Protein AF-A0A819XSI0-F1 (afdb_monomer)

InterPro domains:
  IPR001611 Leucine-rich repeat [PF13516] (9-23)
  IPR001611 Leucine-rich repeat [PF13516] (29-52)
  IPR001611 Leucine-rich repeat [PF13516] (58-78)
  IPR003780 COX15/CtaA family [PF02628] (182-508)
  IPR023754 Heme A synthase, type 2 [MF_01665] (176-518)
  IPR023754 Heme A synthase, type 2 [PTHR23289] (163-518)
  IPR032675 Leucine-rich repeat domain superfamily [G3DSA:3.80.10.10] (1-142)

Mean predicted aligned error: 15.97 Å

Solvent-accessible surface area (backbone atoms only — not comparable to full-atom values): 28592 Å² total; per-residue (Å²): 130,79,89,73,48,41,66,49,82,52,49,67,61,66,44,24,38,68,40,30,43,53,49,18,59,54,41,45,74,46,80,48,40,29,34,40,34,42,27,40,13,63,27,25,38,69,11,34,44,34,39,25,60,18,31,71,65,18,86,46,49,42,36,40,36,39,28,51,24,50,25,29,46,74,14,51,60,52,46,33,84,38,42,49,38,73,41,62,52,70,15,72,55,48,71,73,55,54,53,54,35,55,54,37,20,54,52,45,43,50,54,71,74,52,88,70,88,86,81,88,88,80,85,88,77,94,73,90,86,81,87,77,91,76,85,82,81,84,87,76,90,76,94,72,89,83,88,86,88,86,84,87,90,86,80,89,76,91,71,84,82,72,85,79,74,71,94,55,89,70,68,50,72,67,55,40,38,51,53,11,52,50,29,39,50,45,20,49,42,47,49,51,37,52,44,41,46,45,45,20,58,69,66,69,11,62,70,56,69,84,77,82,53,94,66,72,69,74,59,78,73,85,50,73,65,51,44,50,54,53,48,63,55,46,60,74,29,51,40,26,71,76,76,41,77,83,61,48,74,71,58,49,50,54,30,35,52,44,33,49,50,34,54,50,46,49,54,50,40,50,49,68,42,48,54,57,47,53,52,36,53,76,70,63,69,55,54,79,69,50,50,53,48,52,51,54,50,51,51,50,53,54,46,47,56,54,42,52,55,58,26,41,55,28,25,56,41,87,91,43,32,58,96,81,36,53,41,54,44,31,68,46,47,21,52,47,53,44,52,49,52,50,50,29,50,54,30,40,58,54,11,43,72,44,62,53,74,79,76,90,68,89,77,57,60,45,54,55,65,58,52,50,47,40,54,51,50,51,52,47,51,50,52,34,51,36,38,45,30,34,20,63,42,60,54,15,52,65,73,51,52,48,78,96,33,43,68,98,27,87,70,52,86,63,39,68,70,44,82,64,65,73,47,10,69,72,72,33,38,64,25,24,35,51,52,31,51,54,40,48,51,51,43,38,51,50,48,44,49,51,46,58,64,44,67,83,49,80,58,57,72,67,33,45,49,23,41,53,51,30,43,53,40,39,54,51,41,50,53,34,49,54,47,19,25,59,64,63,50,43,62,72,44,41,38,46,34,59,48,40,51,54,53,36,48,48,26,46,51,52,24,40,55,49,50,69,74,42,54,65,96

Foldseek 3Di:
DPLAAQEDEPEPVLCELVNLLVVLVVQLPRQRYAYYEHEQNQYALNSLLSNLVSLQRRPRHAEYEHHQYQHAQNSLVSNLARHLYYHHHNHNHDPVSVVSSVVSSVVNVVCVVDPDDDDDDDDDDDDDDDDDDDDDDDPDDDDDDDDDDDDDDDDDDDDDDPPDDDPPCPDDLVLLLVLLVLLVVLLVLLLVLLLLVLLLLLLVLLQLDPDDDPPPLLDDDDDPVSLVVSVVVSCVFVCCVPPNVPPDSVNSVVSPVSNSVSLVSLVVSLCSLPVVVVVCVVVVSDDPVVVVLSVVLNVLSVVLNVLSSVQNVLQGDCVSDDVSHNFGALVSQLVNSLSSLVSSLSSNLVSCVSPPDAPPDQPFAAAPVLLVLLVVLLVLLSVLLSLVSLLSRQVLLQQQLDPPPRVVHNQDPCCQVDPPRCCSCRPVSSVSVNVSLVSLVVSLCSLLVSLVVCVVGDADPQLNVLSVQLNVLSVVLNVLSSVCSNVRNDSVSSSVSSSSSSVNSSSSSSNSSNNVPHHHD

Nearest PDB structures (foldseek):
  8j07-assembly1_w  TM=8.555E-01  e=8.467E-03  Homo sapiens
  5irl-assembly1_A  TM=8.897E-01  e=1.688E-02  Oryctolagus cuniculus
  5irm-assembly1_A  TM=8.922E-01  e=2.067E-02  Oryctolagus cuniculus
  5irm-assembly1_C  TM=8.912E-01  e=3.230E-02  Oryctolagus cuniculus
  5irn-assembly1_A  TM=8.712E-01  e=2.637E-02  Oryctolagus cuniculus

Radius of gyration: 32.7 Å; Cα contacts (8 Å, |Δi|>4): 647; chains: 1; bounding box: 82×60×96 Å

pLDDT: mean 81.6, std 20.91, range [23.83, 98.81]

Organism: NCBI:txid433720

Secondary structure (DSSP, 8-state):
--TT--EEE-TTS--HHHHHHHHHHHHHH-SS--EEE-TTS--BHHHHHHHHHHHTT--S--EEE-TT-B-HHHHHHHHTTT-SEEE-TTS---HHHHHHHHHHHHHHHHHHH--S--------------PPPPPP------------------------------SS----HHHHHHHHHHHHHHHHHHHHHHHHHHHHHHTT-TTS-----TTGGGS---SHHHHHHHHHHHTTSHHHHHH-TT--HHHHHHHHHHHHHHHHHHHHHHHHHHHHHHHHHHTT---HHHHHHHHHHHHHHHHHHHHHHHHHHTTSSTTT-BTTB----HHHHHHHHHHHHHHHHHHHHHHHHHH-PPPS-----B-HHHHHHHHHHHHHHHHHHHHHHHHHHTTGGGT---SSSBTTBSS-GGGG-SSSGGGGGTT-HHHHHHHHHHHHHHHHHHHHHHHHHGGGS---HHHHHHHHHHHHHHHHHHHHHHHHHHTT--HHHHHHHHHHHHHHHHHHHHHHHHHHTSPB-

Sequence (521 aa):
MHNTLITCNLSENNIGDEGARTLSVALQSNKTLTTLDLCWNEIRVDGAQYLSNALKINNTLNTLDLCWNKILTEGAYYLTYVITTIDVRWNGVSEELLHSLGLALRENRKTKENTETIPSGCLYPHSKFEYVQFVECNHRQSFGLFKNVQLAFKRSSATATIPIKPLSPTLSAGAKQRIGLWLAWSAGMTAGAVVLGGVTRLTQSGLSMTNWHWLNDMNPPRSAEAWQEEFERYKRFPEYEQMNREMTLDEFKRIYYMEFAHRMWGRATGLIFAFPACMFWYRGFFDKGMKIRVIVFGSLIAAQGALGWYMVKSGLHKDTLIDGRASVSPYRLAAHLGTAFVLYSGLLWNSFKYLSKPDIYSSTRVPRGWAMGVHGLLSLIFVTVVAGAFVAGLDAGLVYPTFPKMGDHWIPPEYSALSPWYRNMFENPVAVQFNHRVLGLTTTASVLAFSLASLSVKFGRRAATARNLLAAMVIFQASLGIGTLLYHVPVPMAAAHQSGSLVLLSFALWLGYNLKRVPKI

Structure (mmCIF, N/CA/C/O backbone):
data_AF-A0A819XSI0-F1
#
_entry.id   AF-A0A819XSI0-F1
#
loop_
_atom_site.group_PDB
_atom_site.id
_atom_site.type_symbol
_atom_site.label_atom_id
_atom_site.label_alt_id
_atom_site.label_comp_id
_atom_site.label_asym_id
_atom_site.label_entity_id
_atom_site.label_seq_id
_atom_site.pdbx_PDB_ins_code
_atom_site.Cartn_x
_atom_site.Cartn_y
_atom_site.Cartn_z
_atom_site.occupancy
_atom_site.B_iso_or_equiv
_atom_site.auth_seq_id
_atom_site.auth_comp_id
_atom_site.auth_asym_id
_atom_site.auth_atom_id
_atom_site.pdbx_PDB_model_num
ATOM 1 N N . MET A 1 1 ? -25.930 5.129 52.693 1.00 43.03 1 MET A N 1
ATOM 2 C CA . MET A 1 1 ? -26.205 3.733 52.290 1.00 43.03 1 MET A CA 1
ATOM 3 C C . MET A 1 1 ? -27.231 3.186 53.269 1.00 43.03 1 MET A C 1
ATOM 5 O O . MET A 1 1 ? -27.099 3.468 54.452 1.00 43.03 1 MET A O 1
ATOM 9 N N . HIS A 1 2 ? -28.284 2.521 52.791 1.00 37.53 2 HIS A N 1
ATOM 10 C CA . HIS A 1 2 ? -29.323 1.946 53.650 1.00 37.53 2 HIS A CA 1
ATOM 11 C C . HIS A 1 2 ? -28.765 0.705 54.365 1.00 37.53 2 HIS A C 1
ATOM 13 O O . HIS A 1 2 ? -28.534 -0.314 53.722 1.00 37.53 2 HIS A O 1
ATOM 19 N N . ASN A 1 3 ? -28.551 0.788 55.681 1.00 48.75 3 ASN A N 1
ATOM 20 C CA . ASN A 1 3 ? -28.017 -0.295 56.524 1.00 48.75 3 ASN A CA 1
ATOM 21 C C . ASN A 1 3 ? -29.063 -1.381 56.866 1.00 48.75 3 ASN A C 1
ATOM 23 O O . ASN A 1 3 ? -29.004 -1.985 57.931 1.00 48.75 3 ASN A O 1
ATOM 27 N N . THR A 1 4 ? -30.050 -1.607 55.999 1.00 60.94 4 THR A N 1
ATOM 28 C CA . THR A 1 4 ? -31.168 -2.535 56.257 1.00 60.94 4 THR A CA 1
ATOM 29 C C . THR A 1 4 ? -31.495 -3.453 55.080 1.00 60.94 4 THR A C 1
ATOM 31 O O . THR A 1 4 ? -32.342 -4.331 55.214 1.00 60.94 4 THR A O 1
ATOM 34 N N . LEU A 1 5 ? -30.848 -3.284 53.922 1.00 69.31 5 LEU A N 1
ATOM 35 C CA . LEU A 1 5 ? -31.105 -4.124 52.749 1.00 69.31 5 LEU A CA 1
ATOM 36 C C . LEU A 1 5 ? -30.448 -5.498 52.922 1.00 69.31 5 LEU A C 1
ATOM 38 O O . LEU A 1 5 ? -29.220 -5.592 52.970 1.00 69.31 5 LEU A O 1
ATOM 42 N N . ILE A 1 6 ? -31.289 -6.535 53.001 1.00 81.12 6 ILE A N 1
ATOM 43 C CA . ILE A 1 6 ? -30.909 -7.952 53.142 1.00 81.12 6 ILE A CA 1
ATOM 44 C C . ILE A 1 6 ? -30.885 -8.659 51.779 1.00 81.12 6 ILE A C 1
ATOM 46 O O . ILE A 1 6 ? -29.992 -9.470 51.528 1.00 81.12 6 ILE A O 1
ATOM 50 N N . THR A 1 7 ? -31.809 -8.301 50.884 1.00 76.62 7 THR A N 1
ATOM 51 C CA . THR A 1 7 ? -31.933 -8.848 49.525 1.00 76.62 7 THR A CA 1
ATOM 52 C C . THR A 1 7 ? -32.002 -7.708 48.516 1.00 76.62 7 THR A C 1
ATOM 54 O O . THR A 1 7 ? -32.691 -6.716 48.752 1.00 76.62 7 THR A O 1
ATOM 57 N N . CYS A 1 8 ? -31.294 -7.835 47.396 1.00 81.31 8 CYS A N 1
ATOM 58 C CA . CYS A 1 8 ? -31.274 -6.848 46.320 1.00 81.31 8 CYS A CA 1
ATOM 59 C C . CYS A 1 8 ? -31.419 -7.562 44.975 1.00 81.31 8 CYS A C 1
ATOM 61 O O . CYS A 1 8 ? -30.610 -8.433 44.661 1.00 81.31 8 CYS A O 1
ATOM 63 N N . ASN A 1 9 ? -32.433 -7.188 44.193 1.00 80.75 9 ASN A N 1
ATOM 64 C CA . ASN A 1 9 ? -32.609 -7.673 42.830 1.00 80.75 9 ASN A CA 1
ATOM 65 C C . ASN A 1 9 ? -32.216 -6.573 41.840 1.00 80.75 9 ASN A C 1
ATOM 67 O O . ASN A 1 9 ? -32.778 -5.478 41.867 1.00 80.75 9 ASN A O 1
ATOM 71 N N . LEU A 1 10 ? -31.229 -6.874 41.000 1.00 82.00 10 LEU A N 1
ATOM 72 C CA . LEU A 1 10 ? -30.737 -6.022 39.927 1.00 82.00 10 LEU A CA 1
ATOM 73 C C . LEU A 1 10 ? -30.719 -6.771 38.584 1.00 82.00 10 LEU A C 1
ATOM 75 O O . LEU A 1 10 ? -29.948 -6.406 37.692 1.00 82.00 10 LEU A O 1
ATOM 79 N N . SER A 1 11 ? -31.537 -7.809 38.414 1.00 76.19 11 SER A N 1
ATOM 80 C CA . SER A 1 11 ? -31.643 -8.555 37.161 1.00 76.19 11 SER A CA 1
ATOM 81 C C . SER A 1 11 ? -32.054 -7.643 35.995 1.00 76.19 11 SER A C 1
ATOM 83 O O . SER A 1 11 ? -32.698 -6.616 36.194 1.00 76.19 11 SER A O 1
ATOM 85 N N . GLU A 1 12 ? -31.656 -7.979 34.767 1.00 76.00 12 GLU A N 1
ATOM 86 C CA . GLU A 1 12 ? -32.090 -7.296 33.527 1.00 76.00 12 GLU A CA 1
ATOM 87 C C . GLU A 1 12 ? -31.707 -5.804 33.392 1.00 76.00 12 GLU A C 1
ATOM 89 O O . GLU A 1 12 ? -32.327 -5.047 32.645 1.00 76.00 12 GLU A O 1
ATOM 94 N N . ASN A 1 13 ? -30.659 -5.346 34.078 1.00 74.06 13 ASN A N 1
ATOM 95 C CA . ASN A 1 13 ? -30.280 -3.927 34.124 1.00 74.06 13 ASN A CA 1
ATOM 96 C C . ASN A 1 13 ? -29.121 -3.538 33.189 1.00 74.06 13 ASN A C 1
ATOM 98 O O . ASN A 1 13 ? -28.633 -2.407 33.248 1.00 74.06 13 ASN A O 1
ATOM 102 N N . ASN A 1 14 ? -28.669 -4.442 32.312 1.00 78.88 14 ASN A N 1
ATOM 103 C CA . ASN A 1 14 ? -27.541 -4.215 31.395 1.00 78.88 14 ASN A CA 1
ATOM 104 C C . ASN A 1 14 ? -26.288 -3.653 32.107 1.00 78.88 14 ASN A C 1
ATOM 106 O O . ASN A 1 14 ? -25.624 -2.732 31.624 1.00 78.88 14 ASN A O 1
ATOM 110 N N . ILE A 1 15 ? -25.999 -4.185 33.297 1.00 80.44 15 ILE A N 1
ATOM 111 C CA . ILE A 1 15 ? -24.927 -3.719 34.186 1.00 80.44 15 ILE A CA 1
ATOM 112 C C . ILE A 1 15 ? -23.546 -3.831 33.515 1.00 80.44 15 ILE A C 1
ATOM 114 O O . ILE A 1 15 ? -22.727 -2.913 33.623 1.00 80.44 15 ILE A O 1
ATOM 118 N N . GLY A 1 16 ? -23.281 -4.933 32.806 1.00 80.44 16 GLY A N 1
ATOM 119 C CA . GLY A 1 16 ? -21.997 -5.223 32.163 1.00 80.44 16 GLY A CA 1
ATOM 120 C C . GLY A 1 16 ? -20.808 -5.287 33.137 1.00 80.44 16 GLY A C 1
ATOM 121 O O . GLY A 1 16 ? -20.949 -5.181 34.355 1.00 80.44 16 GLY A O 1
ATOM 122 N N . ASP A 1 17 ? -19.593 -5.436 32.603 1.00 81.81 17 ASP A N 1
ATOM 123 C CA . ASP A 1 17 ? -18.383 -5.600 33.430 1.00 81.81 17 ASP A CA 1
ATOM 124 C C . ASP A 1 17 ? -18.053 -4.358 34.280 1.00 81.81 17 ASP A C 1
ATOM 126 O O . ASP A 1 17 ? -17.619 -4.474 35.427 1.00 81.81 17 ASP A O 1
ATOM 130 N N . GLU A 1 18 ? -18.303 -3.153 33.758 1.00 80.12 18 GLU A N 1
ATOM 131 C CA . GLU A 1 18 ? -18.066 -1.897 34.488 1.00 80.12 18 GLU A CA 1
ATOM 132 C C . GLU A 1 18 ? -19.083 -1.665 35.612 1.00 80.12 18 GLU A C 1
ATOM 134 O O . GLU A 1 18 ? -18.735 -1.159 36.687 1.00 80.12 18 GLU A O 1
ATOM 139 N N . GLY A 1 19 ? -20.341 -2.056 35.400 1.00 78.25 19 GLY A N 1
ATOM 140 C CA . GLY A 1 19 ? -21.345 -2.030 36.453 1.00 78.25 19 GLY A CA 1
ATOM 141 C C . GLY A 1 19 ? -21.027 -3.054 37.545 1.00 78.25 19 GLY A C 1
ATOM 142 O O . GLY A 1 19 ? -21.069 -2.708 38.725 1.00 78.25 19 GLY A O 1
ATOM 143 N N . ALA A 1 20 ? -20.581 -4.259 37.173 1.00 84.69 20 ALA A N 1
ATOM 144 C CA . ALA A 1 20 ? -20.111 -5.276 38.117 1.00 84.69 20 ALA A CA 1
ATOM 145 C C . ALA A 1 20 ? -18.889 -4.791 38.919 1.00 84.69 20 ALA A C 1
ATOM 147 O O . ALA A 1 20 ? -18.821 -5.005 40.129 1.00 84.69 20 ALA A O 1
ATOM 148 N N . ARG A 1 21 ? -17.965 -4.050 38.289 1.00 84.19 21 ARG A N 1
ATOM 149 C CA . ARG A 1 21 ? -16.846 -3.376 38.975 1.00 84.19 21 ARG A CA 1
ATOM 150 C C . ARG A 1 21 ? -17.322 -2.344 39.994 1.00 84.19 21 ARG A C 1
ATOM 152 O O . ARG A 1 21 ? -16.720 -2.186 41.049 1.00 84.19 21 ARG A O 1
ATOM 159 N N . THR A 1 22 ? -18.382 -1.612 39.679 1.00 83.69 22 THR A N 1
ATOM 160 C CA . THR A 1 22 ? -18.934 -0.601 40.591 1.00 83.69 22 THR A CA 1
ATOM 161 C C . THR A 1 22 ? -19.640 -1.267 41.772 1.00 83.69 22 THR A C 1
ATOM 163 O O . THR A 1 22 ? -19.417 -0.890 42.923 1.00 83.69 22 THR A O 1
ATOM 166 N N . LEU A 1 23 ? -20.426 -2.312 41.503 1.00 85.00 23 LEU A N 1
ATOM 167 C CA . LEU A 1 23 ? -21.073 -3.129 42.528 1.00 85.00 23 LEU A CA 1
ATOM 168 C C . LEU A 1 23 ? -20.062 -3.815 43.444 1.00 85.00 23 LEU A C 1
ATOM 170 O O . LEU A 1 23 ? -20.278 -3.861 44.650 1.00 85.00 23 LEU A O 1
ATOM 174 N N . SER A 1 24 ? -18.937 -4.291 42.913 1.00 85.88 24 SER A N 1
ATOM 175 C CA . SER A 1 24 ? -17.912 -4.967 43.711 1.00 85.88 24 SER A CA 1
ATOM 176 C C . SER A 1 24 ? -17.289 -4.044 44.767 1.00 85.88 24 SER A C 1
ATOM 178 O O . SER A 1 24 ? -16.987 -4.488 45.875 1.00 85.88 24 SER A O 1
ATOM 180 N N . VAL A 1 25 ? -17.151 -2.745 44.483 1.00 81.56 25 VAL A N 1
ATOM 181 C CA . VAL A 1 25 ? -16.699 -1.751 45.472 1.00 81.56 25 VAL A CA 1
ATOM 182 C C . VAL A 1 25 ? -17.740 -1.568 46.577 1.00 81.56 25 VAL A C 1
ATOM 184 O O . VAL A 1 25 ? -17.382 -1.523 47.752 1.00 81.56 25 VAL A O 1
ATOM 187 N N . ALA A 1 26 ? -19.025 -1.504 46.219 1.00 82.88 26 ALA A N 1
ATOM 188 C CA . ALA A 1 26 ? -20.109 -1.389 47.194 1.00 82.88 26 ALA A CA 1
ATOM 189 C C . ALA A 1 26 ? -20.256 -2.657 48.051 1.00 82.88 26 ALA A C 1
ATOM 191 O O . ALA A 1 26 ? -20.507 -2.566 49.250 1.00 82.88 26 ALA A O 1
ATOM 192 N N . LEU A 1 27 ? -20.056 -3.838 47.460 1.00 84.81 27 LEU A N 1
ATOM 193 C CA . LEU A 1 27 ? -20.115 -5.117 48.163 1.00 84.81 27 LEU A CA 1
ATOM 194 C C . LEU A 1 27 ? -19.020 -5.236 49.227 1.00 84.81 27 LEU A C 1
ATOM 196 O O . LEU A 1 27 ? -19.306 -5.704 50.319 1.00 84.81 27 LEU A O 1
ATOM 200 N N . GLN A 1 28 ? -17.797 -4.763 48.982 1.00 85.62 28 GLN A N 1
ATOM 201 C CA . GLN A 1 28 ? -16.702 -4.875 49.963 1.00 85.62 28 GLN A CA 1
ATOM 202 C C . GLN A 1 28 ? -17.009 -4.207 51.314 1.00 85.62 28 GLN A C 1
ATOM 204 O O . GLN A 1 28 ? -16.610 -4.713 52.364 1.00 85.62 28 GLN A O 1
ATOM 209 N N . SER A 1 29 ? -17.721 -3.077 51.300 1.00 81.88 29 SER A N 1
ATOM 210 C CA . SER A 1 29 ? -18.100 -2.340 52.511 1.00 81.88 29 SER A CA 1
ATOM 211 C C . SER A 1 29 ? -19.494 -2.689 53.030 1.00 81.88 29 SER A C 1
ATOM 213 O O . SER A 1 29 ? -19.816 -2.343 54.167 1.00 81.88 29 SER A O 1
ATOM 215 N N . ASN A 1 30 ? -20.315 -3.389 52.243 1.00 81.56 30 ASN A N 1
ATOM 216 C CA . ASN A 1 30 ? -21.648 -3.799 52.660 1.00 81.56 30 ASN A CA 1
ATOM 217 C C . ASN A 1 30 ? -21.578 -4.886 53.749 1.00 81.56 30 ASN A C 1
ATOM 219 O O . ASN A 1 30 ? -20.814 -5.842 53.635 1.00 81.56 30 ASN A O 1
ATOM 223 N N . LYS A 1 31 ? -22.373 -4.722 54.814 1.00 83.00 31 LYS A N 1
ATOM 224 C CA . LYS A 1 31 ? -22.430 -5.642 55.964 1.00 83.00 31 LYS A CA 1
ATOM 225 C C . LYS A 1 31 ? -23.821 -6.235 56.215 1.00 83.00 31 LYS A C 1
ATOM 227 O O . LYS A 1 31 ? -24.025 -6.862 57.246 1.00 83.00 31 LYS A O 1
ATOM 232 N N . THR A 1 32 ? -24.785 -6.007 55.326 1.00 83.38 32 THR A N 1
ATOM 233 C CA . THR A 1 32 ? -26.198 -6.355 55.572 1.00 83.38 32 THR A CA 1
ATOM 234 C C . THR A 1 32 ? -26.802 -7.216 54.474 1.00 83.38 32 THR A C 1
ATOM 236 O O . THR A 1 32 ? -27.711 -7.995 54.739 1.00 83.38 32 THR A O 1
ATOM 239 N N . LEU A 1 33 ? -26.303 -7.088 53.246 1.00 85.06 33 LEU A N 1
ATOM 240 C CA . LEU A 1 33 ? -26.805 -7.800 52.088 1.00 85.06 33 LEU A CA 1
ATOM 241 C C . LEU A 1 33 ? -26.351 -9.257 52.148 1.00 85.06 33 LEU A C 1
ATOM 243 O O . LEU A 1 33 ? -25.156 -9.544 52.243 1.00 85.06 33 LEU A O 1
ATOM 247 N N . THR A 1 34 ? -27.326 -10.155 52.067 1.00 84.19 34 THR A N 1
ATOM 248 C CA . THR A 1 34 ? -27.147 -11.610 52.092 1.00 84.19 34 THR A CA 1
ATOM 249 C C . THR A 1 34 ? -27.482 -12.256 50.751 1.00 84.19 34 THR A C 1
ATOM 251 O O . THR A 1 34 ? -26.880 -13.273 50.411 1.00 84.19 34 THR A O 1
ATOM 254 N N . THR A 1 35 ? -28.381 -11.647 49.969 1.00 81.81 35 THR A N 1
ATOM 255 C CA . THR A 1 35 ? -28.817 -12.151 48.659 1.00 81.81 35 THR A CA 1
ATOM 256 C C . THR A 1 35 ? -28.740 -11.057 47.599 1.00 81.81 35 THR A C 1
ATOM 258 O O . THR A 1 35 ? -29.271 -9.960 47.792 1.00 81.81 35 THR A O 1
ATOM 261 N N . LEU A 1 36 ? -28.096 -11.357 46.473 1.00 87.62 36 LEU A N 1
ATOM 262 C CA . LEU A 1 36 ? -27.972 -10.458 45.329 1.00 87.62 36 LEU A CA 1
ATOM 263 C C . LEU A 1 36 ? -28.324 -11.194 44.033 1.00 87.62 36 LEU A C 1
ATOM 265 O O . LEU A 1 36 ? -27.709 -12.210 43.721 1.00 87.62 36 LEU A O 1
ATOM 269 N N . ASP A 1 37 ? -29.266 -10.649 43.272 1.00 85.31 37 ASP A N 1
ATOM 270 C CA . ASP A 1 37 ? -29.636 -11.148 41.945 1.00 85.31 37 ASP A CA 1
ATOM 271 C C . ASP A 1 37 ? -29.084 -10.221 40.851 1.00 85.31 37 ASP A C 1
ATOM 273 O O . ASP A 1 37 ? -29.374 -9.022 40.820 1.00 85.31 37 ASP A O 1
ATOM 277 N N . LEU A 1 38 ? -28.237 -10.783 39.987 1.00 87.81 38 LEU 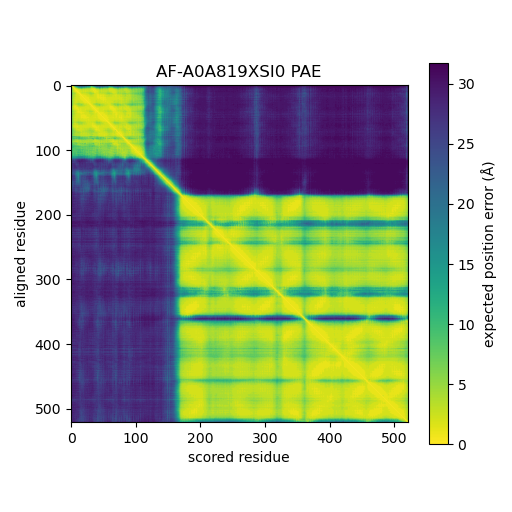A N 1
ATOM 278 C CA . LEU A 1 38 ? -27.625 -10.152 38.817 1.00 87.81 38 LEU A CA 1
ATOM 279 C C . LEU A 1 38 ? -27.937 -10.926 37.531 1.00 87.81 38 LEU A C 1
ATOM 281 O O . LEU A 1 38 ? -27.192 -10.808 36.548 1.00 87.81 38 LEU A O 1
ATOM 285 N N . CYS A 1 39 ? -29.025 -11.690 37.487 1.00 84.12 39 CYS A N 1
ATOM 286 C CA . CYS A 1 39 ? -29.388 -12.446 36.299 1.00 84.12 39 CYS A CA 1
ATOM 287 C C . CYS A 1 39 ? -29.600 -11.524 35.081 1.00 84.12 39 CYS A C 1
ATOM 289 O O . CYS A 1 39 ? -30.083 -10.398 35.195 1.00 84.12 39 CYS A O 1
ATOM 291 N N . TRP A 1 40 ? -29.179 -11.975 33.901 1.00 80.19 40 TRP A N 1
ATOM 292 C CA . TRP A 1 40 ? -29.358 -11.285 32.619 1.00 80.19 40 TRP A CA 1
ATOM 293 C C . TRP A 1 40 ? -28.818 -9.841 32.557 1.00 80.19 40 TRP A C 1
ATOM 295 O O . TRP A 1 40 ? -29.504 -8.890 32.192 1.00 80.19 40 TRP A O 1
ATOM 305 N N . ASN A 1 41 ? -27.536 -9.663 32.885 1.00 84.19 41 ASN A N 1
ATOM 306 C CA . ASN A 1 41 ? -26.898 -8.345 32.987 1.00 84.19 41 ASN A CA 1
ATOM 307 C C . ASN A 1 41 ? -25.698 -8.123 32.058 1.00 84.19 41 ASN A C 1
ATOM 309 O O . ASN A 1 41 ? -24.964 -7.148 32.213 1.00 84.19 41 ASN A O 1
ATOM 313 N N . GLU A 1 42 ? -25.486 -9.013 31.090 1.00 86.19 42 GLU A N 1
ATOM 314 C CA . GLU A 1 42 ? -24.329 -9.004 30.183 1.00 86.19 42 GLU A CA 1
ATOM 315 C C . GLU A 1 42 ? -22.952 -9.018 30.879 1.00 86.19 42 GLU A C 1
ATOM 317 O O . GLU A 1 42 ? -21.952 -8.598 30.288 1.00 86.19 42 GLU A O 1
ATOM 322 N N . ILE A 1 43 ? -22.875 -9.523 32.111 1.00 85.94 43 ILE A N 1
ATOM 323 C CA . ILE A 1 43 ? -21.626 -9.665 32.865 1.00 85.94 43 ILE A CA 1
ATOM 324 C C . ILE A 1 43 ? -20.766 -10.738 32.193 1.00 85.94 43 ILE A C 1
ATOM 326 O O . ILE A 1 43 ? -21.249 -11.826 31.877 1.00 85.94 43 ILE A O 1
ATOM 330 N N . ARG A 1 44 ? -19.494 -10.438 31.941 1.00 90.31 44 ARG A N 1
ATOM 331 C CA . ARG A 1 44 ? -18.530 -11.340 31.298 1.00 90.31 44 ARG A CA 1
ATOM 332 C C . ARG A 1 44 ? -17.476 -11.799 32.304 1.00 90.31 44 ARG A C 1
ATOM 334 O O . ARG A 1 44 ? -17.624 -11.618 33.511 1.00 90.31 44 ARG A O 1
ATOM 341 N N . VAL A 1 45 ? -16.410 -12.419 31.797 1.00 82.75 45 VAL A N 1
ATOM 342 C CA . VAL A 1 45 ? -15.276 -12.925 32.589 1.00 82.75 45 VAL A CA 1
ATOM 343 C C . VAL A 1 45 ? -14.712 -11.844 33.526 1.00 82.75 45 VAL A C 1
ATOM 345 O O . VAL A 1 45 ? -14.543 -12.097 34.718 1.00 82.75 45 VAL A O 1
ATOM 348 N N . ASP A 1 46 ? -14.485 -10.628 33.014 1.00 83.25 46 ASP A N 1
ATOM 349 C CA . ASP A 1 46 ? -13.916 -9.517 33.792 1.00 83.25 46 ASP A CA 1
ATOM 350 C C . ASP A 1 46 ? -14.852 -9.095 34.940 1.00 83.25 46 ASP A C 1
ATOM 352 O O . ASP A 1 46 ? -14.420 -8.933 36.085 1.00 83.25 46 ASP A O 1
ATOM 356 N N . GLY A 1 47 ? -16.155 -8.981 34.666 1.00 85.44 47 GLY A N 1
ATOM 357 C CA . GLY A 1 47 ? -17.172 -8.688 35.672 1.00 85.44 47 GLY A CA 1
ATOM 358 C C . GLY A 1 47 ? -17.267 -9.756 36.764 1.00 85.44 47 GLY A C 1
ATOM 359 O O . GLY A 1 47 ? -17.306 -9.420 37.950 1.00 85.44 47 GLY A O 1
ATOM 360 N N . ALA A 1 48 ? -17.219 -11.038 36.392 1.00 86.06 48 ALA A N 1
ATOM 361 C CA . ALA A 1 48 ? -17.184 -12.153 37.341 1.00 86.06 48 ALA A CA 1
ATOM 362 C C . ALA A 1 48 ? -15.933 -12.111 38.238 1.00 86.06 48 ALA A C 1
ATOM 364 O O . ALA A 1 48 ? -16.023 -12.342 39.447 1.00 86.06 48 ALA A O 1
ATOM 365 N N . GLN A 1 49 ? -14.776 -11.738 37.681 1.00 87.00 49 GLN A N 1
ATOM 366 C CA . GLN A 1 49 ? -13.541 -11.564 38.446 1.00 87.00 49 GLN A CA 1
ATOM 367 C C . GLN A 1 49 ? -13.658 -10.421 39.469 1.00 87.00 49 GLN A C 1
ATOM 369 O O . GLN A 1 49 ? -13.203 -10.561 40.610 1.00 87.00 49 GLN A O 1
ATOM 374 N N . TYR A 1 50 ? -14.285 -9.298 39.100 1.00 87.06 50 TYR A N 1
ATOM 375 C CA . TYR A 1 50 ? -14.526 -8.193 40.033 1.00 87.06 50 TYR A CA 1
ATOM 376 C C . TYR A 1 50 ? -15.417 -8.609 41.202 1.00 87.06 50 TYR A C 1
ATOM 378 O O . TYR A 1 50 ? -15.081 -8.310 42.349 1.00 87.06 50 TYR A O 1
ATOM 386 N N . LEU A 1 51 ? -16.518 -9.311 40.924 1.00 88.81 51 LEU A N 1
ATOM 387 C CA . LEU A 1 51 ? -17.425 -9.817 41.956 1.00 88.81 51 LEU A CA 1
ATOM 388 C C . LEU A 1 51 ? -16.708 -10.806 42.879 1.00 88.81 51 LEU A C 1
ATOM 390 O O . LEU A 1 51 ? -16.742 -10.628 44.093 1.00 88.81 51 LEU A O 1
ATOM 394 N N . SER A 1 52 ? -15.969 -11.768 42.322 1.00 86.62 52 SER A N 1
ATOM 395 C CA . SER A 1 52 ? -15.176 -12.730 43.100 1.00 86.62 52 SER A CA 1
ATOM 396 C C . SER A 1 52 ? -14.233 -12.051 44.097 1.00 86.62 52 SER A C 1
ATOM 398 O O . SER A 1 52 ? -14.201 -12.404 45.275 1.00 86.62 52 SER A O 1
ATOM 400 N N . ASN A 1 53 ? -13.496 -11.027 43.662 1.00 83.56 53 ASN A N 1
ATOM 401 C CA . ASN A 1 53 ? -12.568 -10.321 44.545 1.00 83.56 53 ASN A CA 1
ATOM 402 C C . ASN A 1 53 ? -13.273 -9.553 45.668 1.00 83.56 53 ASN A C 1
ATOM 404 O O . ASN A 1 53 ? -12.737 -9.481 46.771 1.00 83.56 53 ASN A O 1
ATOM 408 N N . ALA A 1 54 ? -14.467 -9.013 45.417 1.00 86.62 54 ALA A N 1
ATOM 409 C CA . ALA A 1 54 ? -15.265 -8.404 46.474 1.00 86.62 54 ALA A CA 1
ATOM 410 C C . ALA A 1 54 ? -15.779 -9.438 47.480 1.00 86.62 54 ALA A C 1
ATOM 412 O O . ALA A 1 54 ? -15.760 -9.169 48.678 1.00 86.62 54 ALA A O 1
ATOM 413 N N . LEU A 1 55 ? -16.180 -10.622 47.015 1.00 86.62 55 LEU A N 1
ATOM 414 C CA . LEU A 1 55 ? -16.696 -11.702 47.863 1.00 86.62 55 LEU A CA 1
ATOM 415 C C . LEU A 1 55 ? -15.626 -12.356 48.743 1.00 86.62 55 LEU A C 1
ATOM 417 O O . LEU A 1 55 ? -15.945 -12.858 49.808 1.00 86.62 55 LEU A O 1
ATOM 421 N N . LYS A 1 56 ? -14.342 -12.263 48.381 1.00 82.50 56 LYS A N 1
ATOM 422 C CA . LYS A 1 56 ? -13.241 -12.646 49.290 1.00 82.50 56 LYS A CA 1
ATOM 423 C C . LYS A 1 56 ? -13.156 -11.770 50.545 1.00 82.50 56 LYS A C 1
ATOM 425 O O . LYS A 1 56 ? -12.532 -12.167 51.521 1.00 82.50 56 LYS A O 1
ATOM 430 N N . ILE A 1 57 ? -13.711 -10.558 50.488 1.00 82.38 57 ILE A N 1
ATOM 431 C CA . ILE A 1 57 ? -13.703 -9.574 51.581 1.00 82.38 57 ILE A CA 1
ATOM 432 C C . ILE A 1 57 ? -15.091 -9.490 52.236 1.00 82.38 57 ILE A C 1
ATOM 434 O O . ILE A 1 57 ? -15.211 -9.260 53.442 1.00 82.38 57 ILE A O 1
ATOM 438 N N . ASN A 1 58 ? -16.152 -9.634 51.440 1.00 83.69 58 ASN A N 1
ATOM 439 C CA . ASN A 1 58 ? -17.526 -9.608 51.910 1.00 83.69 58 ASN A CA 1
ATOM 440 C C . ASN A 1 58 ? -17.930 -10.980 52.468 1.00 83.69 58 ASN A C 1
ATOM 442 O O . ASN A 1 58 ? -18.143 -11.928 51.723 1.00 83.69 58 ASN A O 1
ATOM 446 N N . ASN A 1 59 ? -18.117 -11.043 53.786 1.00 81.75 59 ASN A N 1
ATOM 447 C CA . ASN A 1 59 ? -18.516 -12.271 54.476 1.00 81.75 59 ASN A CA 1
ATOM 448 C C . ASN A 1 59 ? -20.034 -12.381 54.709 1.00 81.75 59 ASN A C 1
ATOM 450 O O . ASN A 1 59 ? -20.480 -13.341 55.335 1.00 81.75 59 ASN A O 1
ATOM 454 N N . THR A 1 60 ? -20.826 -11.402 54.258 1.00 85.62 60 THR A N 1
ATOM 455 C CA . THR A 1 60 ? -22.269 -11.326 54.545 1.00 85.62 60 THR A CA 1
ATOM 456 C C . THR A 1 60 ? -23.127 -11.847 53.401 1.00 85.62 60 THR A C 1
ATOM 458 O O . THR A 1 60 ? -24.201 -12.388 53.656 1.00 85.62 60 THR A O 1
ATOM 461 N N . LEU A 1 61 ? -22.660 -11.727 52.154 1.00 85.38 61 LEU A N 1
ATOM 462 C CA . LEU A 1 61 ? -23.354 -12.241 50.983 1.00 85.38 61 LEU A CA 1
ATOM 463 C C . LEU A 1 61 ? -23.220 -13.766 50.928 1.00 85.38 61 LEU A C 1
ATOM 465 O O . LEU A 1 61 ? -22.120 -14.315 50.879 1.00 85.38 61 LEU A O 1
ATOM 469 N N . ASN A 1 62 ? -24.361 -14.446 50.925 1.00 81.56 62 ASN A N 1
ATOM 470 C CA . ASN A 1 62 ? -24.455 -15.903 50.937 1.00 81.56 62 ASN A CA 1
ATOM 471 C C . ASN A 1 62 ? -25.048 -16.462 49.641 1.00 81.56 62 ASN A C 1
ATOM 473 O O . ASN A 1 62 ? -24.749 -17.605 49.290 1.00 81.56 62 ASN A O 1
ATOM 477 N N . THR A 1 63 ? -25.844 -15.660 48.930 1.00 80.38 63 THR A N 1
ATOM 478 C CA . THR A 1 63 ? -26.514 -16.055 47.689 1.00 80.38 63 THR A CA 1
ATOM 479 C C . THR A 1 63 ? -26.252 -15.029 46.592 1.00 80.38 63 THR A C 1
ATOM 481 O O . THR A 1 63 ? -26.531 -13.841 46.770 1.00 80.38 63 THR A O 1
ATOM 484 N N . LEU A 1 64 ? -25.734 -15.495 45.455 1.00 87.31 64 LEU A N 1
ATOM 485 C CA . LEU A 1 64 ? -25.507 -14.686 44.259 1.00 87.31 64 LEU A CA 1
ATOM 486 C C . LEU A 1 64 ? -26.105 -15.366 43.022 1.00 87.31 64 LEU A C 1
ATOM 488 O O . LEU A 1 64 ? -25.655 -16.442 42.635 1.00 87.31 64 LEU A O 1
ATOM 492 N N . ASP A 1 65 ? -27.077 -14.728 42.379 1.00 84.31 65 ASP A N 1
ATOM 493 C CA . ASP A 1 65 ? -27.605 -15.187 41.091 1.00 84.31 65 ASP A CA 1
ATOM 494 C C . ASP A 1 65 ? -26.899 -14.460 39.938 1.00 84.31 65 ASP A C 1
ATOM 496 O O . ASP A 1 65 ? -26.877 -13.231 39.873 1.00 84.31 65 ASP A O 1
ATOM 500 N N . LEU A 1 66 ? -26.275 -15.222 39.045 1.00 85.81 66 LEU A N 1
ATOM 501 C CA . LEU A 1 66 ? -25.608 -14.753 37.834 1.00 85.81 66 LEU A CA 1
ATOM 502 C C . LEU A 1 66 ? -26.174 -15.428 36.582 1.00 85.81 66 LEU A C 1
ATOM 504 O O . LEU A 1 66 ? -25.499 -15.409 35.546 1.00 85.81 66 LEU A O 1
ATOM 508 N N . CYS A 1 67 ? -27.379 -16.001 36.620 1.00 81.12 67 CYS A N 1
ATOM 509 C CA . CYS A 1 67 ? -27.956 -16.671 35.461 1.00 81.12 67 CYS A CA 1
ATOM 510 C C . CYS A 1 67 ? -28.002 -15.773 34.214 1.00 81.12 67 CYS A C 1
ATOM 512 O O . CYS A 1 67 ? -28.004 -14.546 34.297 1.00 81.12 67 CYS A O 1
ATOM 514 N N . TRP A 1 68 ? -27.985 -16.374 33.022 1.00 74.69 68 TRP A N 1
ATOM 515 C CA . TRP A 1 68 ? -28.143 -15.641 31.753 1.00 74.69 68 TRP A CA 1
ATOM 516 C C . TRP A 1 68 ? -27.134 -14.502 31.522 1.00 74.69 68 TRP A C 1
ATOM 518 O O . TRP A 1 68 ? -27.434 -13.483 30.896 1.00 74.69 68 TRP A O 1
ATOM 528 N N . ASN A 1 69 ? -25.904 -14.671 31.996 1.00 83.19 69 ASN A N 1
ATOM 529 C CA . ASN A 1 69 ? -24.797 -13.764 31.712 1.00 83.19 69 ASN A CA 1
ATOM 530 C C . ASN A 1 69 ? -23.844 -14.381 30.665 1.00 83.19 69 ASN A C 1
ATOM 532 O O . ASN A 1 69 ? -24.182 -15.325 29.952 1.00 83.19 69 ASN A O 1
ATOM 536 N N . LYS A 1 70 ? -22.661 -13.795 30.479 1.00 86.31 70 LYS A N 1
ATOM 537 C CA . LYS A 1 70 ? -21.646 -14.229 29.503 1.00 86.31 70 LYS A CA 1
ATOM 538 C C . LYS A 1 70 ? -20.313 -14.510 30.206 1.00 86.31 70 LYS A C 1
ATOM 540 O O . LYS A 1 70 ? -19.256 -14.192 29.657 1.00 86.31 70 LYS A O 1
ATOM 545 N N . ILE A 1 71 ? -20.347 -15.050 31.431 1.00 82.31 71 ILE A N 1
ATOM 546 C CA . ILE A 1 71 ? -19.137 -15.219 32.257 1.00 82.31 71 ILE A CA 1
ATOM 547 C C . ILE A 1 71 ? -18.211 -16.324 31.734 1.00 82.31 71 ILE A C 1
ATOM 549 O O . ILE A 1 71 ? -17.012 -16.239 31.977 1.00 82.31 71 ILE A O 1
ATOM 553 N N . LEU A 1 72 ? -18.734 -17.308 30.985 1.00 79.06 72 LEU A N 1
ATOM 554 C CA . LEU A 1 72 ? -18.001 -18.470 30.461 1.00 79.06 72 LEU A CA 1
ATOM 555 C C . LEU A 1 72 ? -17.352 -19.332 31.565 1.00 79.06 72 LEU A C 1
ATOM 557 O O . LEU A 1 72 ? -17.328 -18.977 32.743 1.00 79.06 72 LEU A O 1
ATOM 561 N N . THR A 1 73 ? -16.787 -20.480 31.182 1.00 72.19 73 THR A N 1
ATOM 562 C CA . THR A 1 73 ? -16.029 -21.361 32.092 1.00 72.19 73 THR A CA 1
ATOM 563 C C . THR A 1 73 ? -14.920 -20.609 32.845 1.00 72.19 73 THR A C 1
ATOM 565 O O . THR A 1 73 ? -14.737 -20.800 34.043 1.00 72.19 73 THR A O 1
ATOM 568 N N . GLU A 1 74 ? -14.210 -19.700 32.173 1.00 74.69 74 GLU A N 1
ATOM 569 C CA . GLU A 1 74 ? -13.128 -18.912 32.781 1.00 74.69 74 GLU A CA 1
ATOM 570 C C . GLU A 1 74 ? -13.629 -17.998 33.913 1.00 74.69 74 GLU A C 1
ATOM 572 O O . GLU A 1 74 ? -13.025 -17.953 34.983 1.00 74.69 74 GLU A O 1
ATOM 577 N N . GLY A 1 75 ? -14.760 -17.311 33.717 1.00 74.62 75 GLY A N 1
ATOM 578 C CA . GLY A 1 75 ? -15.341 -16.430 34.729 1.00 74.62 75 GLY A CA 1
ATOM 579 C C . GLY A 1 75 ? -15.919 -17.191 35.920 1.00 74.62 75 GLY A C 1
ATOM 580 O O . GLY A 1 75 ? -15.733 -16.776 37.064 1.00 74.62 75 GLY A O 1
ATOM 581 N N . ALA A 1 76 ? -16.571 -18.331 35.667 1.00 75.81 76 ALA A N 1
ATOM 582 C CA . ALA A 1 76 ? -17.113 -19.193 36.718 1.00 75.81 76 ALA A CA 1
ATOM 583 C C . ALA A 1 76 ? -16.014 -19.749 37.638 1.00 75.81 76 ALA A C 1
ATOM 585 O O . ALA A 1 76 ? -16.218 -19.835 38.848 1.00 75.81 76 ALA A O 1
ATOM 586 N N . TYR A 1 77 ? -14.819 -20.022 37.100 1.00 76.62 77 TYR A N 1
ATOM 587 C CA . TYR A 1 77 ? -13.682 -20.493 37.892 1.00 76.62 77 TYR A CA 1
ATOM 588 C C . TYR A 1 77 ? -13.324 -19.531 39.036 1.00 76.62 77 TYR A C 1
ATOM 590 O O . TYR A 1 77 ? -13.035 -19.973 40.150 1.00 76.62 77 TYR A O 1
ATOM 598 N N . TYR A 1 78 ? -13.414 -18.214 38.811 1.00 78.44 78 TYR A N 1
ATOM 599 C CA . TYR A 1 78 ? -13.150 -17.215 39.852 1.00 78.44 78 TYR A CA 1
ATOM 600 C C . TYR A 1 78 ? -14.143 -17.273 41.017 1.00 78.44 78 TYR A C 1
ATOM 602 O O . TYR A 1 78 ? -13.809 -16.847 42.122 1.00 78.44 78 TYR A O 1
ATOM 610 N N . LEU A 1 79 ? -15.354 -17.777 40.790 1.00 78.81 79 LEU A N 1
ATOM 611 C CA . LEU A 1 79 ? -16.450 -17.758 41.758 1.00 78.81 79 LEU A CA 1
ATOM 612 C C . LEU A 1 79 ? -16.533 -19.041 42.605 1.00 78.81 79 LEU A C 1
ATOM 614 O O . LEU A 1 79 ? -17.262 -19.081 43.592 1.00 78.81 79 LEU A O 1
ATOM 618 N N . THR A 1 80 ? -15.741 -20.059 42.267 1.00 69.88 80 THR A N 1
ATOM 619 C CA . THR A 1 80 ? -15.773 -21.409 42.854 1.00 69.88 80 THR A CA 1
ATOM 620 C C . THR A 1 80 ? -15.615 -21.445 44.386 1.00 69.88 80 THR A C 1
ATOM 622 O O . THR A 1 80 ? -16.222 -22.283 45.043 1.00 69.88 80 THR A O 1
ATOM 625 N N . TYR A 1 81 ? -14.850 -20.522 44.982 1.00 68.00 81 TYR A N 1
ATOM 626 C CA . TYR A 1 81 ? -14.456 -20.582 46.406 1.00 68.00 81 TYR A CA 1
ATOM 627 C C . TYR A 1 81 ? -14.805 -19.330 47.221 1.00 68.00 81 TYR A C 1
ATOM 629 O O . TYR A 1 81 ? -14.160 -19.049 48.228 1.00 68.00 81 TYR A O 1
ATOM 637 N N . VAL A 1 82 ? -15.761 -18.519 46.763 1.00 76.00 82 VAL A N 1
ATOM 638 C CA . VAL A 1 82 ? -16.027 -17.204 47.385 1.00 76.00 82 VAL A CA 1
ATOM 639 C C . VAL A 1 82 ? -17.414 -17.068 48.004 1.00 76.00 82 VAL A C 1
ATOM 641 O O . VAL A 1 82 ? -17.662 -16.095 48.706 1.00 76.00 82 VAL A O 1
ATOM 644 N N . ILE A 1 83 ? -18.329 -18.008 47.758 1.00 71.06 83 ILE A N 1
ATOM 645 C CA . ILE A 1 83 ? -19.703 -17.936 48.266 1.00 71.06 83 ILE A CA 1
ATOM 646 C C . ILE A 1 83 ? -20.280 -19.331 48.537 1.00 71.06 83 ILE A C 1
ATOM 648 O O . ILE A 1 83 ? -19.711 -20.342 48.126 1.00 71.06 83 ILE A O 1
ATOM 652 N N . THR A 1 84 ? -21.391 -19.384 49.273 1.00 69.25 84 THR A N 1
ATOM 653 C CA . THR A 1 84 ? -22.089 -20.616 49.677 1.00 69.25 84 THR A CA 1
ATOM 654 C C . THR A 1 84 ? -23.164 -21.072 48.697 1.00 69.25 84 THR A C 1
ATOM 656 O O . THR A 1 84 ? -23.396 -22.273 48.567 1.00 69.25 84 THR A O 1
ATOM 659 N N . THR A 1 85 ? -23.813 -20.134 48.009 1.00 71.38 85 THR A N 1
ATOM 660 C CA . THR A 1 85 ? -24.844 -20.419 47.009 1.00 71.38 85 THR A CA 1
ATOM 661 C C . THR A 1 85 ? -24.635 -19.501 45.815 1.00 71.38 85 THR A C 1
ATOM 663 O O . THR A 1 85 ? -24.592 -18.278 45.967 1.00 71.38 85 THR A O 1
ATOM 666 N N . ILE A 1 86 ? -24.504 -20.084 44.625 1.00 80.94 86 ILE A N 1
ATOM 667 C CA . ILE A 1 86 ? -24.376 -19.331 43.380 1.00 80.94 86 ILE A CA 1
ATOM 668 C C . ILE A 1 86 ? -25.147 -20.014 42.253 1.00 80.94 86 ILE A C 1
ATOM 670 O O . ILE A 1 86 ? -25.097 -21.239 42.130 1.00 80.94 86 ILE A O 1
ATOM 674 N N . ASP A 1 87 ? -25.832 -19.226 41.428 1.00 74.88 87 ASP A N 1
ATOM 675 C CA . ASP A 1 87 ? -26.408 -19.697 40.168 1.00 74.88 87 ASP A CA 1
ATOM 676 C C . ASP A 1 87 ? -25.621 -19.115 38.992 1.00 74.88 87 ASP A C 1
ATOM 678 O O . ASP A 1 87 ? -25.533 -17.904 38.817 1.00 74.88 87 ASP A O 1
ATOM 682 N N . VAL A 1 88 ? -25.017 -19.989 38.190 1.00 76.62 88 VAL A N 1
ATOM 683 C CA . VAL A 1 88 ? -24.256 -19.629 36.984 1.00 76.62 88 VAL A CA 1
ATOM 684 C C . VAL A 1 88 ? -24.826 -20.298 35.733 1.00 76.62 88 VAL A C 1
ATOM 686 O O . VAL A 1 88 ? -24.125 -20.452 34.733 1.00 76.62 88 VAL A O 1
ATOM 689 N N . ARG A 1 89 ? -26.093 -20.72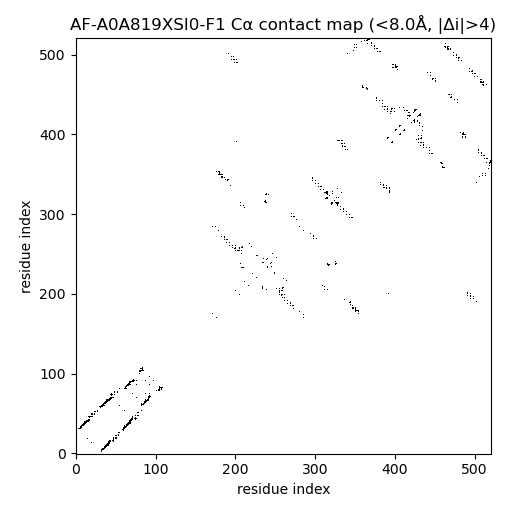2 35.741 1.00 69.56 89 ARG A N 1
ATOM 690 C CA . ARG A 1 89 ? -26.721 -21.331 34.558 1.00 69.56 89 ARG A CA 1
ATOM 691 C C . ARG A 1 89 ? -26.770 -20.352 33.391 1.00 69.56 89 ARG A C 1
ATOM 693 O O . ARG A 1 89 ? -26.746 -19.135 33.565 1.00 69.56 89 ARG A O 1
ATOM 700 N N . TRP A 1 90 ? -26.832 -20.893 32.177 1.00 73.94 90 TRP A N 1
ATOM 701 C CA . TRP A 1 90 ? -26.966 -20.098 30.948 1.00 73.94 90 TRP A CA 1
ATOM 702 C C . TRP A 1 90 ? -25.839 -19.078 30.731 1.00 73.94 90 TRP A C 1
ATOM 704 O O . TRP A 1 90 ? -26.067 -17.973 30.254 1.00 73.94 90 TRP A O 1
ATOM 714 N N . ASN A 1 91 ? -24.609 -19.467 31.075 1.00 72.31 91 ASN A N 1
ATOM 715 C CA . ASN A 1 91 ? -23.417 -18.621 30.977 1.00 72.31 91 ASN A CA 1
ATOM 716 C C . ASN A 1 91 ? -22.318 -19.153 30.038 1.00 72.31 91 ASN A C 1
ATOM 718 O O . ASN A 1 91 ? -21.245 -18.554 29.945 1.00 72.31 91 ASN A O 1
ATOM 722 N N . GLY A 1 92 ? -22.548 -20.290 29.371 1.00 72.44 92 GLY A N 1
ATOM 723 C CA . GLY A 1 92 ? -21.514 -20.981 28.588 1.00 72.44 92 GLY A CA 1
ATOM 724 C C . GLY A 1 92 ? -20.429 -21.634 29.456 1.00 72.44 92 GLY A C 1
ATOM 725 O O . GLY A 1 92 ? -19.260 -21.634 29.075 1.00 72.44 92 GLY A O 1
ATOM 726 N N . VAL A 1 93 ? -20.809 -22.130 30.638 1.00 72.00 93 VAL A N 1
ATOM 727 C CA . VAL A 1 93 ? -19.947 -22.894 31.553 1.00 72.00 93 VAL A 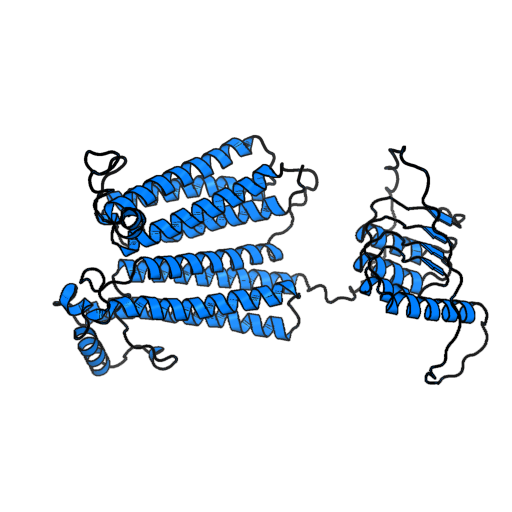CA 1
ATOM 728 C C . VAL A 1 93 ? -19.979 -24.370 31.149 1.00 72.00 93 VAL A C 1
ATOM 730 O O . VAL A 1 93 ? -21.046 -24.887 30.829 1.00 72.00 93 VAL A O 1
ATOM 733 N N . SER A 1 94 ? -18.828 -25.045 31.136 1.00 71.06 94 SER A N 1
ATOM 734 C CA . SER A 1 94 ? -18.760 -26.481 30.838 1.00 71.06 94 SER A CA 1
ATOM 735 C C . SER A 1 94 ? -19.375 -27.327 31.957 1.00 71.06 94 SER A C 1
ATOM 737 O O . SER A 1 94 ? -19.223 -27.010 33.135 1.00 71.06 94 SER A O 1
ATOM 739 N N . GLU A 1 95 ? -19.995 -28.451 31.591 1.00 65.00 95 GLU A N 1
ATOM 740 C CA . GLU A 1 95 ? -20.572 -29.423 32.538 1.00 65.00 95 GLU A CA 1
ATOM 741 C C . GLU A 1 95 ? -19.551 -29.908 33.587 1.00 65.00 95 GLU A C 1
ATOM 743 O O . GLU A 1 95 ? -19.855 -29.999 34.774 1.00 65.00 95 GLU A O 1
ATOM 748 N N . GLU A 1 96 ? -18.298 -30.129 33.175 1.00 65.50 96 GLU A N 1
ATOM 749 C CA . GLU A 1 96 ? -17.192 -30.498 34.072 1.00 65.50 96 GLU A CA 1
ATOM 750 C C . GLU A 1 96 ? -16.918 -29.429 35.149 1.00 65.50 96 GLU A C 1
ATOM 752 O O . GLU A 1 96 ? -16.647 -29.748 36.313 1.00 65.50 96 GLU A O 1
ATOM 757 N N . LEU A 1 97 ? -17.031 -28.143 34.790 1.00 67.56 97 LEU A N 1
ATOM 758 C CA . LEU A 1 97 ? -16.847 -27.055 35.748 1.00 67.56 97 LEU A CA 1
ATOM 759 C C . LEU A 1 97 ? -18.086 -26.868 36.632 1.00 67.56 97 LEU A C 1
ATOM 761 O O . LEU A 1 97 ? -17.933 -26.587 37.814 1.00 67.56 97 LEU A O 1
ATOM 765 N N . LEU A 1 98 ? -19.300 -27.078 36.114 1.00 65.69 98 LEU A N 1
ATOM 766 C CA . LEU A 1 98 ? -20.518 -27.056 36.937 1.00 65.69 98 LEU A CA 1
ATOM 767 C C . LEU A 1 98 ? -20.463 -28.115 38.046 1.00 65.69 98 LEU A C 1
ATOM 769 O O . LEU A 1 98 ? -20.822 -27.832 39.190 1.00 65.69 98 LEU A O 1
ATOM 773 N N . HIS A 1 99 ? -19.940 -29.304 37.736 1.00 62.84 99 HIS A N 1
ATOM 774 C CA . HIS A 1 99 ? -19.745 -30.367 38.719 1.00 62.84 99 HIS A CA 1
ATOM 775 C C . HIS A 1 99 ? -18.727 -29.983 39.808 1.00 62.84 99 HIS A C 1
ATOM 777 O O . HIS A 1 99 ? -19.013 -30.107 41.000 1.00 62.84 99 HIS A O 1
ATOM 783 N N . SER A 1 100 ? -17.550 -29.475 39.428 1.00 63.22 100 SER A N 1
ATOM 784 C CA . SER A 1 100 ? -16.527 -29.064 40.407 1.00 63.22 100 SER A CA 1
ATOM 785 C C . SER A 1 100 ? -16.942 -27.840 41.233 1.00 63.22 100 SER A C 1
ATOM 787 O O . SER A 1 100 ? -16.636 -27.775 42.424 1.00 63.22 100 SER A O 1
ATOM 789 N N . LEU A 1 101 ? -17.716 -26.922 40.651 1.00 67.56 101 LEU A N 1
ATOM 790 C CA . LEU A 1 101 ? -18.337 -25.806 41.362 1.00 67.56 101 LEU A CA 1
ATOM 791 C C . LEU A 1 101 ? -19.321 -26.304 42.431 1.00 67.56 101 LEU A C 1
ATOM 793 O O . LEU A 1 101 ? -19.275 -25.837 43.565 1.00 67.56 101 LEU A O 1
ATOM 797 N N . GLY A 1 102 ? -20.151 -27.304 42.115 1.00 65.00 102 GLY A N 1
ATOM 798 C CA . GLY A 1 102 ? -21.048 -27.939 43.087 1.00 65.00 102 GLY A CA 1
ATOM 799 C C . GLY A 1 102 ? -20.313 -28.532 44.296 1.00 65.00 102 GLY A C 1
ATOM 800 O O . GLY A 1 102 ? -20.747 -28.348 45.436 1.00 65.00 102 GLY A O 1
ATOM 801 N N . LEU A 1 103 ? -19.165 -29.182 44.070 1.00 64.75 103 LEU A N 1
ATOM 802 C CA . LEU A 1 103 ? -18.319 -29.715 45.146 1.00 64.75 103 LEU A CA 1
ATOM 803 C C . LEU A 1 103 ? -17.727 -28.600 46.020 1.00 64.75 103 LEU A C 1
ATOM 805 O O . LEU A 1 103 ? -17.785 -28.682 47.246 1.00 64.75 103 LEU A O 1
ATOM 809 N N . ALA A 1 104 ? -17.211 -27.537 45.403 1.00 66.38 104 ALA A N 1
ATOM 810 C CA . ALA A 1 104 ? -16.615 -26.415 46.123 1.00 66.38 104 ALA A CA 1
ATOM 811 C C . ALA A 1 104 ? -17.637 -25.642 46.974 1.00 66.38 104 ALA A C 1
ATOM 813 O O . ALA A 1 104 ? -17.350 -25.283 48.115 1.00 66.38 104 ALA A O 1
ATOM 814 N N . LEU A 1 105 ? -18.859 -25.448 46.471 1.00 66.81 105 LEU A N 1
ATOM 815 C CA . LEU A 1 105 ? -19.948 -24.826 47.234 1.00 66.81 105 LEU A CA 1
ATOM 816 C C . LEU A 1 105 ? -20.341 -25.665 48.458 1.00 66.81 105 LEU A C 1
ATOM 818 O O . LEU A 1 105 ? -20.627 -25.108 49.520 1.00 66.81 105 LEU A O 1
ATOM 822 N N . ARG A 1 106 ? -20.320 -27.001 48.337 1.00 65.94 106 ARG A N 1
ATOM 823 C CA . ARG A 1 106 ? -20.587 -27.919 49.455 1.00 65.94 106 ARG A CA 1
ATOM 824 C C . ARG A 1 106 ? -19.525 -27.796 50.550 1.00 65.94 106 ARG A C 1
ATOM 826 O O . ARG A 1 106 ? -19.881 -27.766 51.724 1.00 65.94 106 ARG A O 1
ATOM 833 N N . GLU A 1 107 ? -18.252 -27.676 50.183 1.00 65.75 107 GLU A N 1
ATOM 834 C CA . GLU A 1 107 ? -17.153 -27.439 51.133 1.00 65.75 107 GLU A CA 1
ATOM 835 C C . GLU A 1 107 ? -17.221 -26.040 51.773 1.00 65.75 107 GLU A C 1
ATOM 837 O O . GLU A 1 107 ? -17.064 -25.900 52.989 1.00 65.75 107 GLU A O 1
ATOM 842 N N . ASN A 1 108 ? -17.568 -24.999 51.007 1.00 66.81 108 ASN A N 1
ATOM 843 C CA . ASN A 1 108 ? -17.775 -23.652 51.557 1.00 66.81 108 ASN A CA 1
ATOM 844 C C . ASN A 1 108 ? -18.947 -23.607 52.556 1.00 66.81 108 ASN A C 1
ATOM 846 O O . ASN A 1 108 ? -18.914 -22.843 53.520 1.00 66.81 108 ASN A O 1
ATOM 850 N N . ARG A 1 109 ? -19.991 -24.426 52.349 1.00 66.75 109 ARG A N 1
ATOM 851 C CA . ARG A 1 109 ? -21.114 -24.547 53.293 1.00 66.75 109 ARG A CA 1
ATOM 852 C C . ARG A 1 109 ? -20.673 -25.206 54.604 1.00 66.75 109 ARG A C 1
ATOM 854 O O . ARG A 1 109 ? -20.935 -24.649 55.664 1.00 66.75 109 ARG A O 1
ATOM 861 N N . LYS A 1 110 ? -19.914 -26.308 54.531 1.00 64.94 110 LYS A N 1
ATOM 862 C CA . LYS A 1 110 ? -19.367 -27.002 55.714 1.00 64.94 110 LYS A CA 1
ATOM 863 C C . LYS A 1 110 ? -18.413 -26.130 56.535 1.00 64.94 110 LYS A C 1
ATOM 865 O O . LYS A 1 110 ? -18.464 -26.153 57.756 1.00 64.94 110 LYS A O 1
ATOM 870 N N . THR A 1 111 ? -17.546 -25.357 55.880 1.00 59.97 111 THR A N 1
ATOM 871 C CA . THR A 1 111 ? -16.570 -24.482 56.564 1.00 59.97 111 THR A CA 1
ATOM 872 C C . THR A 1 111 ? -17.215 -23.283 57.260 1.00 59.97 111 THR A C 1
ATOM 874 O O . THR A 1 111 ? -16.682 -22.815 58.262 1.00 59.97 111 THR A O 1
ATOM 877 N N . LYS A 1 112 ? -18.372 -22.798 56.784 1.00 56.22 112 LYS A N 1
ATOM 878 C CA . LYS A 1 112 ? -19.174 -21.801 57.514 1.00 56.22 112 LYS A CA 1
ATOM 879 C C . LYS A 1 112 ? -20.018 -22.407 58.643 1.00 56.22 112 LYS A C 1
ATOM 881 O O . LYS A 1 112 ? -20.327 -21.688 59.586 1.00 56.22 112 LYS A O 1
ATOM 886 N N . GLU A 1 113 ? -20.385 -23.686 58.555 1.00 53.56 113 GLU A N 1
ATOM 887 C CA . GLU A 1 113 ? -21.116 -24.406 59.613 1.00 53.56 113 GLU A CA 1
ATOM 888 C C . GLU A 1 113 ? -20.191 -24.889 60.749 1.00 53.56 113 GLU A C 1
ATOM 890 O O . GLU A 1 113 ? -20.617 -24.919 61.899 1.00 53.56 113 GLU A O 1
ATOM 895 N N . ASN A 1 114 ? -18.913 -25.170 60.458 1.00 43.81 114 ASN A N 1
ATOM 896 C CA . ASN A 1 114 ? -17.913 -25.627 61.428 1.00 43.81 114 ASN A CA 1
ATOM 897 C C . ASN A 1 114 ? -16.781 -24.602 61.621 1.00 43.81 114 ASN A C 1
ATOM 899 O O . ASN A 1 114 ? -15.669 -24.774 61.116 1.00 43.81 114 ASN A O 1
ATOM 903 N N . THR A 1 115 ? -17.021 -23.545 62.396 1.00 42.50 115 THR A N 1
ATOM 904 C CA . THR A 1 115 ? -15.931 -22.790 63.034 1.00 42.50 115 THR A CA 1
ATOM 905 C C . THR A 1 115 ? -15.456 -23.523 64.286 1.00 42.50 115 THR A C 1
ATOM 907 O O . THR A 1 115 ? -15.869 -23.165 65.379 1.00 42.50 115 THR A O 1
ATOM 910 N N . GLU A 1 116 ? -14.594 -24.529 64.120 1.00 33.62 116 GLU A N 1
ATOM 911 C CA . GLU A 1 116 ? -13.581 -24.951 65.102 1.00 33.62 116 GLU A CA 1
ATOM 912 C C . GLU A 1 116 ? -12.556 -25.888 64.417 1.00 33.62 116 GLU A C 1
ATOM 914 O O . GLU A 1 116 ? -12.914 -26.910 63.845 1.00 33.62 116 GLU A O 1
ATOM 919 N N . THR A 1 117 ? -11.289 -25.443 64.417 1.00 32.34 117 THR A N 1
ATOM 920 C CA . THR A 1 117 ? -10.019 -26.173 64.173 1.00 32.34 117 THR A CA 1
ATOM 921 C C . THR A 1 117 ? -9.871 -27.114 62.954 1.00 32.34 117 THR A C 1
ATOM 923 O O . THR A 1 117 ? -10.360 -28.235 62.904 1.00 32.34 117 THR A O 1
ATOM 926 N N . ILE A 1 118 ? -9.007 -26.714 62.009 1.00 29.45 118 ILE A N 1
ATOM 927 C CA . ILE A 1 118 ? -8.440 -27.582 60.955 1.00 29.45 118 ILE A CA 1
ATOM 928 C C . ILE A 1 118 ? -7.049 -28.067 61.400 1.00 29.45 118 ILE A C 1
ATOM 930 O O . ILE A 1 118 ? -6.257 -27.237 61.856 1.00 29.45 118 ILE A O 1
ATOM 934 N N . PRO A 1 119 ? -6.667 -29.329 61.123 1.00 32.25 119 PRO A N 1
ATOM 935 C CA . PRO A 1 119 ? -5.297 -29.597 60.711 1.00 32.25 119 PRO A CA 1
ATOM 936 C C . PRO A 1 119 ? -5.202 -30.124 59.275 1.00 32.25 119 PRO A C 1
ATOM 938 O O . PRO A 1 119 ? -5.958 -30.967 58.804 1.00 32.25 119 PRO A O 1
ATOM 941 N N . SER A 1 120 ? -4.198 -29.554 58.622 1.00 32.50 120 SER A N 1
ATOM 942 C CA . SER A 1 120 ? -3.515 -29.883 57.376 1.00 32.50 120 SER A CA 1
ATOM 943 C C . SER A 1 120 ? -3.528 -31.342 56.895 1.00 32.50 120 SER A C 1
ATOM 945 O O . SER A 1 120 ? -3.049 -32.233 57.589 1.00 32.50 120 SER A O 1
ATOM 947 N N . GLY A 1 121 ? -3.853 -31.501 55.605 1.00 29.55 121 GLY A N 1
ATOM 948 C CA . GLY A 1 121 ? -3.339 -32.562 54.731 1.00 29.55 121 GLY A CA 1
ATOM 949 C C . GLY A 1 121 ? -4.343 -33.651 54.341 1.00 29.55 121 GLY A C 1
ATOM 950 O O . GLY A 1 121 ? -4.860 -34.336 55.211 1.00 29.55 121 GLY A O 1
ATOM 951 N N . CYS A 1 122 ? -4.556 -33.811 53.025 1.00 25.73 122 CYS A N 1
ATOM 952 C CA . CYS A 1 122 ? -4.802 -35.046 52.238 1.00 25.73 122 CYS A CA 1
ATOM 953 C C . CYS A 1 122 ? -5.674 -34.695 51.011 1.00 25.73 122 CYS A C 1
ATOM 955 O O . CYS A 1 122 ? -6.736 -34.102 51.150 1.00 25.73 122 CYS A O 1
ATOM 957 N N . LEU A 1 123 ? -5.171 -34.795 49.774 1.00 26.31 123 LEU A N 1
ATOM 958 C CA . LEU A 1 123 ? -5.086 -36.010 48.941 1.00 26.31 123 LEU A CA 1
ATOM 959 C C . LEU A 1 123 ? -6.446 -36.702 48.755 1.00 26.31 123 LEU A C 1
ATOM 961 O O . LEU A 1 123 ? -6.970 -37.349 49.655 1.00 26.31 123 LEU A O 1
ATOM 965 N N . TYR A 1 124 ? -6.982 -36.538 47.543 1.00 25.55 124 TYR A N 1
ATOM 966 C CA . TYR A 1 124 ? -8.217 -37.137 47.046 1.00 25.55 124 TYR A CA 1
ATOM 967 C C . TYR A 1 124 ? -8.150 -38.670 47.014 1.00 25.55 124 TYR A C 1
ATOM 969 O O . TYR A 1 124 ? -7.166 -39.224 46.519 1.00 25.55 124 TYR A O 1
ATOM 977 N N . PRO A 1 125 ? -9.269 -39.342 47.328 1.00 25.66 125 PRO A N 1
ATOM 978 C CA . PRO A 1 125 ? -9.643 -40.562 46.638 1.00 25.66 125 PRO A CA 1
ATOM 979 C C . PRO A 1 125 ? -10.971 -40.389 45.892 1.00 25.66 125 PRO A C 1
ATOM 981 O O . PRO A 1 125 ? -11.973 -39.906 46.419 1.00 25.66 125 PRO A O 1
ATOM 984 N N . HIS A 1 126 ? -10.960 -40.831 44.638 1.00 32.94 126 HIS A N 1
ATOM 985 C CA . HIS A 1 126 ? -12.140 -41.034 43.811 1.00 32.94 126 HIS A CA 1
ATOM 986 C C . HIS A 1 126 ? -13.081 -42.061 44.450 1.00 32.94 126 HIS A C 1
ATOM 988 O O . HIS A 1 126 ? -12.698 -43.214 44.629 1.00 32.94 126 HIS A O 1
ATOM 994 N N . SER A 1 127 ? -14.339 -41.697 44.691 1.00 24.25 127 SER A N 1
ATOM 995 C CA . SER A 1 127 ? -15.458 -42.638 44.582 1.00 24.25 127 SER A CA 1
ATOM 996 C C . SER A 1 127 ? -16.787 -41.895 44.437 1.00 24.25 127 SER A C 1
ATOM 998 O O . SER A 1 127 ? -16.916 -40.739 44.830 1.00 24.25 127 SER A O 1
ATOM 1000 N N . LYS A 1 128 ? -17.716 -42.574 43.752 1.00 32.47 128 LYS A N 1
ATOM 1001 C CA . LYS A 1 128 ? -19.084 -42.180 43.376 1.00 32.47 128 LYS A CA 1
ATOM 1002 C C . LYS A 1 128 ? -19.840 -41.456 44.503 1.00 32.47 128 LYS A C 1
ATOM 1004 O O . LYS A 1 128 ? -19.575 -41.740 45.658 1.00 32.47 128 LYS A O 1
ATOM 1009 N N . PHE A 1 129 ? -20.811 -40.606 44.144 1.00 28.83 129 PHE A N 1
ATOM 1010 C CA . PHE A 1 129 ? -22.208 -40.593 44.635 1.00 28.83 129 PHE A CA 1
ATOM 1011 C C . PHE A 1 129 ? -22.876 -39.196 44.589 1.00 28.83 129 PHE A C 1
ATOM 1013 O O . PHE A 1 129 ? -22.294 -38.191 44.981 1.00 28.83 129 PHE A O 1
ATOM 1020 N N . GLU A 1 130 ? -24.136 -39.245 44.131 1.00 26.48 130 GLU A N 1
ATOM 1021 C CA . GLU A 1 130 ? -25.314 -38.383 44.357 1.00 26.48 130 GLU A CA 1
ATOM 1022 C C . GLU A 1 130 ? -25.385 -36.934 43.821 1.00 26.48 130 GLU A C 1
ATOM 1024 O O . GLU 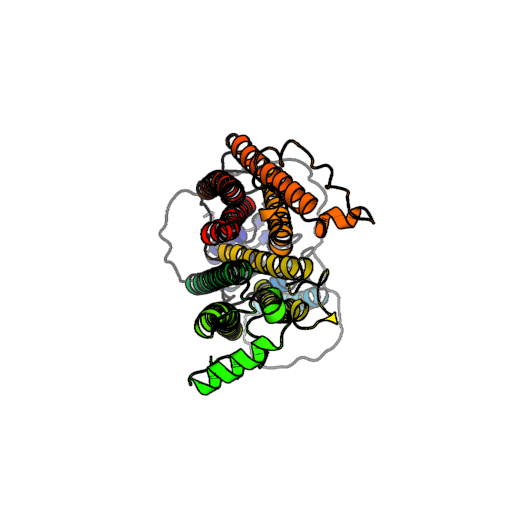A 1 130 ? -24.664 -36.024 44.223 1.00 26.48 130 GLU A O 1
ATOM 1029 N N . TYR A 1 131 ? -26.369 -36.739 42.928 1.00 25.84 131 TYR A N 1
ATOM 1030 C CA . TYR A 1 131 ? -26.833 -35.472 42.357 1.00 25.84 131 TYR A CA 1
ATOM 1031 C C . TYR A 1 131 ? -27.374 -34.530 43.448 1.00 25.84 131 TYR A C 1
ATOM 1033 O O . TYR A 1 131 ? -28.276 -34.886 44.203 1.00 25.84 131 TYR A O 1
ATOM 1041 N N . VAL A 1 132 ? -26.855 -33.301 43.495 1.00 29.19 132 VAL A N 1
ATOM 1042 C CA . VAL A 1 132 ? -27.306 -32.233 44.403 1.00 29.19 132 VAL A CA 1
ATOM 1043 C C . VAL A 1 132 ? -28.579 -31.575 43.850 1.00 29.19 132 VAL A C 1
ATOM 1045 O O . VAL A 1 132 ? -28.651 -31.278 42.662 1.00 29.19 132 VAL A O 1
ATOM 1048 N N . GLN A 1 133 ? -29.577 -31.334 44.710 1.00 27.27 133 GLN A N 1
ATOM 1049 C CA . GLN A 1 133 ? -30.809 -30.599 44.384 1.00 27.27 133 GLN A CA 1
ATOM 1050 C C . GLN A 1 133 ? -30.512 -29.179 43.871 1.00 27.27 133 GLN A C 1
ATOM 1052 O O . GLN A 1 133 ? -29.814 -28.399 44.520 1.00 27.27 133 GLN A O 1
ATOM 1057 N N . PHE A 1 134 ? -31.091 -28.846 42.716 1.00 29.59 134 PHE A N 1
ATOM 1058 C CA . PHE A 1 134 ? -30.961 -27.557 42.038 1.00 29.59 134 PHE A CA 1
ATOM 1059 C C . PHE A 1 134 ? -32.146 -26.636 42.374 1.00 29.59 134 PHE A C 1
ATOM 1061 O O . PHE A 1 134 ? -33.290 -27.082 42.392 1.00 29.59 134 PHE A O 1
ATOM 1068 N N . VAL A 1 135 ? -31.884 -25.343 42.595 1.00 32.25 135 VAL A N 1
ATOM 1069 C CA . VAL A 1 135 ? -32.924 -24.304 42.718 1.00 32.25 135 VAL A CA 1
ATOM 1070 C C . VAL A 1 135 ? -33.549 -24.080 41.334 1.00 32.25 135 VAL A C 1
ATOM 1072 O O . VAL A 1 135 ? -32.831 -23.835 40.364 1.00 32.25 135 VAL A O 1
ATOM 1075 N N . GLU A 1 136 ? -34.868 -24.183 41.187 1.00 25.98 136 GLU A N 1
ATOM 1076 C CA . GLU A 1 136 ? -35.556 -23.865 39.926 1.00 25.98 136 GLU A CA 1
ATOM 1077 C C . GLU A 1 136 ? -35.509 -22.350 39.657 1.00 25.98 136 GLU A C 1
ATOM 1079 O O . GLU A 1 136 ? -35.929 -21.549 40.489 1.00 25.98 136 GLU A O 1
ATOM 1084 N N . CYS A 1 137 ? -34.983 -21.942 38.493 1.00 29.28 137 CYS A N 1
ATOM 1085 C CA . CYS A 1 137 ? -35.054 -20.551 38.036 1.00 29.28 137 CYS A CA 1
ATOM 1086 C C . CYS A 1 137 ? -36.432 -20.340 37.400 1.00 29.28 137 CYS A C 1
ATOM 1088 O O . CYS A 1 137 ? -36.719 -20.878 36.327 1.00 29.28 137 CYS A O 1
ATOM 1090 N N . ASN A 1 138 ? -37.304 -19.599 38.080 1.00 33.44 138 ASN A N 1
ATOM 1091 C CA . ASN A 1 138 ? -38.693 -19.425 37.674 1.00 33.44 138 ASN A CA 1
ATOM 1092 C C . ASN A 1 138 ? -38.818 -18.261 36.673 1.00 33.44 138 ASN A C 1
ATOM 1094 O O . ASN A 1 138 ? -39.240 -17.163 37.020 1.00 33.44 138 ASN A O 1
ATOM 1098 N N . HIS A 1 139 ? -38.425 -18.481 35.415 1.00 36.66 139 HIS A N 1
ATOM 1099 C CA . HIS A 1 139 ? -38.600 -17.499 34.337 1.00 36.66 139 HIS A CA 1
ATOM 1100 C C . HIS A 1 139 ? -39.847 -17.822 33.499 1.00 36.66 139 HIS A C 1
ATOM 1102 O O . HIS A 1 139 ? -39.783 -18.342 32.384 1.00 36.66 139 HIS A O 1
ATOM 1108 N N . ARG A 1 140 ? -41.019 -17.473 34.033 1.00 31.86 140 ARG A N 1
ATOM 1109 C CA . ARG A 1 140 ? -42.206 -17.153 33.231 1.00 31.86 140 ARG A CA 1
ATOM 1110 C C . ARG A 1 140 ? -42.911 -15.963 33.865 1.00 31.86 140 ARG A C 1
ATOM 1112 O O . ARG A 1 140 ? -43.212 -16.005 35.046 1.00 31.86 140 ARG A O 1
ATOM 1119 N N . GLN A 1 141 ? -43.252 -14.998 33.011 1.00 32.66 141 GLN A N 1
ATOM 1120 C CA . GLN A 1 141 ? -44.038 -13.782 33.263 1.00 32.66 141 GLN A CA 1
ATOM 1121 C C . GLN A 1 141 ? -43.236 -12.529 33.636 1.00 32.66 141 GLN A C 1
ATOM 1123 O O . GLN A 1 141 ? -43.119 -12.194 34.802 1.00 32.66 141 GLN A O 1
ATOM 1128 N N . SER A 1 142 ? -42.803 -11.781 32.616 1.00 29.58 142 SER A N 1
ATOM 1129 C CA . SER A 1 142 ? -43.179 -10.362 32.466 1.00 29.58 142 SER A CA 1
ATOM 1130 C C . SER A 1 142 ? -42.522 -9.756 31.221 1.00 29.58 142 SER A C 1
ATOM 1132 O O . SER A 1 142 ? -41.536 -9.031 31.286 1.00 29.58 142 SER A O 1
ATOM 1134 N N . PHE A 1 143 ? -43.109 -10.031 30.054 1.00 31.25 143 PHE A N 1
ATOM 1135 C CA . PHE A 1 143 ? -43.074 -9.063 28.960 1.00 31.25 143 PHE A CA 1
ATOM 1136 C C . PHE A 1 143 ? -43.922 -7.857 29.403 1.00 31.25 143 PHE A C 1
ATOM 1138 O O . PHE A 1 143 ? -45.140 -7.981 29.494 1.00 31.25 143 PHE A O 1
ATOM 1145 N N . GLY A 1 144 ? -43.297 -6.705 29.663 1.00 28.70 144 GLY A N 1
ATOM 1146 C CA . GLY A 1 144 ? -43.989 -5.412 29.757 1.00 28.70 144 GLY A CA 1
ATOM 1147 C C . GLY A 1 144 ? -43.753 -4.618 31.047 1.00 28.70 144 GLY A C 1
ATOM 1148 O O . GLY A 1 144 ? -44.029 -5.108 32.133 1.00 28.70 144 GLY A O 1
ATOM 1149 N N . LEU A 1 145 ? -43.358 -3.346 30.855 1.00 27.27 145 LEU A N 1
ATOM 1150 C CA . LEU A 1 145 ? -43.082 -2.280 31.841 1.00 27.27 145 LEU A CA 1
ATOM 1151 C C . LEU A 1 145 ? -41.793 -2.532 32.663 1.00 27.27 145 LEU A C 1
ATOM 1153 O O . LEU A 1 145 ? -41.614 -3.591 33.228 1.00 27.27 145 LEU A O 1
ATOM 1157 N N . PHE A 1 146 ? -40.804 -1.638 32.764 1.00 28.77 146 PHE A N 1
ATOM 1158 C CA . PHE A 1 146 ? -40.890 -0.219 33.101 1.00 28.77 146 PHE A CA 1
ATOM 1159 C C . PHE A 1 146 ? -39.674 0.579 32.586 1.00 28.77 146 PHE A C 1
ATOM 1161 O O . PHE A 1 146 ? -38.527 0.146 32.650 1.00 28.77 146 PHE A O 1
ATOM 1168 N N . LYS A 1 147 ? -39.947 1.809 32.133 1.00 28.27 147 LYS A N 1
ATOM 1169 C CA . LYS A 1 147 ? -38.990 2.921 32.062 1.00 28.27 147 LYS A CA 1
ATOM 1170 C C . LYS A 1 147 ? -38.813 3.526 33.463 1.00 28.27 147 LYS A C 1
ATOM 1172 O O . LYS A 1 147 ? -39.794 3.642 34.189 1.00 28.27 147 LYS A O 1
ATOM 1177 N N . ASN A 1 148 ? -37.617 4.072 33.704 1.00 30.70 148 ASN A N 1
ATOM 1178 C CA . ASN A 1 148 ? -37.242 5.062 34.731 1.00 30.70 148 ASN A CA 1
ATOM 1179 C C . ASN A 1 148 ? -36.731 4.527 36.078 1.00 30.70 148 ASN A C 1
ATOM 1181 O O . ASN A 1 148 ? -37.506 4.429 37.016 1.00 30.70 148 ASN A O 1
ATOM 1185 N N . VAL A 1 149 ? -35.402 4.413 36.220 1.00 27.39 149 VAL A N 1
ATOM 1186 C CA . VAL A 1 149 ? -34.675 4.908 37.409 1.00 27.39 149 VAL A CA 1
ATOM 1187 C C . VAL A 1 149 ? -33.294 5.424 36.969 1.00 27.39 149 VAL A C 1
ATOM 1189 O O . VAL A 1 149 ? -32.279 4.742 37.048 1.00 27.39 149 VAL A O 1
ATOM 1192 N N . GLN A 1 150 ? -33.239 6.659 36.472 1.00 26.34 150 GLN A N 1
ATOM 1193 C CA . GLN A 1 150 ? -32.034 7.483 36.571 1.00 26.34 150 GLN A CA 1
ATOM 1194 C C . GLN A 1 150 ? -32.380 8.604 37.533 1.00 26.34 150 GLN A C 1
ATOM 1196 O O . GLN A 1 150 ? -33.164 9.464 37.153 1.00 26.34 150 GLN A O 1
ATOM 1201 N N . LEU A 1 151 ? -31.823 8.591 38.746 1.00 26.84 151 LEU A N 1
ATOM 1202 C CA . LEU A 1 151 ? -31.471 9.786 39.519 1.00 26.84 151 LEU A CA 1
ATOM 1203 C C . LEU A 1 151 ? -30.846 9.398 40.868 1.00 26.84 151 LEU A C 1
ATOM 1205 O O . LEU A 1 151 ? -31.247 8.434 41.505 1.00 26.84 151 LEU A O 1
ATOM 1209 N N . ALA A 1 152 ? -29.902 10.247 41.282 1.00 24.73 152 ALA A N 1
ATOM 1210 C CA . ALA A 1 152 ? -29.301 10.372 42.610 1.00 24.73 152 ALA A CA 1
ATOM 1211 C C . ALA A 1 152 ? -28.108 9.465 42.970 1.00 24.73 152 ALA A C 1
ATOM 1213 O O . ALA A 1 152 ? -28.216 8.601 43.821 1.00 24.73 152 ALA A O 1
ATOM 1214 N N . PHE A 1 153 ? -26.914 9.813 42.470 1.00 25.09 153 PHE A N 1
ATOM 1215 C CA . PHE A 1 153 ? -25.707 9.864 43.315 1.00 25.09 153 PHE A CA 1
ATOM 1216 C C . PHE A 1 153 ? -24.785 11.006 42.857 1.00 25.09 153 PHE A C 1
ATOM 1218 O O . PHE A 1 153 ? -23.859 10.839 42.068 1.00 25.09 153 PHE A O 1
ATOM 1225 N N . LYS A 1 154 ? -25.061 12.210 43.366 1.00 28.42 154 LYS A N 1
ATOM 1226 C CA . LYS A 1 154 ? -24.138 13.352 43.365 1.00 28.42 154 LYS A CA 1
ATOM 1227 C C . LYS A 1 154 ? -23.969 13.790 44.820 1.00 28.42 154 LYS A C 1
ATOM 1229 O O . LYS A 1 154 ? -24.841 14.480 45.331 1.00 28.42 154 LYS A O 1
ATOM 1234 N N . ARG A 1 155 ? -22.867 13.377 45.458 1.00 28.34 155 ARG A N 1
ATOM 1235 C CA . ARG A 1 155 ? -22.010 14.161 46.381 1.00 28.34 155 ARG A CA 1
ATOM 1236 C C . ARG A 1 155 ? -21.204 13.255 47.327 1.00 28.34 155 ARG A C 1
ATOM 1238 O O . ARG A 1 155 ? -21.770 12.514 48.111 1.00 28.34 155 ARG A O 1
ATOM 1245 N N . SER A 1 156 ? -19.885 13.451 47.240 1.00 27.58 156 SER A N 1
ATOM 1246 C CA . SER A 1 156 ? -18.860 13.418 48.295 1.00 27.58 156 SER A CA 1
ATOM 1247 C C . SER A 1 156 ? -18.715 12.173 49.185 1.00 27.58 156 SER A C 1
ATOM 1249 O O . SER A 1 156 ? -19.483 11.982 50.115 1.00 27.58 156 SER A O 1
ATOM 1251 N N . SER A 1 157 ? -17.601 11.449 49.032 1.00 25.58 157 SER A N 1
ATOM 1252 C CA . SER A 1 157 ? -16.494 11.572 49.994 1.00 25.58 157 SER A CA 1
ATOM 1253 C C . SER A 1 157 ? -15.190 11.055 49.378 1.00 25.58 157 SER A C 1
ATOM 1255 O O . SER A 1 157 ? -15.185 10.125 48.571 1.00 25.58 157 SER A O 1
ATOM 1257 N N . ALA A 1 158 ? -14.085 11.702 49.743 1.00 33.84 158 ALA A N 1
ATOM 1258 C CA . ALA A 1 158 ? -12.731 11.363 49.333 1.00 33.84 158 ALA A CA 1
ATOM 1259 C C . ALA A 1 158 ? -12.437 9.870 49.554 1.00 33.84 158 ALA A C 1
ATOM 1261 O O . ALA A 1 158 ? -12.551 9.358 50.665 1.00 33.84 158 ALA A O 1
ATOM 1262 N N . THR A 1 159 ? -12.085 9.173 48.477 1.00 28.84 159 THR A N 1
ATOM 1263 C CA . THR A 1 159 ? -11.701 7.763 48.501 1.00 28.84 159 THR A CA 1
ATOM 1264 C C . THR A 1 159 ? -10.182 7.703 48.484 1.00 28.84 159 THR A C 1
ATOM 1266 O O . THR A 1 159 ? -9.554 8.139 47.520 1.00 28.84 159 THR A O 1
ATOM 1269 N N . ALA A 1 160 ? -9.587 7.176 49.554 1.00 27.19 160 ALA A N 1
ATOM 1270 C CA . ALA A 1 160 ? -8.195 6.760 49.542 1.00 27.19 160 ALA A CA 1
ATOM 1271 C C . ALA A 1 160 ? -8.013 5.741 48.407 1.00 27.19 160 ALA A C 1
ATOM 1273 O O . ALA A 1 160 ? -8.582 4.649 48.432 1.00 27.19 160 ALA A O 1
ATOM 1274 N N . THR A 1 161 ? -7.269 6.121 47.372 1.00 23.83 161 THR A N 1
ATOM 1275 C CA . THR A 1 161 ? -6.902 5.234 46.269 1.00 23.83 161 THR A CA 1
ATOM 1276 C C . THR A 1 161 ? -5.931 4.181 46.782 1.00 23.83 161 THR A C 1
ATOM 1278 O O . THR A 1 161 ? -4.722 4.397 46.796 1.00 23.83 161 THR A O 1
ATOM 1281 N N . ILE A 1 162 ? -6.455 3.026 47.189 1.00 27.81 162 ILE A N 1
ATOM 1282 C CA . ILE A 1 162 ? -5.666 1.796 47.250 1.00 27.81 162 ILE A CA 1
ATOM 1283 C C . ILE A 1 162 ? -5.348 1.426 45.791 1.00 27.81 162 ILE A C 1
ATOM 1285 O O . ILE A 1 162 ? -6.281 1.284 44.993 1.00 27.81 162 ILE A O 1
ATOM 1289 N N . PRO A 1 163 ? -4.072 1.304 45.385 1.00 26.22 163 PRO A N 1
ATOM 1290 C CA . PRO A 1 163 ? -3.724 0.923 44.024 1.00 26.22 163 PRO A CA 1
ATOM 1291 C C . PRO A 1 163 ? -4.101 -0.546 43.795 1.00 26.22 163 PRO A C 1
ATOM 1293 O O . PRO A 1 163 ? -3.333 -1.461 44.082 1.00 26.22 163 PRO A O 1
ATOM 1296 N N . ILE A 1 164 ? -5.303 -0.781 43.268 1.00 30.20 164 ILE A N 1
ATOM 1297 C CA . ILE A 1 164 ? -5.727 -2.098 42.791 1.00 30.20 164 ILE A CA 1
ATOM 1298 C C . ILE A 1 164 ? -4.921 -2.400 41.524 1.00 30.20 164 ILE A C 1
ATOM 1300 O O . ILE A 1 164 ? -5.153 -1.823 40.461 1.00 30.20 164 ILE A O 1
ATOM 1304 N N . LYS A 1 165 ? -3.941 -3.296 41.643 1.00 26.59 165 LYS A N 1
ATOM 1305 C CA . LYS A 1 165 ? -3.178 -3.825 40.510 1.00 26.59 165 LYS A CA 1
ATOM 1306 C C . LYS A 1 165 ? -4.087 -4.799 39.737 1.00 26.59 165 LYS A C 1
ATOM 1308 O O . LYS A 1 165 ? -4.507 -5.793 40.326 1.00 26.59 165 LYS A O 1
ATOM 1313 N N . PRO A 1 166 ? -4.425 -4.546 38.458 1.00 31.25 166 PRO A N 1
ATOM 1314 C CA . PRO A 1 166 ? -5.253 -5.464 37.681 1.00 31.25 166 PRO A CA 1
ATOM 1315 C C . PRO A 1 166 ? -4.546 -6.820 37.541 1.00 31.25 166 PRO A C 1
ATOM 1317 O O . PRO A 1 166 ? -3.370 -6.877 37.180 1.00 31.25 166 PRO A O 1
ATOM 1320 N N . LEU A 1 167 ? -5.263 -7.904 37.863 1.00 36.31 167 LEU A N 1
ATOM 1321 C CA . LEU A 1 167 ? -4.778 -9.291 37.841 1.00 36.31 167 LEU A CA 1
ATOM 1322 C C . LEU A 1 167 ? -5.157 -10.017 36.534 1.00 36.31 167 LEU A C 1
ATOM 1324 O O . LEU A 1 167 ? -5.613 -11.153 36.512 1.00 36.31 167 LEU A O 1
ATOM 1328 N N . SER A 1 168 ? -4.934 -9.321 35.430 1.00 39.53 168 SER A N 1
ATOM 1329 C CA . SER A 1 168 ? -4.326 -9.830 34.199 1.00 39.53 168 SER A CA 1
ATOM 1330 C C . SER A 1 168 ? -3.261 -8.781 33.856 1.00 39.53 168 SER A C 1
ATOM 1332 O O . SER A 1 168 ? -3.443 -7.624 34.254 1.00 39.53 168 SER A O 1
ATOM 1334 N N . PRO A 1 169 ? -2.124 -9.075 33.197 1.00 44.06 169 PRO A N 1
ATOM 1335 C CA . PRO A 1 169 ? -1.198 -8.011 32.841 1.00 44.06 169 PRO A CA 1
ATOM 1336 C C . PRO A 1 169 ? -1.839 -7.188 31.717 1.00 44.06 169 PRO A C 1
ATOM 1338 O O . PRO A 1 169 ? -1.485 -7.308 30.545 1.00 44.06 169 PRO A O 1
ATOM 1341 N N . THR A 1 170 ? -2.811 -6.336 32.049 1.00 63.28 170 THR A N 1
ATOM 1342 C CA . THR A 1 170 ? -3.283 -5.285 31.170 1.00 63.28 170 THR A CA 1
ATOM 1343 C C . THR A 1 170 ? -2.055 -4.445 30.894 1.00 63.28 170 THR A C 1
ATOM 1345 O O . THR A 1 170 ? -1.545 -3.762 31.785 1.00 63.28 170 THR A O 1
ATOM 1348 N N . LEU A 1 171 ? -1.528 -4.579 29.679 1.00 72.44 171 LEU A N 1
ATOM 1349 C CA . LEU A 1 171 ? -0.295 -3.928 29.260 1.00 72.44 171 LEU A CA 1
ATOM 1350 C C . LEU A 1 171 ? -0.311 -2.473 29.702 1.00 72.44 171 LEU A C 1
ATOM 1352 O O . LEU A 1 171 ? -1.291 -1.763 29.441 1.00 72.44 171 LEU A O 1
ATOM 1356 N N . SER A 1 172 ? 0.772 -2.039 30.349 1.00 82.44 172 SER A N 1
ATOM 1357 C CA . SER A 1 172 ? 0.902 -0.649 30.769 1.00 82.44 172 SER A CA 1
ATOM 1358 C C . SER A 1 172 ? 0.677 0.279 29.574 1.00 82.44 172 SER A C 1
ATOM 1360 O O . SER A 1 172 ? 0.958 -0.080 28.424 1.00 82.44 172 SER A O 1
ATOM 1362 N N . ALA A 1 173 ? 0.175 1.489 29.826 1.00 83.12 173 ALA A N 1
ATOM 1363 C CA . ALA A 1 173 ? -0.054 2.467 28.762 1.00 83.12 173 ALA A CA 1
ATOM 1364 C C . ALA A 1 173 ? 1.211 2.683 27.906 1.00 83.12 173 ALA A C 1
ATOM 1366 O O . ALA A 1 173 ? 1.127 2.725 26.679 1.00 83.12 173 ALA A O 1
ATOM 1367 N N . GLY A 1 174 ? 2.391 2.689 28.539 1.00 86.31 174 GLY A N 1
ATOM 1368 C CA . GLY A 1 174 ? 3.678 2.758 27.845 1.00 86.31 174 GLY A CA 1
ATOM 1369 C C . GLY A 1 174 ? 3.983 1.535 26.971 1.00 86.31 174 GLY A C 1
ATOM 1370 O O . GLY A 1 174 ? 4.501 1.691 25.868 1.00 86.31 174 GLY A O 1
ATOM 1371 N N . ALA A 1 175 ? 3.637 0.316 27.401 1.00 86.88 175 ALA A N 1
ATOM 1372 C CA . ALA A 1 175 ? 3.795 -0.882 26.569 1.00 86.88 175 ALA A CA 1
ATOM 1373 C C . ALA A 1 175 ? 2.880 -0.844 25.336 1.00 86.88 175 ALA A C 1
ATOM 1375 O O . ALA A 1 175 ? 3.341 -1.100 24.224 1.00 86.88 175 ALA A O 1
ATOM 1376 N N . LYS A 1 176 ? 1.618 -0.433 25.512 1.00 89.31 176 LYS A N 1
ATOM 1377 C CA . LYS A 1 176 ? 0.670 -0.214 24.408 1.00 89.31 176 LYS A CA 1
ATOM 1378 C C . LYS A 1 176 ? 1.206 0.821 23.418 1.00 89.31 176 LYS A C 1
ATOM 1380 O O . LYS A 1 176 ? 1.241 0.552 22.221 1.00 89.31 176 LYS A O 1
ATOM 1385 N N . GLN A 1 177 ? 1.687 1.962 23.909 1.00 92.75 177 GLN A N 1
ATOM 1386 C CA . GLN A 1 177 ? 2.250 3.016 23.065 1.00 92.75 177 GLN A CA 1
ATOM 1387 C C . GLN A 1 177 ? 3.465 2.533 22.266 1.00 92.75 177 GLN A C 1
ATOM 1389 O O . GLN A 1 177 ? 3.539 2.805 21.071 1.00 92.75 177 GLN A O 1
ATOM 1394 N N . ARG A 1 178 ? 4.382 1.770 22.879 1.00 94.38 178 ARG A N 1
ATOM 1395 C CA . ARG A 1 178 ? 5.541 1.195 22.175 1.00 94.38 178 ARG A CA 1
ATOM 1396 C C . ARG A 1 178 ? 5.135 0.248 21.048 1.00 94.38 178 ARG A C 1
ATOM 1398 O O . ARG A 1 178 ? 5.698 0.350 19.965 1.00 94.38 178 ARG A O 1
ATOM 1405 N N . ILE A 1 179 ? 4.141 -0.617 21.268 1.00 94.94 179 ILE A N 1
ATOM 1406 C CA . ILE A 1 179 ? 3.604 -1.494 20.213 1.00 94.94 179 ILE A CA 1
ATOM 1407 C C . ILE A 1 179 ? 3.002 -0.658 19.081 1.00 94.94 179 ILE A C 1
ATOM 1409 O O . ILE A 1 179 ? 3.282 -0.904 17.912 1.00 94.94 179 ILE A O 1
ATOM 1413 N N . GLY A 1 180 ? 2.203 0.354 19.426 1.00 95.69 180 GLY A N 1
ATOM 1414 C CA . GLY A 1 180 ? 1.609 1.265 18.452 1.00 95.69 180 GLY A CA 1
ATOM 1415 C C . GLY A 1 180 ? 2.648 1.988 17.599 1.00 95.69 180 GLY A C 1
ATOM 1416 O O . GLY A 1 180 ? 2.529 1.995 16.377 1.00 95.69 180 GLY A O 1
ATOM 1417 N N . LEU A 1 181 ? 3.678 2.557 18.232 1.00 96.88 181 LEU A N 1
ATOM 1418 C CA . LEU A 1 181 ? 4.771 3.250 17.546 1.00 96.88 181 LEU A CA 1
ATOM 1419 C C . LEU A 1 181 ? 5.578 2.299 16.667 1.00 96.88 181 LEU A C 1
ATOM 1421 O O . LEU A 1 181 ? 5.903 2.658 15.546 1.00 96.88 181 LEU A O 1
ATOM 1425 N N . TRP A 1 182 ? 5.862 1.085 17.135 1.00 97.94 182 TRP A N 1
ATOM 1426 C CA . TRP A 1 182 ? 6.548 0.070 16.338 1.00 97.94 182 TRP A CA 1
ATOM 1427 C C . TRP A 1 182 ? 5.760 -0.315 15.078 1.00 97.94 182 TRP A C 1
ATOM 1429 O O . TRP A 1 182 ? 6.329 -0.367 13.987 1.00 97.94 182 TRP A O 1
ATOM 1439 N N . LEU A 1 183 ? 4.447 -0.529 15.198 1.00 98.12 183 LEU A N 1
ATOM 1440 C CA . LEU A 1 183 ? 3.581 -0.808 14.049 1.00 98.12 183 LEU A CA 1
ATOM 1441 C C . LEU A 1 183 ? 3.518 0.384 13.084 1.00 98.12 183 LEU A C 1
ATOM 1443 O O . LEU A 1 183 ? 3.580 0.187 11.873 1.00 98.12 183 LEU A O 1
ATOM 1447 N N . ALA A 1 184 ? 3.439 1.612 13.607 1.00 98.00 184 ALA A N 1
ATOM 1448 C CA . ALA A 1 184 ? 3.463 2.829 12.795 1.00 98.00 184 ALA A CA 1
ATOM 1449 C C . ALA A 1 184 ? 4.804 3.002 12.062 1.00 98.00 184 ALA A C 1
ATOM 1451 O O . ALA A 1 184 ? 4.814 3.291 10.870 1.00 98.00 184 ALA A O 1
ATOM 1452 N N . TRP A 1 185 ? 5.929 2.757 12.739 1.00 97.56 185 TRP A N 1
ATOM 1453 C CA . TRP A 1 185 ? 7.257 2.763 12.126 1.00 97.56 185 TRP A CA 1
ATOM 1454 C C . TRP A 1 185 ? 7.399 1.678 11.065 1.00 97.56 185 TRP A C 1
ATOM 1456 O O . TRP A 1 185 ? 7.898 1.959 9.984 1.00 97.56 185 TRP A O 1
ATOM 1466 N N . SER A 1 186 ? 6.895 0.469 11.315 1.00 98.50 186 SER A N 1
ATOM 1467 C CA . SER A 1 186 ? 6.895 -0.616 10.325 1.00 98.50 186 SER A CA 1
ATOM 1468 C C . SER A 1 186 ? 6.051 -0.260 9.092 1.00 98.50 186 SER A C 1
ATOM 1470 O O . SER A 1 186 ? 6.449 -0.545 7.961 1.00 98.50 186 SER A O 1
ATOM 1472 N N . ALA A 1 187 ? 4.911 0.416 9.284 1.00 98.50 187 ALA A N 1
ATOM 1473 C CA . ALA A 1 187 ? 4.127 0.969 8.182 1.00 98.50 187 ALA A CA 1
ATOM 1474 C C . ALA A 1 187 ? 4.918 2.051 7.424 1.00 98.50 187 ALA A C 1
ATOM 1476 O O . ALA A 1 187 ? 4.941 2.036 6.197 1.00 98.50 187 ALA A O 1
ATOM 1477 N N . GLY A 1 188 ? 5.623 2.940 8.130 1.00 98.19 188 GLY A N 1
ATOM 1478 C CA . GLY A 1 188 ? 6.516 3.940 7.535 1.00 98.19 188 GLY A CA 1
ATOM 1479 C C . GLY A 1 188 ? 7.656 3.322 6.719 1.00 98.19 188 GLY A C 1
ATOM 1480 O O . GLY A 1 188 ? 7.907 3.754 5.598 1.00 98.19 188 GLY A O 1
ATOM 1481 N N . MET A 1 189 ? 8.284 2.257 7.222 1.00 98.19 189 MET A N 1
ATOM 1482 C CA . MET A 1 189 ? 9.296 1.488 6.488 1.00 98.19 189 MET A CA 1
ATOM 1483 C C . MET A 1 189 ? 8.710 0.869 5.216 1.00 98.19 189 MET A C 1
ATOM 1485 O O . MET A 1 189 ? 9.306 0.985 4.148 1.00 98.19 189 MET A O 1
ATOM 1489 N N . THR A 1 190 ? 7.510 0.288 5.303 1.00 98.38 190 THR A N 1
ATOM 1490 C CA . THR A 1 190 ? 6.797 -0.262 4.138 1.00 98.38 190 THR A CA 1
ATOM 1491 C C . THR A 1 190 ? 6.489 0.830 3.108 1.00 98.38 190 THR A C 1
ATOM 1493 O O . THR A 1 190 ? 6.714 0.630 1.918 1.00 98.38 190 THR A O 1
ATOM 1496 N N . ALA A 1 191 ? 6.041 2.010 3.549 1.00 98.38 191 ALA A N 1
ATOM 1497 C CA . ALA A 1 191 ? 5.826 3.158 2.669 1.00 98.38 191 ALA A CA 1
ATOM 1498 C C . ALA A 1 191 ? 7.129 3.605 1.990 1.00 98.38 191 ALA A C 1
ATOM 1500 O O . ALA A 1 191 ? 7.144 3.781 0.776 1.00 98.38 191 ALA A O 1
ATOM 1501 N N . GLY A 1 192 ? 8.233 3.712 2.735 1.00 97.94 192 GLY A N 1
ATOM 1502 C CA . GLY A 1 192 ? 9.551 4.018 2.170 1.00 97.94 192 GLY A CA 1
ATOM 1503 C C . GLY A 1 192 ? 9.994 2.996 1.119 1.00 97.94 192 GLY A C 1
ATOM 1504 O O . GLY A 1 192 ? 10.495 3.385 0.067 1.00 97.94 192 GLY A O 1
ATOM 1505 N N . ALA A 1 193 ? 9.726 1.705 1.348 1.00 97.69 193 ALA A N 1
ATOM 1506 C CA . ALA A 1 193 ? 10.017 0.647 0.383 1.00 97.69 193 ALA A CA 1
ATOM 1507 C C . ALA A 1 193 ? 9.222 0.843 -0.914 1.00 97.69 193 ALA A C 1
ATOM 1509 O O . ALA A 1 193 ? 9.796 0.754 -1.995 1.00 97.69 193 ALA A O 1
ATOM 1510 N N . VAL A 1 194 ? 7.929 1.168 -0.808 1.00 97.50 194 VAL A N 1
ATOM 1511 C CA . VAL A 1 194 ? 7.076 1.481 -1.963 1.00 97.50 194 VAL A CA 1
ATOM 1512 C C . VAL A 1 194 ? 7.626 2.678 -2.735 1.00 97.50 194 VAL A C 1
ATOM 1514 O O . VAL A 1 194 ? 7.746 2.588 -3.951 1.00 97.50 194 VAL A O 1
ATOM 1517 N N . VAL A 1 195 ? 7.992 3.778 -2.067 1.00 96.31 195 VAL A N 1
ATOM 1518 C CA . VAL A 1 195 ? 8.548 4.966 -2.743 1.00 96.31 195 VAL A CA 1
ATOM 1519 C C . VAL A 1 195 ? 9.849 4.629 -3.467 1.00 96.31 195 VAL A C 1
ATOM 1521 O O . VAL A 1 195 ? 9.960 4.893 -4.663 1.00 96.31 195 VAL A O 1
ATOM 1524 N N . LEU A 1 196 ? 10.801 3.994 -2.777 1.00 96.56 196 LEU A N 1
ATOM 1525 C CA . LEU A 1 196 ? 12.075 3.586 -3.373 1.00 96.56 196 LEU A CA 1
ATOM 1526 C C . LEU A 1 196 ? 11.862 2.637 -4.555 1.00 96.56 196 LEU A C 1
ATOM 1528 O O . LEU A 1 196 ? 12.464 2.846 -5.597 1.00 96.56 196 LEU A O 1
ATOM 1532 N N . GLY A 1 197 ? 10.966 1.655 -4.427 1.00 95.69 197 GLY A N 1
ATOM 1533 C CA . GLY A 1 197 ? 10.657 0.709 -5.502 1.00 95.69 197 GLY A CA 1
ATOM 1534 C C . GLY A 1 197 ? 9.985 1.374 -6.704 1.00 95.69 197 GLY A C 1
ATOM 1535 O O . GLY A 1 197 ? 10.274 1.021 -7.845 1.00 95.69 197 GLY A O 1
ATOM 1536 N N . GLY A 1 198 ? 9.143 2.384 -6.462 1.00 94.62 198 GLY A N 1
ATOM 1537 C CA . GLY A 1 198 ? 8.583 3.234 -7.514 1.00 94.62 198 GLY A CA 1
ATOM 1538 C C . GLY A 1 198 ? 9.673 3.960 -8.293 1.00 94.62 198 GLY A C 1
ATOM 1539 O O . GLY A 1 198 ? 9.690 3.897 -9.518 1.00 94.62 198 GLY A O 1
ATOM 1540 N N . VAL A 1 199 ? 10.626 4.581 -7.590 1.00 96.06 199 VAL A N 1
ATOM 1541 C CA . VAL A 1 199 ? 11.782 5.225 -8.230 1.00 96.06 199 VAL A CA 1
ATOM 1542 C C . VAL A 1 199 ? 12.612 4.197 -8.999 1.00 96.06 199 VAL A C 1
ATOM 1544 O O . VAL A 1 199 ? 12.846 4.416 -10.179 1.00 96.06 199 VAL A O 1
ATOM 1547 N N . THR A 1 200 ? 12.953 3.047 -8.404 1.00 94.56 200 THR A N 1
ATOM 1548 C CA . THR A 1 200 ? 13.684 1.954 -9.074 1.00 94.56 200 THR A CA 1
ATOM 1549 C C . THR A 1 200 ? 13.007 1.507 -10.375 1.00 94.56 200 THR A C 1
ATOM 1551 O O . THR A 1 200 ? 13.696 1.239 -11.357 1.00 94.56 200 THR A O 1
ATOM 1554 N N . ARG A 1 201 ? 11.667 1.440 -10.426 1.00 92.44 201 ARG A N 1
ATOM 1555 C CA . ARG A 1 201 ? 10.933 1.117 -11.665 1.00 92.44 201 ARG A CA 1
ATOM 1556 C C . ARG A 1 201 ? 10.958 2.263 -12.675 1.00 92.44 201 ARG A C 1
ATOM 1558 O O . ARG A 1 201 ? 11.102 2.004 -13.869 1.00 92.44 201 ARG A O 1
ATOM 1565 N N . LEU A 1 202 ? 10.785 3.503 -12.222 1.00 91.00 202 LEU A N 1
ATOM 1566 C CA . LEU A 1 202 ? 10.751 4.691 -13.083 1.00 91.00 202 LEU A CA 1
ATOM 1567 C C . LEU A 1 202 ? 12.122 5.010 -13.692 1.00 91.00 202 LEU A C 1
ATOM 1569 O O . LEU A 1 202 ? 12.186 5.516 -14.804 1.00 91.00 202 LEU A O 1
ATOM 1573 N N . THR A 1 203 ? 13.209 4.677 -12.995 1.00 90.50 203 THR A N 1
ATOM 1574 C CA . THR A 1 203 ? 14.591 4.808 -13.481 1.00 90.50 203 THR A CA 1
ATOM 1575 C C . THR A 1 203 ? 15.107 3.543 -14.168 1.00 90.50 203 THR A C 1
ATOM 1577 O O . THR A 1 203 ? 16.307 3.444 -14.405 1.00 90.50 203 THR A O 1
ATOM 1580 N N . GLN A 1 204 ? 14.230 2.561 -14.434 1.00 86.88 204 GLN A N 1
ATOM 1581 C CA . GLN A 1 204 ? 14.567 1.280 -15.076 1.00 86.88 204 GLN A CA 1
ATOM 1582 C C . GLN A 1 204 ? 15.779 0.589 -14.435 1.00 86.88 204 GLN A C 1
ATOM 1584 O O . GLN A 1 204 ? 16.630 0.009 -15.090 1.00 86.88 204 GLN A O 1
ATOM 1589 N N . SER A 1 205 ? 15.874 0.678 -13.112 1.00 89.62 205 SER A N 1
ATOM 1590 C CA . SER A 1 205 ? 17.002 0.141 -12.354 1.00 89.62 205 SER A CA 1
ATOM 1591 C C . SER A 1 205 ? 16.736 -1.262 -11.820 1.00 89.62 205 SER A C 1
ATOM 1593 O O . SER A 1 205 ? 17.602 -1.838 -11.189 1.00 89.62 205 SER A O 1
ATOM 1595 N N . GLY A 1 206 ? 15.536 -1.815 -12.019 1.00 83.44 206 GLY A N 1
ATOM 1596 C CA . GLY A 1 206 ? 15.086 -3.043 -11.357 1.00 83.44 206 GLY A CA 1
ATOM 1597 C C . GLY A 1 206 ? 15.732 -4.350 -11.830 1.00 83.44 206 GLY A C 1
ATOM 1598 O O . GLY A 1 206 ? 15.443 -5.382 -11.228 1.00 83.44 206 GLY A O 1
ATOM 1599 N N . LEU A 1 207 ? 16.544 -4.333 -12.892 1.00 85.00 207 LEU A N 1
ATOM 1600 C CA . LEU A 1 207 ? 17.257 -5.508 -13.418 1.00 85.00 207 LEU A CA 1
ATOM 1601 C C . LEU A 1 207 ? 18.790 -5.338 -13.370 1.00 85.00 207 LEU A C 1
ATOM 1603 O O . LEU A 1 207 ? 19.521 -6.157 -13.926 1.00 85.00 207 LEU A O 1
ATOM 1607 N N . SER A 1 208 ? 19.285 -4.306 -12.679 1.00 86.88 208 SER A N 1
ATOM 1608 C CA . SER A 1 208 ? 20.714 -3.980 -12.584 1.00 86.88 208 SER A CA 1
ATOM 1609 C C . SER A 1 208 ? 21.503 -4.929 -11.670 1.00 86.88 208 SER A C 1
ATOM 1611 O O . SER A 1 208 ? 22.692 -5.149 -11.886 1.00 86.88 208 SER A O 1
ATOM 1613 N N . MET A 1 209 ? 20.850 -5.534 -10.671 1.00 86.19 209 MET A N 1
ATOM 1614 C CA . MET A 1 209 ? 21.429 -6.500 -9.735 1.00 86.19 209 MET A CA 1
ATOM 1615 C C . MET A 1 209 ? 20.856 -7.900 -9.963 1.00 86.19 209 MET A C 1
ATOM 1617 O O . MET A 1 209 ? 19.806 -8.272 -9.438 1.00 86.19 209 MET A O 1
ATOM 1621 N N . THR A 1 210 ? 21.570 -8.739 -10.700 1.00 73.12 210 THR A N 1
ATOM 1622 C CA . THR A 1 210 ? 21.039 -10.047 -11.122 1.00 73.12 210 THR A CA 1
ATOM 1623 C C . THR A 1 210 ? 21.317 -11.188 -10.141 1.00 73.12 210 THR A C 1
ATOM 1625 O O . THR A 1 210 ? 20.607 -12.195 -10.146 1.00 73.12 210 THR A O 1
ATOM 1628 N N . ASN A 1 211 ? 22.272 -11.006 -9.227 1.00 72.44 211 ASN A N 1
ATOM 1629 C CA . ASN A 1 211 ? 22.570 -11.964 -8.165 1.00 72.44 211 ASN A CA 1
ATOM 1630 C C . ASN A 1 211 ? 21.615 -11.832 -6.962 1.00 72.44 211 ASN A C 1
ATOM 1632 O O . ASN A 1 211 ? 21.069 -10.761 -6.669 1.00 72.44 211 ASN A O 1
ATOM 1636 N N . TRP A 1 212 ? 21.388 -12.965 -6.288 1.00 66.06 212 TRP A N 1
ATOM 1637 C CA . TRP A 1 212 ? 20.489 -13.092 -5.134 1.00 66.06 212 TRP A CA 1
ATOM 1638 C C . TRP A 1 212 ? 21.100 -13.929 -4.000 1.00 66.06 212 TRP A C 1
ATOM 1640 O O . TRP A 1 212 ? 20.483 -14.835 -3.439 1.00 66.06 212 TRP A O 1
ATOM 1650 N N . HIS A 1 213 ? 22.332 -13.615 -3.625 1.00 72.31 213 HIS A N 1
ATOM 1651 C CA . HIS A 1 213 ? 22.946 -14.146 -2.417 1.00 72.31 213 HIS A CA 1
ATOM 1652 C C . HIS A 1 213 ? 22.362 -13.420 -1.204 1.00 72.31 213 HIS A C 1
ATOM 1654 O O . HIS A 1 213 ? 22.381 -12.192 -1.099 1.00 72.31 213 HIS A O 1
ATOM 1660 N N . TRP A 1 214 ? 21.847 -14.198 -0.255 1.00 60.62 214 TRP A N 1
ATOM 1661 C CA . TRP A 1 214 ? 21.111 -13.685 0.901 1.00 60.62 214 TRP A CA 1
ATOM 1662 C C . TRP A 1 214 ? 21.928 -12.719 1.774 1.00 60.62 214 TRP A C 1
ATOM 1664 O O . TRP A 1 214 ? 21.365 -11.751 2.282 1.00 60.62 214 TRP A O 1
ATOM 1674 N N . LEU A 1 215 ? 23.240 -12.953 1.906 1.00 63.19 215 LEU A N 1
ATOM 1675 C CA . LEU A 1 215 ? 24.151 -12.153 2.738 1.00 63.19 215 LEU A CA 1
ATOM 1676 C C . LEU A 1 215 ? 25.297 -11.505 1.945 1.00 63.19 215 LEU A C 1
ATOM 1678 O O . LEU A 1 215 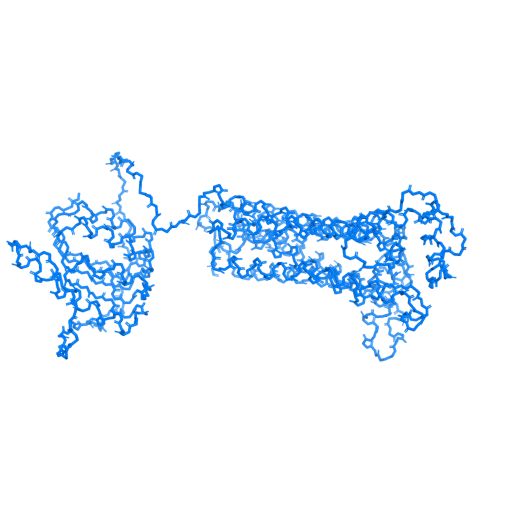? 25.658 -10.367 2.231 1.00 63.19 215 LEU A O 1
ATOM 1682 N N . ASN A 1 216 ? 25.846 -12.187 0.935 1.00 65.62 216 ASN A N 1
ATOM 1683 C CA . ASN A 1 216 ? 27.025 -11.692 0.210 1.00 65.62 216 ASN A CA 1
ATOM 1684 C C . ASN A 1 216 ? 26.719 -10.422 -0.604 1.00 65.62 216 ASN A C 1
ATOM 1686 O O . ASN A 1 216 ? 27.537 -9.507 -0.642 1.00 65.62 216 ASN A O 1
ATOM 1690 N N . ASP A 1 217 ? 25.495 -10.298 -1.125 1.00 68.31 217 ASP A N 1
ATOM 1691 C CA . ASP A 1 217 ? 25.057 -9.135 -1.909 1.00 68.31 217 ASP A CA 1
ATOM 1692 C C . ASP A 1 217 ? 24.593 -7.962 -1.013 1.00 68.31 217 ASP A C 1
ATOM 1694 O O . ASP A 1 217 ? 23.808 -7.106 -1.427 1.00 68.31 217 ASP A O 1
ATOM 1698 N N . MET A 1 218 ? 24.978 -7.938 0.269 1.00 74.69 218 MET A N 1
ATOM 1699 C CA . MET A 1 218 ? 24.789 -6.774 1.151 1.00 74.69 218 MET A CA 1
ATOM 1700 C C . MET A 1 218 ? 25.900 -5.733 0.993 1.00 74.69 218 MET A C 1
ATOM 1702 O O . MET A 1 218 ? 25.721 -4.596 1.422 1.00 74.69 218 MET A O 1
ATOM 1706 N N . ASN A 1 21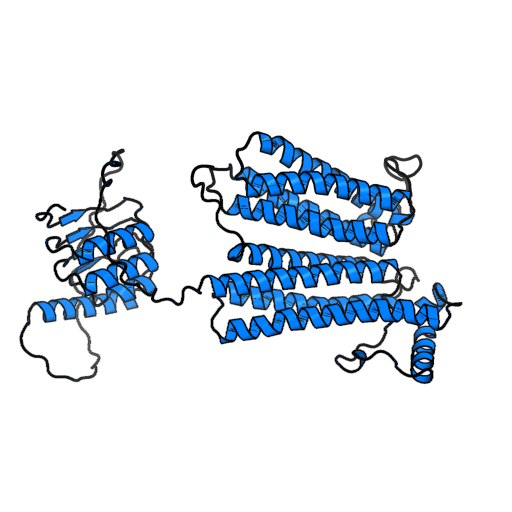9 ? 27.025 -6.096 0.376 1.00 81.88 219 ASN A N 1
ATOM 1707 C CA . ASN A 1 219 ? 28.123 -5.178 0.106 1.00 81.88 219 ASN A CA 1
ATOM 1708 C C . ASN A 1 219 ? 28.186 -4.865 -1.394 1.00 81.88 219 ASN A C 1
ATOM 1710 O O . ASN A 1 219 ? 28.368 -5.789 -2.184 1.00 81.88 219 ASN A O 1
ATOM 1714 N N . PRO A 1 220 ? 28.065 -3.590 -1.807 1.00 86.81 220 PRO A N 1
ATOM 1715 C CA . PRO A 1 220 ? 28.313 -3.217 -3.193 1.00 86.81 220 PRO A CA 1
ATOM 1716 C C . PRO A 1 220 ? 29.809 -3.383 -3.530 1.00 86.81 220 PRO A C 1
ATOM 1718 O O . PRO A 1 220 ? 30.638 -3.357 -2.608 1.00 86.81 220 PRO A O 1
ATOM 1721 N N . PRO A 1 221 ? 30.174 -3.513 -4.822 1.00 90.06 221 PRO A N 1
ATOM 1722 C CA . PRO A 1 221 ? 31.571 -3.548 -5.247 1.00 90.06 221 PRO A CA 1
ATOM 1723 C C . PRO A 1 221 ? 32.354 -2.341 -4.705 1.00 90.06 221 PRO A C 1
ATOM 1725 O O . PRO A 1 221 ? 31.847 -1.216 -4.666 1.00 90.06 221 PRO A O 1
ATOM 1728 N N . ARG A 1 222 ? 33.588 -2.577 -4.238 1.00 89.44 222 ARG A N 1
ATOM 1729 C CA . ARG A 1 222 ? 34.423 -1.543 -3.591 1.00 89.44 222 ARG A CA 1
ATOM 1730 C C . ARG A 1 222 ? 35.675 -1.169 -4.380 1.00 89.44 222 ARG A C 1
ATOM 1732 O O . ARG A 1 222 ? 36.156 -0.055 -4.210 1.00 89.44 222 ARG A O 1
ATOM 1739 N N . SER A 1 223 ? 36.193 -2.069 -5.217 1.00 94.19 223 SER A N 1
ATOM 1740 C CA . SER A 1 223 ? 37.350 -1.802 -6.079 1.00 94.19 223 SER A CA 1
ATOM 1741 C C . SER A 1 223 ? 36.913 -1.508 -7.515 1.00 94.19 223 SER A C 1
ATOM 1743 O O . SER A 1 223 ? 35.788 -1.830 -7.908 1.00 94.19 223 SER A O 1
ATOM 1745 N N . ALA A 1 224 ? 37.795 -0.882 -8.296 1.00 93.69 224 ALA A N 1
ATOM 1746 C CA . ALA A 1 224 ? 37.531 -0.584 -9.702 1.00 93.69 224 ALA A CA 1
ATOM 1747 C C . ALA A 1 224 ? 37.345 -1.871 -10.522 1.00 93.69 224 ALA A C 1
ATOM 1749 O O . ALA A 1 224 ? 36.447 -1.950 -11.357 1.00 93.69 224 ALA A O 1
ATOM 1750 N N . GLU A 1 225 ? 38.130 -2.902 -10.218 1.00 93.81 225 GLU A N 1
ATOM 1751 C CA . GLU A 1 225 ? 38.082 -4.211 -10.870 1.00 93.81 225 GLU A CA 1
ATOM 1752 C C . GLU A 1 225 ? 36.746 -4.907 -10.602 1.00 93.81 225 GLU A C 1
ATOM 1754 O O . GLU A 1 225 ? 36.104 -5.382 -11.535 1.00 93.81 225 GLU A O 1
ATOM 1759 N N . ALA A 1 226 ? 36.278 -4.898 -9.348 1.00 91.81 226 ALA A N 1
ATOM 1760 C CA . ALA A 1 226 ? 34.998 -5.497 -8.976 1.00 91.81 226 ALA A CA 1
ATOM 1761 C C . ALA A 1 226 ? 33.809 -4.781 -9.641 1.00 91.81 226 ALA A C 1
ATOM 1763 O O . ALA A 1 226 ? 32.836 -5.420 -10.037 1.00 91.81 226 ALA A O 1
ATOM 1764 N N . TRP A 1 227 ? 33.885 -3.453 -9.792 1.00 94.19 227 TRP A N 1
ATOM 1765 C CA . TRP A 1 227 ? 32.888 -2.692 -10.550 1.00 94.19 227 TRP A CA 1
ATOM 1766 C C . TRP A 1 227 ? 32.887 -3.051 -12.032 1.00 94.19 227 TRP A C 1
ATOM 1768 O O . TRP A 1 227 ? 31.813 -3.178 -12.620 1.00 94.19 227 TRP A O 1
ATOM 1778 N N . GLN A 1 228 ? 34.066 -3.228 -12.627 1.00 95.12 228 GLN A N 1
ATOM 1779 C CA . GLN A 1 228 ? 34.169 -3.627 -14.023 1.00 95.12 228 GLN A CA 1
ATOM 1780 C C . GLN A 1 228 ? 33.609 -5.035 -14.235 1.00 95.12 228 GLN A C 1
ATOM 1782 O O . GLN A 1 228 ? 32.838 -5.237 -15.165 1.00 95.12 228 GLN A O 1
ATOM 1787 N N . GLU A 1 229 ? 33.926 -5.990 -13.360 1.00 92.25 229 GLU A N 1
ATOM 1788 C CA . GLU A 1 229 ? 33.397 -7.357 -13.430 1.00 92.25 229 GLU A CA 1
ATOM 1789 C C . GLU A 1 229 ? 31.864 -7.383 -13.356 1.00 92.25 229 GLU A C 1
ATOM 1791 O O . GLU A 1 229 ? 31.201 -8.037 -14.164 1.00 92.25 229 GLU A O 1
ATOM 1796 N N . GLU A 1 230 ? 31.291 -6.635 -12.413 1.00 91.69 230 GLU A N 1
ATOM 1797 C CA . GLU A 1 230 ? 29.844 -6.511 -12.249 1.00 91.69 230 GLU A CA 1
ATOM 1798 C C . GLU A 1 230 ? 29.188 -5.883 -13.489 1.00 91.69 230 GLU A C 1
ATOM 1800 O O . GLU A 1 230 ? 28.155 -6.364 -13.961 1.00 91.69 230 GLU A O 1
ATOM 1805 N N . PHE A 1 231 ? 29.816 -4.859 -14.072 1.00 93.44 231 PHE A N 1
ATOM 1806 C CA . PHE A 1 231 ? 29.328 -4.224 -15.291 1.00 93.44 231 PHE A CA 1
ATOM 1807 C C . PHE A 1 231 ? 29.431 -5.151 -16.510 1.00 93.44 231 PHE A C 1
ATOM 1809 O O . PHE A 1 231 ? 28.461 -5.294 -17.251 1.00 93.44 231 PHE A O 1
ATOM 1816 N N . GLU A 1 232 ? 30.545 -5.865 -16.688 1.00 92.81 232 GLU A N 1
ATOM 1817 C CA . GLU A 1 232 ? 30.683 -6.892 -17.732 1.00 92.81 232 GLU A CA 1
ATOM 1818 C C . GLU A 1 232 ? 29.669 -8.030 -17.565 1.00 92.81 232 GLU A C 1
ATOM 1820 O O . GLU A 1 232 ? 29.239 -8.638 -18.548 1.00 92.81 232 GLU A O 1
ATOM 1825 N N . ARG A 1 233 ? 29.245 -8.325 -16.332 1.00 90.00 233 ARG A N 1
ATOM 1826 C CA . ARG A 1 233 ? 28.136 -9.251 -16.086 1.00 90.00 233 ARG A CA 1
ATOM 1827 C C . ARG A 1 233 ? 26.805 -8.650 -16.532 1.00 90.00 233 ARG A C 1
ATOM 1829 O O . ARG A 1 233 ? 26.048 -9.345 -17.208 1.00 90.00 233 ARG A O 1
ATOM 1836 N N . TYR A 1 234 ? 26.529 -7.389 -16.198 1.00 90.19 234 TYR A N 1
ATOM 1837 C CA . TYR A 1 234 ? 25.312 -6.682 -16.615 1.00 90.19 234 TYR A CA 1
ATOM 1838 C C . TYR A 1 234 ? 25.146 -6.648 -18.144 1.00 90.19 234 TYR A C 1
ATOM 1840 O O . TYR A 1 234 ? 24.053 -6.903 -18.651 1.00 90.19 234 TYR A O 1
ATOM 1848 N N . LYS A 1 235 ? 26.242 -6.467 -18.892 1.00 90.75 235 LYS A N 1
ATOM 1849 C CA . LYS A 1 235 ? 26.246 -6.471 -20.368 1.00 90.75 235 LYS A CA 1
ATOM 1850 C C . LYS A 1 235 ? 25.713 -7.752 -21.015 1.00 90.75 235 LYS A C 1
ATOM 1852 O O . LYS A 1 235 ? 25.351 -7.734 -22.186 1.00 90.75 235 LYS A O 1
ATOM 1857 N N . ARG A 1 236 ? 25.661 -8.866 -20.274 1.00 89.56 236 ARG A N 1
ATOM 1858 C CA . ARG A 1 236 ? 25.156 -10.162 -20.764 1.00 89.56 236 ARG A CA 1
ATOM 1859 C C . ARG A 1 236 ? 23.631 -10.260 -20.744 1.00 89.56 236 ARG A C 1
ATOM 1861 O O . ARG A 1 236 ? 23.087 -11.234 -21.261 1.00 89.56 236 ARG A O 1
ATOM 1868 N N . PHE A 1 237 ? 22.944 -9.314 -20.104 1.00 87.44 237 PHE A N 1
ATOM 1869 C CA . PHE A 1 237 ? 21.495 -9.357 -19.941 1.00 87.44 237 PHE A CA 1
ATOM 1870 C C . PHE A 1 237 ? 20.766 -8.595 -21.058 1.00 87.44 237 PHE A C 1
ATOM 1872 O O . PHE A 1 237 ? 21.276 -7.590 -21.558 1.00 87.44 237 PHE A O 1
ATOM 1879 N N . PRO A 1 238 ? 19.539 -9.023 -21.421 1.00 86.75 238 PRO A N 1
ATOM 1880 C CA . PRO A 1 238 ? 18.760 -8.391 -22.487 1.00 86.75 238 PRO A CA 1
ATOM 1881 C C . PRO A 1 238 ? 18.503 -6.888 -22.294 1.00 86.75 238 PRO A C 1
ATOM 1883 O O . PRO A 1 238 ? 18.418 -6.163 -23.279 1.00 86.75 238 PRO A O 1
ATOM 1886 N N . GLU A 1 239 ? 18.412 -6.401 -21.051 1.00 84.88 239 GLU A N 1
ATOM 1887 C CA . GLU A 1 239 ? 18.200 -4.972 -20.765 1.00 84.88 239 GLU A CA 1
ATOM 1888 C C . GLU A 1 239 ? 19.352 -4.105 -21.300 1.00 84.88 239 GLU A C 1
ATOM 1890 O O . GLU A 1 239 ? 19.108 -3.074 -21.930 1.00 84.88 239 GLU A O 1
ATOM 1895 N N . TYR A 1 240 ? 20.604 -4.562 -21.158 1.00 87.62 240 TYR A N 1
ATOM 1896 C CA . TYR A 1 240 ? 21.753 -3.874 -21.747 1.00 87.62 240 TYR A CA 1
ATOM 1897 C C . TYR A 1 240 ? 21.680 -3.873 -23.276 1.00 87.62 240 TYR A C 1
ATOM 1899 O O . TYR A 1 240 ? 21.837 -2.830 -23.906 1.00 87.62 240 TYR A O 1
ATOM 1907 N N . GLU A 1 241 ? 21.365 -5.024 -23.879 1.00 85.56 241 GLU A N 1
ATOM 1908 C CA . GLU A 1 241 ? 21.250 -5.154 -25.335 1.00 85.56 241 GLU A CA 1
ATOM 1909 C C . GLU A 1 241 ? 20.130 -4.290 -25.934 1.00 85.56 241 GLU A C 1
ATOM 1911 O O . GLU A 1 241 ? 20.250 -3.883 -27.087 1.00 85.56 241 GLU A O 1
ATOM 1916 N N . GLN A 1 242 ? 19.036 -4.048 -25.212 1.00 84.00 242 GLN A N 1
ATOM 1917 C CA . GLN A 1 242 ? 17.852 -3.376 -25.758 1.00 84.00 242 GLN A CA 1
ATOM 1918 C C . GLN A 1 242 ? 17.776 -1.892 -25.406 1.00 84.00 242 GLN A C 1
ATOM 1920 O O . GLN A 1 242 ? 17.271 -1.112 -26.210 1.00 84.00 242 GLN A O 1
ATOM 1925 N N . MET A 1 243 ? 18.242 -1.509 -24.216 1.00 81.19 243 MET A N 1
ATOM 1926 C CA . MET A 1 243 ? 17.980 -0.181 -23.650 1.00 81.19 243 MET A CA 1
ATOM 1927 C C . MET A 1 243 ? 19.259 0.588 -23.316 1.00 81.19 243 MET A C 1
ATOM 1929 O O . MET A 1 243 ? 19.258 1.810 -23.395 1.00 81.19 243 MET A O 1
ATOM 1933 N N . ASN A 1 244 ? 20.358 -0.109 -22.999 1.00 87.62 244 ASN A N 1
ATOM 1934 C CA . ASN A 1 244 ? 21.538 0.499 -22.373 1.00 87.62 244 ASN A CA 1
ATOM 1935 C C . ASN A 1 244 ? 22.869 0.199 -23.098 1.00 87.62 244 ASN A C 1
ATOM 1937 O O . ASN A 1 244 ? 23.922 0.257 -22.470 1.00 87.62 244 ASN A O 1
ATOM 1941 N N . ARG A 1 245 ? 22.864 -0.097 -24.410 1.00 86.56 245 ARG A N 1
ATOM 1942 C CA . ARG A 1 245 ? 24.067 -0.530 -25.168 1.00 86.56 245 ARG A CA 1
ATOM 1943 C C . ARG A 1 245 ? 25.267 0.413 -25.073 1.00 86.56 245 ARG A C 1
ATOM 1945 O O . ARG A 1 245 ? 26.401 -0.039 -25.176 1.00 86.56 245 ARG A O 1
ATOM 1952 N N . GLU A 1 246 ? 25.017 1.703 -24.900 1.00 89.31 246 GLU A N 1
ATOM 1953 C CA . GLU A 1 246 ? 26.051 2.743 -24.850 1.00 89.31 246 GLU A CA 1
ATOM 1954 C C . GLU A 1 246 ? 26.324 3.234 -23.420 1.00 89.31 246 GLU A C 1
ATOM 1956 O O . GLU A 1 246 ? 27.070 4.187 -23.218 1.00 89.31 246 GLU A O 1
ATOM 1961 N N . MET A 1 247 ? 25.736 2.575 -22.416 1.00 93.19 247 MET A N 1
ATOM 1962 C CA . MET A 1 247 ? 25.854 2.967 -21.016 1.00 93.19 247 MET A CA 1
ATOM 1963 C C . MET A 1 247 ? 27.308 2.912 -20.545 1.00 93.19 247 MET A C 1
ATOM 1965 O O . MET A 1 247 ? 28.024 1.933 -20.765 1.00 93.19 247 MET A O 1
ATOM 1969 N N . THR A 1 248 ? 27.725 3.954 -19.840 1.00 95.31 248 THR A N 1
ATOM 1970 C CA . THR A 1 248 ? 29.022 4.030 -19.168 1.00 95.31 248 THR A CA 1
ATOM 1971 C C . THR A 1 248 ? 28.998 3.316 -17.815 1.00 95.31 248 THR A C 1
ATOM 1973 O O . THR A 1 248 ? 27.946 3.106 -17.207 1.00 95.31 248 THR A O 1
ATOM 1976 N N . LEU A 1 249 ? 30.179 2.993 -17.276 1.00 94.38 249 LEU A N 1
ATOM 1977 C CA . LEU A 1 249 ? 30.285 2.398 -15.939 1.00 94.38 249 LEU A CA 1
ATOM 1978 C C . LEU A 1 249 ? 29.661 3.293 -14.849 1.00 94.38 249 LEU A C 1
ATOM 1980 O O . LEU A 1 249 ? 29.068 2.791 -13.896 1.00 94.38 249 LEU A O 1
ATOM 1984 N N . ASP A 1 250 ? 29.780 4.615 -14.972 1.00 94.50 250 ASP A N 1
ATOM 1985 C CA . ASP A 1 250 ? 29.241 5.539 -13.972 1.00 94.50 250 ASP A CA 1
ATOM 1986 C C . ASP A 1 250 ? 27.715 5.656 -14.036 1.00 94.50 250 ASP A C 1
ATOM 1988 O O . ASP A 1 250 ? 27.065 5.797 -12.998 1.00 94.50 250 ASP A O 1
ATOM 1992 N N . GLU A 1 251 ? 27.120 5.533 -15.221 1.00 93.38 251 GLU A N 1
ATOM 1993 C CA . GLU A 1 251 ? 25.667 5.409 -15.371 1.00 93.38 251 GLU A CA 1
ATOM 1994 C C . GLU A 1 251 ? 25.161 4.076 -14.815 1.00 93.38 251 GLU A C 1
ATOM 1996 O O . GLU A 1 251 ? 24.171 4.061 -14.078 1.00 93.38 251 GLU A O 1
ATOM 2001 N N . PHE A 1 252 ? 25.891 2.982 -15.053 1.00 93.75 252 PHE A N 1
ATOM 2002 C CA . PHE A 1 252 ? 25.588 1.680 -14.459 1.00 93.75 252 PHE A CA 1
ATOM 2003 C C . PHE A 1 252 ? 25.596 1.732 -12.924 1.00 93.75 252 PHE A C 1
ATOM 2005 O O . PHE A 1 252 ? 24.659 1.261 -12.277 1.00 93.75 252 PHE A O 1
ATOM 2012 N N . LYS A 1 253 ? 26.596 2.382 -12.311 1.00 94.62 253 LYS A N 1
ATOM 2013 C CA . LYS A 1 253 ? 26.642 2.567 -10.848 1.00 94.62 253 LYS A CA 1
ATOM 2014 C C . LYS A 1 253 ? 25.385 3.255 -10.315 1.00 94.62 253 LYS A C 1
ATOM 2016 O O . LYS A 1 253 ? 24.914 2.890 -9.240 1.00 94.62 253 LYS A O 1
ATOM 2021 N N . ARG A 1 254 ? 24.823 4.238 -11.032 1.00 94.00 254 ARG A N 1
ATOM 2022 C CA . ARG A 1 254 ? 23.616 4.963 -10.586 1.00 94.00 254 ARG A CA 1
ATOM 2023 C C . ARG A 1 254 ? 22.407 4.037 -10.489 1.00 94.00 254 ARG A C 1
ATOM 2025 O O . ARG A 1 254 ? 21.744 4.032 -9.451 1.00 94.00 254 ARG A O 1
ATOM 2032 N N . ILE A 1 255 ? 22.146 3.239 -11.526 1.00 92.69 255 ILE A N 1
ATOM 2033 C CA . ILE A 1 255 ? 21.031 2.281 -11.508 1.00 92.69 255 ILE A CA 1
ATOM 2034 C C . ILE A 1 255 ? 21.277 1.166 -10.481 1.00 92.69 255 ILE A C 1
ATOM 2036 O O . ILE A 1 255 ? 20.383 0.852 -9.695 1.00 92.69 255 ILE A O 1
ATOM 2040 N N . TYR A 1 256 ? 22.519 0.684 -10.372 1.00 93.44 256 TYR A N 1
ATOM 2041 C CA . TYR A 1 256 ? 22.911 -0.318 -9.383 1.00 93.44 256 TYR A CA 1
ATOM 2042 C C . TYR A 1 256 ? 22.647 0.165 -7.954 1.00 93.44 256 TYR A C 1
ATOM 2044 O O . TYR A 1 256 ? 22.019 -0.533 -7.159 1.00 93.44 256 TYR A O 1
ATOM 2052 N N . TYR A 1 257 ? 23.096 1.375 -7.602 1.00 94.69 257 TYR A N 1
ATOM 2053 C CA . TYR A 1 257 ? 22.900 1.915 -6.255 1.00 94.69 257 TYR A CA 1
ATOM 2054 C C . TYR A 1 257 ? 21.425 2.150 -5.926 1.00 94.69 257 TYR A C 1
ATOM 2056 O O . TYR A 1 257 ? 21.035 1.975 -4.770 1.00 94.69 257 TYR A O 1
ATOM 2064 N N . MET A 1 258 ? 20.599 2.503 -6.913 1.00 94.62 258 MET A N 1
ATOM 2065 C CA . MET A 1 258 ? 19.158 2.650 -6.713 1.00 94.62 258 MET A CA 1
ATOM 2066 C C . MET A 1 258 ? 18.505 1.303 -6.378 1.00 94.62 258 MET A C 1
ATOM 2068 O O . MET A 1 258 ? 17.742 1.197 -5.413 1.00 94.62 258 MET A O 1
ATOM 2072 N N . GLU A 1 259 ? 18.828 0.245 -7.121 1.00 92.38 259 GLU A N 1
ATOM 2073 C CA . GLU A 1 259 ? 18.316 -1.092 -6.820 1.00 92.38 259 GLU A CA 1
ATOM 2074 C C . GLU A 1 259 ? 18.856 -1.631 -5.490 1.00 92.38 259 GLU A C 1
ATOM 2076 O O . GLU A 1 259 ? 18.094 -2.142 -4.662 1.00 92.38 259 GLU A O 1
ATOM 2081 N N . PHE A 1 260 ? 20.152 -1.447 -5.236 1.00 93.06 260 PHE A N 1
ATOM 2082 C CA . PHE A 1 260 ? 20.796 -1.799 -3.976 1.00 93.06 260 PHE A CA 1
ATOM 2083 C C . PHE A 1 260 ? 20.101 -1.126 -2.790 1.00 93.06 260 PHE A C 1
ATOM 2085 O O . PHE A 1 260 ? 19.758 -1.797 -1.814 1.00 93.06 260 PHE A O 1
ATOM 2092 N N . ALA A 1 261 ? 19.834 0.180 -2.876 1.00 95.00 261 ALA A N 1
ATOM 2093 C CA . ALA A 1 261 ? 19.151 0.929 -1.827 1.00 95.00 261 ALA A CA 1
ATOM 2094 C C . ALA A 1 261 ? 17.746 0.374 -1.558 1.00 95.00 261 ALA A C 1
ATOM 2096 O O . ALA A 1 261 ? 17.385 0.161 -0.398 1.00 95.00 261 ALA A O 1
ATOM 2097 N N . HIS A 1 262 ? 16.972 0.069 -2.603 1.00 94.81 262 HIS A N 1
ATOM 2098 C CA . HIS A 1 262 ? 15.649 -0.537 -2.452 1.00 94.81 262 HIS A CA 1
ATOM 2099 C C . HIS A 1 262 ? 15.719 -1.927 -1.787 1.00 94.81 262 HIS A C 1
ATOM 2101 O O . HIS A 1 262 ? 14.986 -2.195 -0.828 1.00 94.81 262 HIS A O 1
ATOM 2107 N N . ARG A 1 263 ? 16.654 -2.789 -2.211 1.00 92.31 263 ARG A N 1
ATOM 2108 C CA . ARG A 1 263 ? 16.880 -4.121 -1.614 1.00 92.31 263 ARG A CA 1
ATOM 2109 C C . ARG A 1 263 ? 17.312 -4.027 -0.148 1.00 92.31 263 ARG A C 1
ATOM 2111 O O . ARG A 1 263 ? 16.790 -4.763 0.695 1.00 92.31 263 ARG A O 1
ATOM 2118 N N . MET A 1 264 ? 18.229 -3.114 0.184 1.00 93.56 264 MET A N 1
ATOM 2119 C CA . MET A 1 264 ? 18.678 -2.899 1.565 1.00 93.56 264 MET A CA 1
ATOM 2120 C C . MET A 1 264 ? 17.548 -2.367 2.438 1.00 93.56 264 MET A C 1
ATOM 2122 O O . MET A 1 264 ? 17.39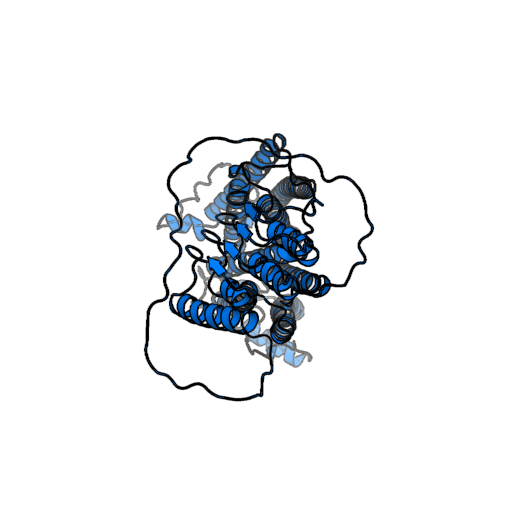5 -2.810 3.576 1.00 93.56 264 MET A O 1
ATOM 2126 N N . TRP A 1 265 ? 16.710 -1.482 1.903 1.00 96.50 265 TRP A N 1
ATOM 2127 C CA . TRP A 1 265 ? 15.538 -0.980 2.610 1.00 96.50 265 TRP A CA 1
ATOM 2128 C C . TRP A 1 265 ? 14.528 -2.093 2.915 1.00 96.50 265 TRP A C 1
ATOM 2130 O O . TRP A 1 265 ? 13.990 -2.159 4.025 1.00 96.50 265 TRP A O 1
ATOM 2140 N N . GLY A 1 266 ? 14.311 -3.019 1.975 1.00 94.50 266 GLY A N 1
ATOM 2141 C CA . GLY A 1 266 ? 13.502 -4.222 2.197 1.00 94.50 266 GLY A CA 1
ATOM 2142 C C . GLY A 1 266 ? 14.048 -5.096 3.335 1.00 94.50 266 GLY A C 1
ATOM 2143 O O . GLY A 1 266 ? 13.307 -5.457 4.252 1.00 94.50 266 GLY A O 1
ATOM 2144 N N . ARG A 1 267 ? 15.362 -5.361 3.345 1.00 92.81 267 ARG A N 1
ATOM 2145 C CA . ARG A 1 267 ? 16.041 -6.103 4.429 1.00 92.81 267 ARG A CA 1
ATOM 2146 C C . ARG A 1 267 ? 15.909 -5.386 5.779 1.00 92.81 267 ARG A C 1
ATOM 2148 O O . ARG A 1 267 ? 15.526 -6.006 6.772 1.00 92.81 267 ARG A O 1
ATOM 2155 N N . ALA A 1 268 ? 16.152 -4.076 5.810 1.00 95.19 268 ALA A N 1
ATOM 2156 C CA . ALA A 1 268 ? 16.001 -3.250 7.007 1.00 95.19 268 ALA A CA 1
ATOM 2157 C C . ALA A 1 268 ? 14.560 -3.269 7.541 1.00 95.19 268 ALA A C 1
ATOM 2159 O O . ALA A 1 268 ? 14.355 -3.384 8.747 1.00 95.19 268 ALA A O 1
ATOM 2160 N N . THR A 1 269 ? 13.560 -3.237 6.654 1.00 96.75 269 THR A N 1
ATOM 2161 C CA . THR A 1 269 ? 12.138 -3.358 7.018 1.00 96.75 269 THR A CA 1
ATOM 2162 C C . THR A 1 269 ? 11.864 -4.678 7.741 1.00 96.75 269 THR A C 1
ATOM 2164 O O . THR A 1 269 ? 11.219 -4.679 8.791 1.00 96.75 269 THR A O 1
ATOM 2167 N N . GLY A 1 270 ? 12.409 -5.790 7.234 1.00 95.81 270 GLY A N 1
ATOM 2168 C CA . GLY A 1 270 ? 12.321 -7.098 7.885 1.00 95.81 270 GLY A CA 1
ATOM 2169 C C . GLY A 1 270 ? 12.920 -7.108 9.291 1.00 95.81 270 GLY A C 1
ATOM 2170 O O . GLY A 1 270 ? 12.269 -7.571 10.227 1.00 95.81 270 GLY A O 1
ATOM 2171 N N . LEU A 1 271 ? 14.113 -6.537 9.470 1.00 94.69 271 LEU A N 1
ATOM 2172 C CA . LEU A 1 271 ? 14.789 -6.466 10.773 1.00 94.69 271 LEU A CA 1
ATOM 2173 C C . LEU A 1 271 ? 14.050 -5.568 11.776 1.00 94.69 271 LEU A C 1
ATOM 2175 O O . LEU A 1 271 ? 13.824 -5.974 12.918 1.00 94.69 271 LEU A O 1
ATOM 2179 N N . ILE A 1 272 ? 13.631 -4.374 11.347 1.00 94.94 272 ILE A N 1
ATOM 2180 C CA . ILE A 1 272 ? 12.890 -3.403 12.171 1.00 94.94 272 ILE A CA 1
ATOM 2181 C C . ILE A 1 272 ? 11.527 -3.957 12.592 1.00 94.94 272 ILE A C 1
ATOM 2183 O O . ILE A 1 272 ? 11.026 -3.630 13.669 1.00 94.94 272 ILE A O 1
ATOM 2187 N N . PHE A 1 273 ? 10.925 -4.822 11.780 1.00 98.19 273 PHE A N 1
ATOM 2188 C CA . PHE A 1 273 ? 9.728 -5.545 12.179 1.00 98.19 273 PHE A CA 1
ATOM 2189 C C . PHE A 1 273 ? 10.057 -6.694 13.144 1.00 98.19 273 PHE A C 1
ATOM 2191 O O . PHE A 1 273 ? 9.516 -6.747 14.249 1.00 98.19 273 PHE A O 1
ATOM 2198 N N . ALA A 1 274 ? 10.951 -7.603 12.749 1.00 97.19 274 ALA A N 1
ATOM 2199 C CA . ALA A 1 274 ? 11.185 -8.867 13.441 1.00 97.19 274 ALA A CA 1
ATOM 2200 C C . ALA A 1 274 ? 11.813 -8.692 14.829 1.00 97.19 274 ALA A C 1
ATOM 2202 O O . ALA A 1 274 ? 11.370 -9.334 15.780 1.00 97.19 274 ALA A O 1
ATOM 2203 N N . PHE A 1 275 ? 12.804 -7.810 14.985 1.00 96.50 275 PHE A N 1
ATOM 2204 C CA . PHE A 1 275 ? 13.509 -7.667 16.261 1.00 96.50 275 PHE A CA 1
ATOM 2205 C C . PHE A 1 275 ? 12.584 -7.175 17.396 1.00 96.50 275 PHE A C 1
ATOM 2207 O O . PHE A 1 275 ? 12.484 -7.859 18.423 1.00 96.50 275 PHE A O 1
ATOM 2214 N N . PRO A 1 276 ? 11.821 -6.070 17.241 1.00 96.75 276 PRO A N 1
ATOM 2215 C CA . PRO A 1 276 ? 10.831 -5.682 18.240 1.00 96.75 276 PRO A CA 1
ATOM 2216 C C . PRO A 1 276 ? 9.688 -6.692 18.371 1.00 96.75 276 PRO A C 1
ATOM 2218 O O . PRO A 1 276 ? 9.218 -6.894 19.489 1.00 96.75 276 PRO A O 1
ATOM 2221 N N . ALA A 1 277 ? 9.261 -7.358 17.287 1.00 97.44 277 ALA A N 1
ATOM 2222 C CA . ALA A 1 277 ? 8.246 -8.411 17.361 1.00 97.44 277 ALA A CA 1
ATOM 2223 C C . ALA A 1 277 ? 8.671 -9.540 18.308 1.00 97.44 277 ALA A C 1
ATOM 2225 O O . ALA A 1 277 ? 7.919 -9.876 19.223 1.00 97.44 277 ALA A O 1
ATOM 2226 N N . CYS A 1 278 ? 9.880 -10.081 18.139 1.00 96.62 278 CYS A N 1
ATOM 2227 C CA . CYS A 1 278 ? 10.430 -11.127 19.001 1.00 96.62 278 CYS A CA 1
ATOM 2228 C C . CYS A 1 278 ? 10.561 -10.646 20.450 1.00 96.62 278 CYS A C 1
ATOM 2230 O O . CYS A 1 278 ? 10.154 -11.350 21.374 1.00 96.62 278 CYS A O 1
ATOM 2232 N N . MET A 1 279 ? 11.053 -9.421 20.658 1.00 95.31 279 MET A N 1
ATOM 2233 C CA . MET A 1 279 ? 11.187 -8.838 21.995 1.00 95.31 279 MET A CA 1
ATOM 2234 C C . MET A 1 279 ? 9.832 -8.670 22.696 1.00 95.31 279 MET A C 1
ATOM 2236 O O . MET A 1 279 ? 9.683 -9.051 23.859 1.00 95.31 279 MET A O 1
ATOM 2240 N N . PHE A 1 280 ? 8.827 -8.135 22.003 1.00 94.38 280 PHE A N 1
ATOM 2241 C CA . PHE A 1 280 ? 7.474 -7.990 22.538 1.00 94.38 280 PHE A CA 1
ATOM 2242 C C . PHE A 1 280 ? 6.810 -9.342 22.783 1.00 94.38 280 PHE A C 1
ATOM 2244 O O . PHE A 1 280 ? 6.133 -9.508 23.797 1.00 94.38 280 PHE A O 1
ATOM 2251 N N . TRP A 1 281 ? 7.030 -10.319 21.906 1.00 94.25 281 TRP A N 1
ATOM 2252 C CA . TRP A 1 281 ? 6.503 -11.666 22.081 1.00 94.25 281 TRP A CA 1
ATOM 2253 C C . TRP A 1 281 ? 7.086 -12.340 23.323 1.00 94.25 281 TRP A C 1
ATOM 2255 O O . TRP A 1 281 ? 6.325 -12.819 24.163 1.00 94.25 281 TRP A O 1
ATOM 2265 N N . TYR A 1 282 ? 8.414 -12.314 23.474 1.00 93.31 282 TYR A N 1
ATOM 2266 C CA . TYR A 1 282 ? 9.124 -12.877 24.624 1.00 93.31 282 TYR A CA 1
ATOM 2267 C C . TYR A 1 282 ? 8.695 -12.221 25.942 1.00 93.31 282 TYR A C 1
ATOM 2269 O O . TYR A 1 282 ? 8.477 -12.899 26.940 1.00 93.31 282 TYR A O 1
ATOM 2277 N N . ARG A 1 283 ? 8.482 -10.898 25.939 1.00 87.88 283 ARG A N 1
ATOM 2278 C CA . ARG A 1 283 ? 8.008 -10.149 27.115 1.00 87.88 283 ARG A CA 1
ATOM 2279 C C . ARG A 1 283 ? 6.507 -10.287 27.393 1.00 87.88 283 ARG A C 1
ATOM 2281 O O . ARG A 1 283 ? 6.003 -9.621 28.294 1.00 87.88 283 ARG A O 1
ATOM 2288 N N . GLY A 1 284 ? 5.775 -11.091 26.621 1.00 86.81 284 GLY A N 1
ATOM 2289 C CA . GLY A 1 284 ? 4.334 -11.284 26.805 1.00 86.81 284 GLY A CA 1
ATOM 2290 C C . GLY A 1 284 ? 3.497 -10.047 26.465 1.00 86.81 284 GLY A C 1
ATOM 2291 O O . GLY A 1 284 ? 2.397 -9.883 26.985 1.00 86.81 284 GLY A O 1
ATOM 2292 N N . PHE A 1 285 ? 3.993 -9.158 25.597 1.00 88.81 285 PHE A N 1
ATOM 2293 C CA . PHE A 1 285 ? 3.302 -7.912 25.248 1.00 88.81 285 PHE A CA 1
ATOM 2294 C C . PHE A 1 285 ? 2.152 -8.103 24.247 1.00 88.81 285 PHE A C 1
ATOM 2296 O O . PHE A 1 285 ? 1.440 -7.149 23.940 1.00 88.81 285 PHE A O 1
ATOM 2303 N N . PHE A 1 286 ? 1.951 -9.310 23.718 1.00 89.62 286 PHE A N 1
ATOM 2304 C CA . PHE A 1 286 ? 0.929 -9.579 22.710 1.00 89.62 286 PHE A CA 1
ATOM 2305 C C . PHE A 1 286 ? -0.239 -10.397 23.253 1.00 89.62 286 PHE A C 1
ATOM 2307 O O . PHE A 1 286 ? -0.064 -11.509 23.754 1.00 89.62 286 PHE A O 1
ATOM 2314 N N . ASP A 1 287 ? -1.446 -9.867 23.042 1.00 86.12 287 ASP A N 1
ATOM 2315 C CA . ASP A 1 287 ? -2.686 -10.635 23.134 1.00 86.12 287 ASP A CA 1
ATOM 2316 C C . ASP A 1 287 ? -2.769 -11.693 22.008 1.00 86.12 287 ASP A C 1
ATOM 2318 O O . ASP A 1 287 ? -2.043 -11.620 21.009 1.00 86.12 287 ASP A O 1
ATOM 2322 N N . LYS A 1 288 ? -3.655 -12.691 22.150 1.00 89.81 288 LYS A N 1
ATOM 2323 C CA . LYS A 1 288 ? -3.816 -13.789 21.172 1.00 89.81 288 LYS A CA 1
ATOM 2324 C C . LYS A 1 288 ? -4.083 -13.275 19.751 1.00 89.81 288 LYS A C 1
ATOM 2326 O O . LYS A 1 288 ? -3.547 -13.818 18.789 1.00 89.81 288 LYS A O 1
ATOM 2331 N N . GLY A 1 289 ? -4.870 -12.207 19.616 1.00 91.12 289 GLY A N 1
ATOM 2332 C CA . GLY A 1 289 ? -5.175 -11.603 18.321 1.00 91.12 289 GLY A CA 1
ATOM 2333 C C . GLY A 1 289 ? -3.965 -10.908 17.700 1.00 91.12 289 GLY A C 1
ATOM 2334 O O . GLY A 1 289 ? -3.743 -11.019 16.495 1.00 91.12 289 GLY A O 1
ATOM 2335 N N . MET A 1 290 ? -3.158 -10.216 18.504 1.00 92.56 290 MET A N 1
ATOM 2336 C CA . MET A 1 290 ? -1.931 -9.574 18.044 1.00 92.56 290 MET A CA 1
ATOM 2337 C C . MET A 1 290 ? -0.880 -10.604 17.632 1.00 92.56 290 MET A C 1
ATOM 2339 O O . MET A 1 290 ? -0.259 -10.422 16.594 1.00 92.56 290 MET A O 1
ATOM 2343 N N . LYS A 1 291 ? -0.736 -11.716 18.362 1.00 94.50 291 LYS A N 1
ATOM 2344 C CA . LYS A 1 291 ? 0.165 -12.818 17.979 1.00 94.50 291 LYS A CA 1
ATOM 2345 C C . LYS A 1 291 ? -0.105 -13.312 16.554 1.00 94.50 291 LYS A C 1
ATOM 2347 O O . LYS A 1 291 ? 0.811 -13.368 15.740 1.00 94.50 291 LYS A O 1
ATOM 2352 N N . ILE A 1 292 ? -1.374 -13.573 16.228 1.00 96.62 292 ILE A N 1
ATOM 2353 C CA . ILE A 1 292 ? -1.786 -13.981 14.875 1.00 96.62 292 ILE A CA 1
ATOM 2354 C C . ILE A 1 292 ? -1.432 -12.895 13.851 1.00 96.62 292 ILE A C 1
ATOM 2356 O O . ILE A 1 292 ? -0.859 -13.193 12.808 1.00 96.62 292 ILE A O 1
ATOM 2360 N N . ARG A 1 293 ? -1.729 -11.624 14.147 1.00 96.12 293 ARG A N 1
ATOM 2361 C CA . ARG A 1 293 ? -1.443 -10.506 13.229 1.00 96.12 293 ARG A CA 1
ATOM 2362 C C . ARG A 1 293 ? 0.049 -10.317 12.981 1.00 96.12 293 ARG A C 1
ATOM 2364 O O . ARG A 1 293 ? 0.429 -10.059 11.850 1.00 96.12 293 ARG A O 1
ATOM 2371 N N . VAL A 1 294 ? 0.884 -10.467 14.006 1.00 97.38 294 VAL A N 1
ATOM 2372 C CA . VAL A 1 294 ? 2.344 -10.380 13.875 1.00 97.38 294 VAL A CA 1
ATOM 2373 C C . VAL A 1 294 ? 2.879 -11.498 12.988 1.00 97.38 294 VAL A C 1
ATOM 2375 O O . VAL A 1 294 ? 3.713 -11.215 12.134 1.00 97.38 294 VAL A O 1
ATOM 2378 N N . ILE A 1 295 ? 2.360 -12.724 13.122 1.00 97.94 295 ILE A N 1
ATOM 2379 C CA . ILE A 1 295 ? 2.694 -13.823 12.204 1.00 97.94 295 ILE A CA 1
ATOM 2380 C C . ILE A 1 295 ? 2.279 -13.455 10.777 1.00 97.94 295 ILE A C 1
ATOM 2382 O O . ILE A 1 295 ? 3.113 -13.495 9.883 1.00 97.94 295 ILE A O 1
ATOM 2386 N N . VAL A 1 296 ? 1.033 -13.014 10.567 1.00 98.25 296 VAL A N 1
ATOM 2387 C CA . VAL A 1 296 ? 0.536 -12.619 9.235 1.00 98.25 296 VAL A CA 1
ATOM 2388 C C . VAL A 1 296 ? 1.390 -11.509 8.615 1.00 98.25 296 VAL A C 1
ATOM 2390 O O . VAL A 1 296 ? 1.773 -11.613 7.453 1.00 98.25 296 VAL A O 1
ATOM 2393 N N . PHE A 1 297 ? 1.727 -10.458 9.366 1.00 98.44 297 PHE A N 1
ATOM 2394 C CA . PHE A 1 297 ? 2.576 -9.372 8.869 1.00 98.44 297 PHE A CA 1
ATOM 2395 C C . PHE A 1 297 ? 4.007 -9.837 8.594 1.00 98.44 297 PHE A C 1
ATOM 2397 O O . PHE A 1 297 ? 4.557 -9.481 7.557 1.00 98.44 297 PHE A O 1
ATOM 2404 N N . GLY A 1 298 ? 4.587 -10.669 9.463 1.00 98.19 298 GLY A N 1
ATOM 2405 C CA . GLY A 1 298 ? 5.904 -11.266 9.240 1.00 98.19 298 GLY A CA 1
ATOM 2406 C C . GLY A 1 298 ? 5.937 -12.128 7.977 1.00 98.19 298 GLY A C 1
ATOM 2407 O O . GLY A 1 298 ? 6.842 -11.980 7.158 1.00 98.19 298 GLY A O 1
ATOM 2408 N N . SER A 1 299 ? 4.911 -12.955 7.764 1.00 97.88 299 SER A N 1
ATOM 2409 C CA . SER A 1 299 ? 4.748 -13.752 6.545 1.00 97.88 299 SER A CA 1
ATOM 2410 C C . SER A 1 299 ? 4.582 -12.876 5.306 1.00 97.88 299 SER A C 1
ATOM 2412 O O . SER A 1 299 ? 5.202 -13.160 4.287 1.00 97.88 299 SER A O 1
ATOM 2414 N N . LEU A 1 300 ? 3.804 -11.790 5.381 1.00 97.69 300 LEU A N 1
ATOM 2415 C CA . LEU A 1 300 ? 3.661 -10.844 4.272 1.00 97.69 300 LEU A CA 1
ATOM 2416 C C . LEU A 1 300 ? 4.981 -10.136 3.945 1.00 97.69 300 LEU A C 1
ATOM 2418 O O . LEU A 1 300 ? 5.291 -9.987 2.770 1.00 97.69 300 LEU A O 1
ATOM 2422 N N . ILE A 1 301 ? 5.775 -9.741 4.944 1.00 98.06 301 ILE A N 1
ATOM 2423 C CA . ILE A 1 301 ? 7.103 -9.137 4.739 1.00 98.06 301 ILE A CA 1
ATOM 2424 C C . ILE A 1 301 ? 8.063 -10.137 4.083 1.00 98.06 301 ILE A C 1
ATOM 2426 O O . ILE A 1 301 ? 8.746 -9.791 3.122 1.00 98.06 301 ILE A O 1
ATOM 2430 N N . ALA A 1 302 ? 8.093 -11.388 4.549 1.00 96.00 302 ALA A N 1
ATOM 2431 C CA . ALA A 1 302 ? 8.894 -12.433 3.912 1.00 96.00 302 ALA A CA 1
ATOM 2432 C C . ALA A 1 302 ? 8.440 -12.683 2.462 1.00 96.00 302 ALA A C 1
ATOM 2434 O O . ALA A 1 302 ? 9.264 -12.754 1.548 1.00 96.00 302 ALA A O 1
ATOM 2435 N N . ALA A 1 303 ? 7.123 -12.725 2.236 1.00 96.06 303 ALA A N 1
ATOM 2436 C CA . ALA A 1 303 ? 6.538 -12.845 0.907 1.00 96.06 303 ALA A CA 1
ATOM 2437 C C . ALA A 1 303 ? 6.854 -11.637 0.011 1.00 96.06 303 ALA A C 1
ATOM 2439 O O . ALA A 1 303 ? 7.015 -11.831 -1.187 1.00 96.06 303 ALA A O 1
ATOM 2440 N N . GLN A 1 304 ? 7.010 -10.419 0.550 1.00 96.88 304 GLN A N 1
ATOM 2441 C CA . GLN A 1 304 ? 7.484 -9.269 -0.233 1.00 96.88 304 GLN A CA 1
ATOM 2442 C C . GLN A 1 304 ? 8.879 -9.520 -0.801 1.00 96.88 304 GLN A C 1
ATOM 2444 O O . GLN A 1 304 ? 9.093 -9.285 -1.986 1.00 96.88 304 GLN A O 1
ATOM 2449 N N . GLY A 1 305 ? 9.808 -10.039 0.007 1.00 92.94 305 GLY A N 1
ATOM 2450 C CA . GLY A 1 305 ? 11.148 -10.394 -0.469 1.00 92.94 305 GLY A CA 1
ATOM 2451 C C . GLY A 1 305 ? 11.104 -11.446 -1.581 1.00 92.94 305 GLY A C 1
ATOM 2452 O O . GLY A 1 305 ? 11.730 -11.268 -2.625 1.00 92.94 305 GLY A O 1
ATOM 2453 N N . ALA A 1 306 ? 10.302 -12.500 -1.396 1.00 92.12 306 ALA A N 1
ATOM 2454 C CA . ALA A 1 306 ? 10.124 -13.556 -2.394 1.00 92.12 306 ALA A CA 1
ATOM 2455 C C . ALA A 1 306 ? 9.454 -13.053 -3.687 1.00 92.12 306 ALA A C 1
ATOM 2457 O O . ALA A 1 306 ? 9.891 -13.396 -4.784 1.00 92.12 306 ALA A O 1
ATOM 2458 N N . LEU A 1 307 ? 8.420 -12.213 -3.574 1.00 92.81 307 LEU A N 1
ATOM 2459 C CA . LEU A 1 307 ? 7.761 -11.588 -4.722 1.00 92.81 307 LEU A CA 1
ATOM 2460 C C . LEU A 1 307 ? 8.694 -10.620 -5.448 1.00 92.81 307 LEU A C 1
ATOM 2462 O O . LEU A 1 307 ? 8.690 -10.615 -6.672 1.00 92.81 307 LEU A O 1
ATOM 2466 N N . GLY A 1 308 ? 9.518 -9.855 -4.728 1.00 91.19 308 GLY A N 1
ATOM 2467 C CA . GLY A 1 308 ? 10.532 -8.980 -5.318 1.00 91.19 308 GLY A CA 1
ATOM 2468 C C . GLY A 1 308 ? 11.563 -9.768 -6.128 1.00 91.19 308 GLY A C 1
ATOM 2469 O O . GLY A 1 308 ? 11.826 -9.435 -7.280 1.00 91.19 308 GLY A O 1
ATOM 2470 N N . TRP A 1 309 ? 12.072 -10.880 -5.587 1.00 88.56 309 TRP A N 1
ATOM 2471 C CA . TRP A 1 309 ? 12.931 -11.809 -6.333 1.00 88.56 309 TRP A CA 1
ATOM 2472 C C . TRP A 1 309 ? 12.241 -12.361 -7.590 1.00 88.56 309 TRP A C 1
ATOM 2474 O O . TRP A 1 309 ? 12.790 -12.310 -8.693 1.00 88.56 309 TRP A O 1
ATOM 2484 N N . TYR A 1 310 ? 11.009 -12.854 -7.440 1.00 88.00 310 TYR A N 1
ATOM 2485 C CA . TYR A 1 310 ? 10.219 -13.384 -8.550 1.00 88.00 310 TYR A CA 1
ATOM 2486 C C . TYR A 1 310 ? 9.946 -12.323 -9.625 1.00 88.00 310 TYR A C 1
ATOM 2488 O O . TYR A 1 310 ? 9.940 -12.630 -10.817 1.00 88.00 310 TYR A O 1
ATOM 2496 N N . MET A 1 311 ? 9.748 -11.071 -9.221 1.00 88.19 311 MET A N 1
ATOM 2497 C CA . MET A 1 311 ? 9.506 -9.933 -10.099 1.00 88.19 311 MET A CA 1
ATOM 2498 C C . MET A 1 311 ? 10.714 -9.636 -10.998 1.00 88.19 311 MET A C 1
ATOM 2500 O O . MET A 1 311 ? 10.531 -9.486 -12.202 1.00 88.19 311 MET A O 1
ATOM 2504 N N . VAL A 1 312 ? 11.937 -9.645 -10.458 1.00 84.19 312 VAL A N 1
ATOM 2505 C CA . VAL A 1 312 ? 13.176 -9.422 -11.235 1.00 84.19 312 VAL A CA 1
ATOM 2506 C C . VAL A 1 312 ? 13.385 -10.527 -12.276 1.00 84.19 312 VAL A C 1
ATOM 2508 O O . VAL A 1 312 ? 13.754 -10.256 -13.416 1.00 84.19 312 VAL A O 1
ATOM 2511 N N . LYS A 1 313 ? 13.058 -11.782 -11.936 1.00 81.62 313 LYS A N 1
ATOM 2512 C CA . LYS A 1 313 ? 13.281 -12.942 -12.817 1.00 81.62 313 LYS A CA 1
ATOM 2513 C C . LYS A 1 313 ? 12.596 -12.836 -14.192 1.00 81.62 313 LYS A C 1
ATOM 2515 O O . LYS A 1 313 ? 13.073 -13.453 -15.141 1.00 81.62 313 LYS A O 1
ATOM 2520 N N . SER A 1 314 ? 11.490 -12.093 -14.338 1.00 75.75 314 SER A N 1
ATOM 2521 C CA . SER A 1 314 ? 10.824 -11.968 -15.651 1.00 75.75 314 SER A CA 1
ATOM 2522 C C . SER A 1 314 ? 11.649 -11.205 -16.686 1.00 75.75 314 SER A C 1
ATOM 2524 O O . SER A 1 314 ? 11.383 -11.375 -17.860 1.00 75.75 314 SER A O 1
ATOM 2526 N N . GLY A 1 315 ? 12.637 -10.399 -16.289 1.00 75.69 315 GLY A N 1
ATOM 2527 C CA . GLY A 1 315 ? 13.406 -9.576 -17.232 1.00 75.69 315 GLY A CA 1
ATOM 2528 C C . GLY A 1 315 ? 14.795 -10.111 -17.598 1.00 75.69 315 GLY A C 1
ATOM 2529 O O . GLY A 1 315 ? 15.490 -9.481 -18.388 1.00 75.69 315 GLY A O 1
ATOM 2530 N N . LEU A 1 316 ? 15.235 -11.232 -17.010 1.00 78.44 316 LEU A N 1
ATOM 2531 C CA . LEU A 1 316 ? 16.649 -11.640 -17.050 1.00 78.44 316 LEU A CA 1
ATOM 2532 C C . LEU A 1 316 ? 17.047 -12.519 -18.242 1.00 78.44 316 LEU A C 1
ATOM 2534 O O . LEU A 1 316 ? 18.220 -12.538 -18.608 1.00 78.44 316 LEU A O 1
ATOM 2538 N N . HIS A 1 317 ? 16.129 -13.273 -18.840 1.00 76.69 317 HIS A N 1
ATOM 2539 C CA . HIS A 1 317 ? 16.476 -14.253 -19.867 1.00 76.69 317 HIS A CA 1
ATOM 2540 C C . HIS A 1 317 ? 15.622 -14.069 -21.119 1.00 76.69 317 HIS A C 1
ATOM 2542 O O . HIS A 1 317 ? 14.505 -13.565 -21.054 1.00 76.69 317 HIS A O 1
ATOM 2548 N N . LYS A 1 318 ? 16.160 -14.461 -22.282 1.00 72.56 318 LYS A N 1
ATOM 2549 C CA . LYS A 1 318 ? 15.490 -14.267 -23.580 1.00 72.56 318 LYS A CA 1
ATOM 2550 C C . LYS A 1 318 ? 14.162 -15.034 -23.675 1.00 72.56 318 LYS A C 1
ATOM 2552 O O . LYS A 1 318 ? 13.239 -14.560 -24.324 1.00 72.56 318 LYS A O 1
ATOM 2557 N N . ASP A 1 319 ? 14.050 -16.165 -22.983 1.00 70.50 319 ASP A N 1
ATOM 2558 C CA . ASP A 1 319 ? 12.835 -16.976 -22.846 1.00 70.50 319 ASP A CA 1
ATOM 2559 C C . ASP A 1 319 ? 11.809 -16.392 -21.861 1.00 70.50 319 ASP A C 1
ATOM 2561 O O . ASP A 1 319 ? 10.650 -16.803 -21.875 1.00 70.50 319 ASP A O 1
ATOM 2565 N N . THR A 1 320 ? 12.201 -15.431 -21.017 1.00 70.31 320 THR A N 1
ATOM 2566 C CA . THR A 1 320 ? 11.303 -14.794 -20.041 1.00 70.31 320 THR A CA 1
ATOM 2567 C C . THR A 1 320 ? 10.804 -13.410 -20.461 1.00 70.31 320 THR A C 1
ATOM 2569 O O . THR A 1 320 ? 9.933 -12.868 -19.778 1.00 70.31 320 THR A O 1
ATOM 2572 N N . LEU A 1 321 ? 11.293 -12.872 -21.587 1.00 75.00 321 LEU A N 1
ATOM 2573 C CA . LEU A 1 321 ? 10.923 -11.552 -22.110 1.00 75.00 321 LEU A CA 1
ATOM 2574 C C . LEU A 1 321 ? 9.428 -11.451 -22.423 1.00 75.00 321 LEU A C 1
ATOM 2576 O O . LEU A 1 321 ? 8.816 -12.374 -22.960 1.00 75.00 321 LEU A O 1
ATOM 2580 N N . ILE A 1 322 ? 8.853 -10.283 -22.145 1.00 67.25 322 ILE A N 1
ATOM 2581 C CA . ILE A 1 322 ? 7.435 -9.998 -22.382 1.00 67.25 322 ILE A CA 1
ATOM 2582 C C . ILE A 1 322 ? 7.342 -9.174 -23.655 1.00 67.25 322 ILE A C 1
ATOM 2584 O O . ILE A 1 322 ? 7.905 -8.084 -23.725 1.00 67.25 322 ILE A O 1
ATOM 2588 N N . ASP A 1 323 ? 6.695 -9.730 -24.679 1.00 66.44 323 ASP A N 1
ATOM 2589 C CA . ASP A 1 323 ? 6.623 -9.143 -26.024 1.00 66.44 323 ASP A CA 1
ATOM 2590 C C . ASP A 1 323 ? 8.012 -8.772 -26.584 1.00 66.44 323 ASP A C 1
ATOM 2592 O O . ASP A 1 323 ? 8.202 -7.753 -27.247 1.00 66.44 323 ASP A O 1
ATOM 2596 N N . GLY A 1 324 ? 9.018 -9.594 -26.260 1.00 67.25 324 GLY A N 1
ATOM 2597 C CA . GLY A 1 324 ? 10.411 -9.391 -26.660 1.00 67.25 324 GLY A CA 1
ATOM 2598 C C . GLY A 1 324 ? 11.156 -8.295 -25.891 1.00 67.25 324 GLY A C 1
ATOM 2599 O O . GLY A 1 324 ? 12.324 -8.056 -26.195 1.00 67.25 324 GLY A O 1
ATOM 2600 N N . ARG A 1 325 ? 10.535 -7.652 -24.891 1.00 73.38 325 ARG A N 1
ATOM 2601 C CA . ARG A 1 325 ? 11.148 -6.589 -24.081 1.00 73.38 325 ARG A CA 1
ATOM 2602 C C . ARG A 1 325 ? 11.719 -7.107 -22.766 1.00 73.38 325 ARG A C 1
ATOM 2604 O O . ARG A 1 325 ? 11.092 -7.902 -22.061 1.00 73.38 325 ARG A O 1
ATOM 2611 N N . ALA A 1 326 ? 12.895 -6.599 -22.416 1.00 76.94 326 ALA A N 1
ATOM 2612 C CA . ALA A 1 326 ? 13.549 -6.813 -21.130 1.00 76.94 326 ALA A CA 1
ATOM 2613 C C . ALA A 1 326 ? 12.905 -5.940 -20.047 1.00 76.94 326 ALA A C 1
ATOM 2615 O O . ALA A 1 326 ? 13.406 -4.874 -19.706 1.00 76.94 326 ALA A O 1
ATOM 2616 N N . SER A 1 327 ? 11.750 -6.363 -19.533 1.00 79.00 327 SER A N 1
ATOM 2617 C CA . SER A 1 327 ? 11.028 -5.611 -18.509 1.00 79.00 327 SER A CA 1
ATOM 2618 C C . SER A 1 327 ? 10.411 -6.507 -17.441 1.00 79.00 327 SER A C 1
ATOM 2620 O O . SER A 1 327 ? 10.267 -7.728 -17.565 1.00 79.00 327 SER A O 1
ATOM 2622 N N . VAL A 1 328 ? 10.058 -5.878 -16.325 1.00 82.44 328 VAL A N 1
ATOM 2623 C CA . VAL A 1 328 ? 9.321 -6.534 -15.251 1.00 82.44 328 VAL A CA 1
ATOM 2624 C C . VAL A 1 328 ? 7.864 -6.733 -15.666 1.00 82.44 328 VAL A C 1
ATOM 2626 O O . VAL A 1 328 ? 7.202 -5.795 -16.103 1.00 82.44 328 VAL A O 1
ATOM 2629 N N . SER A 1 329 ? 7.330 -7.935 -15.433 1.00 89.25 329 SER A N 1
ATOM 2630 C CA . SER A 1 329 ? 5.924 -8.244 -15.701 1.00 89.25 329 SER A CA 1
ATOM 2631 C C . SER A 1 329 ? 4.959 -7.287 -14.988 1.00 89.25 329 SER A C 1
ATOM 2633 O O . SER A 1 329 ? 5.021 -7.192 -13.756 1.00 89.25 329 SER A O 1
ATOM 2635 N N . PRO A 1 330 ? 3.996 -6.669 -15.707 1.00 91.00 330 PRO A N 1
ATOM 2636 C CA . PRO A 1 330 ? 2.965 -5.826 -15.099 1.00 91.00 330 PRO A CA 1
ATOM 2637 C C . PRO A 1 330 ? 2.164 -6.559 -14.019 1.00 91.00 330 PRO A C 1
ATOM 2639 O O . PRO A 1 330 ? 1.862 -5.987 -12.976 1.00 91.00 330 PRO A O 1
ATOM 2642 N N . TYR A 1 331 ? 1.900 -7.856 -14.211 1.00 93.38 331 TYR A N 1
ATOM 2643 C CA . TYR A 1 331 ? 1.216 -8.695 -13.227 1.00 93.38 331 TYR A CA 1
ATOM 2644 C C . TYR A 1 331 ? 2.037 -8.885 -11.946 1.00 93.38 331 TYR A C 1
ATOM 2646 O O . TYR A 1 331 ? 1.499 -8.784 -10.843 1.00 93.38 331 TYR A O 1
ATOM 2654 N N . ARG A 1 332 ? 3.350 -9.132 -12.072 1.00 94.25 332 ARG A N 1
ATOM 2655 C CA . ARG A 1 332 ? 4.247 -9.292 -10.912 1.00 94.25 332 ARG A CA 1
ATOM 2656 C C . ARG A 1 332 ? 4.418 -7.972 -10.168 1.00 94.25 332 ARG A C 1
ATOM 2658 O O . ARG A 1 332 ? 4.357 -7.966 -8.941 1.00 94.25 332 ARG A O 1
ATOM 2665 N N . LEU A 1 333 ? 4.548 -6.868 -10.903 1.00 93.50 333 LEU A N 1
ATOM 2666 C CA . LEU A 1 333 ? 4.599 -5.519 -10.344 1.00 93.50 333 LEU A CA 1
ATOM 2667 C C . LEU A 1 333 ? 3.312 -5.175 -9.585 1.00 93.50 333 LEU A C 1
ATOM 2669 O O . LEU A 1 333 ? 3.375 -4.738 -8.437 1.00 93.50 333 LEU A O 1
ATOM 2673 N N . ALA A 1 334 ? 2.146 -5.425 -10.185 1.00 96.19 334 ALA A N 1
ATOM 2674 C CA . ALA A 1 334 ? 0.850 -5.195 -9.553 1.00 96.19 334 ALA A CA 1
ATOM 2675 C C . ALA A 1 334 ? 0.655 -6.056 -8.299 1.00 96.19 334 ALA A C 1
ATOM 2677 O O . ALA A 1 334 ? 0.185 -5.552 -7.278 1.00 96.19 334 ALA A O 1
ATOM 2678 N N . ALA A 1 335 ? 1.064 -7.329 -8.333 1.00 96.94 335 ALA A N 1
ATOM 2679 C CA . ALA A 1 335 ? 1.020 -8.210 -7.170 1.00 96.94 335 ALA A CA 1
ATOM 2680 C C . ALA A 1 335 ? 1.940 -7.716 -6.043 1.00 96.94 335 ALA A C 1
ATOM 2682 O O . ALA A 1 335 ? 1.513 -7.653 -4.887 1.00 96.94 335 ALA A O 1
ATOM 2683 N N . HIS A 1 336 ? 3.175 -7.328 -6.366 1.00 96.88 336 HIS A N 1
ATOM 2684 C CA . HIS A 1 336 ? 4.144 -6.815 -5.399 1.00 96.88 336 HIS A CA 1
ATOM 2685 C C . HIS A 1 336 ? 3.652 -5.507 -4.756 1.00 96.88 336 HIS A C 1
ATOM 2687 O O . HIS A 1 336 ? 3.519 -5.430 -3.534 1.00 96.88 336 HIS A O 1
ATOM 2693 N N . LEU A 1 337 ? 3.248 -4.519 -5.563 1.00 96.62 337 LEU A N 1
ATOM 2694 C CA . LEU A 1 337 ? 2.706 -3.251 -5.064 1.00 96.62 337 LEU A CA 1
ATOM 2695 C C . LEU A 1 337 ? 1.417 -3.460 -4.255 1.00 96.62 337 LEU A C 1
ATOM 2697 O O . LEU A 1 337 ? 1.288 -2.946 -3.144 1.00 96.62 337 LEU A O 1
ATOM 2701 N N . GLY A 1 338 ? 0.466 -4.237 -4.775 1.00 97.75 338 GLY A N 1
ATOM 2702 C CA . GLY A 1 338 ? -0.816 -4.485 -4.116 1.00 97.75 338 GLY A CA 1
ATOM 2703 C C . GLY A 1 338 ? -0.647 -5.149 -2.749 1.00 97.75 338 GLY A C 1
ATOM 2704 O O . GLY A 1 338 ? -1.234 -4.710 -1.759 1.00 97.75 338 GLY A O 1
ATOM 2705 N N . THR A 1 339 ? 0.213 -6.163 -2.652 1.00 97.88 339 THR A N 1
ATOM 2706 C CA . THR A 1 339 ? 0.491 -6.833 -1.372 1.00 97.88 339 THR A CA 1
ATOM 2707 C C . THR A 1 339 ? 1.263 -5.939 -0.393 1.00 97.88 339 THR A C 1
ATOM 2709 O O . THR A 1 339 ? 0.974 -5.983 0.807 1.00 97.88 339 THR A O 1
ATOM 2712 N N . ALA A 1 340 ? 2.143 -5.050 -0.869 1.00 98.25 340 ALA A N 1
ATOM 2713 C CA . ALA A 1 340 ? 2.764 -4.015 -0.037 1.00 98.25 340 ALA A CA 1
ATOM 2714 C C . ALA A 1 340 ? 1.728 -3.026 0.532 1.00 98.25 340 ALA A C 1
ATOM 2716 O O . ALA A 1 340 ? 1.784 -2.684 1.715 1.00 98.25 340 ALA A O 1
ATOM 2717 N N . PHE A 1 341 ? 0.726 -2.622 -0.256 1.00 98.31 341 PHE A N 1
ATOM 2718 C CA . PHE A 1 341 ? -0.381 -1.770 0.205 1.00 98.31 341 PHE A CA 1
ATOM 2719 C C . PHE A 1 341 ? -1.284 -2.470 1.231 1.00 98.31 341 PHE A C 1
ATOM 2721 O O . PHE A 1 341 ? -1.747 -1.835 2.185 1.00 98.31 341 PHE A O 1
ATOM 2728 N N . VAL A 1 342 ? -1.507 -3.781 1.091 1.00 98.44 342 VAL A N 1
ATOM 2729 C CA . VAL A 1 342 ? -2.222 -4.594 2.092 1.00 98.44 342 VAL A CA 1
ATOM 2730 C C . VAL A 1 342 ? -1.443 -4.644 3.407 1.00 98.44 342 VAL A C 1
ATOM 2732 O O . VAL A 1 342 ? -2.016 -4.377 4.468 1.00 98.44 342 VAL A O 1
ATOM 2735 N N . LEU A 1 343 ? -0.139 -4.929 3.348 1.00 98.56 343 LEU A N 1
ATOM 2736 C CA . LEU A 1 343 ? 0.746 -4.929 4.516 1.00 98.56 343 LEU A CA 1
ATOM 2737 C C . LEU A 1 343 ? 0.745 -3.560 5.209 1.00 98.56 343 LEU A C 1
ATOM 2739 O O . LEU A 1 343 ? 0.499 -3.480 6.414 1.00 98.56 343 LEU A O 1
ATOM 2743 N N . TYR A 1 344 ? 0.945 -2.488 4.440 1.00 98.69 344 TYR A N 1
ATOM 2744 C CA . TYR A 1 344 ? 0.908 -1.107 4.916 1.00 98.69 344 TYR A CA 1
ATOM 2745 C C . TYR A 1 344 ? -0.399 -0.792 5.651 1.00 98.69 344 TYR A C 1
ATOM 2747 O O . TYR A 1 344 ? -0.383 -0.334 6.797 1.00 98.69 344 TYR A O 1
ATOM 2755 N N . SER A 1 345 ? -1.535 -1.105 5.021 1.00 98.44 345 SER A N 1
ATOM 2756 C CA . SER A 1 345 ? -2.865 -0.866 5.584 1.00 98.44 345 SER A CA 1
ATOM 2757 C C . SER A 1 345 ? -3.070 -1.628 6.887 1.00 98.44 345 SER A C 1
ATOM 2759 O O . SER A 1 345 ? -3.577 -1.072 7.863 1.00 98.44 345 SER A O 1
ATOM 2761 N N . GLY A 1 346 ? -2.647 -2.893 6.927 1.00 98.06 346 GLY A N 1
ATOM 2762 C CA . GLY A 1 346 ? -2.729 -3.740 8.110 1.00 98.06 346 GLY A CA 1
ATOM 2763 C C . GLY A 1 346 ? -1.909 -3.195 9.278 1.00 98.06 346 GLY A C 1
ATOM 2764 O O . GLY A 1 346 ? -2.442 -3.061 10.385 1.00 98.06 346 GLY A O 1
ATOM 2765 N N . LEU A 1 347 ? -0.645 -2.841 9.039 1.00 98.50 347 LEU A N 1
ATOM 2766 C CA . LEU A 1 347 ? 0.251 -2.269 10.048 1.00 98.50 347 LEU A CA 1
ATOM 2767 C C . LEU A 1 347 ? -0.284 -0.930 10.572 1.00 98.50 347 LEU A C 1
ATOM 2769 O O . LEU A 1 347 ? -0.444 -0.759 11.786 1.00 98.50 347 LEU A O 1
ATOM 2773 N N . LEU A 1 348 ? -0.646 -0.013 9.671 1.00 97.94 348 LEU A N 1
ATOM 2774 C CA . LEU A 1 348 ? -1.132 1.318 10.030 1.00 97.94 348 LEU A CA 1
ATOM 2775 C C . LEU A 1 348 ? -2.456 1.248 10.799 1.00 97.94 348 LEU A C 1
ATOM 2777 O O . LEU A 1 348 ? -2.577 1.832 11.877 1.00 97.94 348 LEU A O 1
ATOM 2781 N N . TRP A 1 349 ? -3.424 0.466 10.320 1.00 96.69 349 TRP A N 1
ATOM 2782 C CA . TRP A 1 349 ? -4.702 0.278 11.009 1.00 96.69 349 TRP A CA 1
ATOM 2783 C C . TRP A 1 349 ? -4.522 -0.283 12.425 1.00 96.69 349 TRP A C 1
ATOM 2785 O O . TRP A 1 349 ? -5.203 0.128 13.368 1.00 96.69 349 TRP A O 1
ATOM 2795 N N . ASN A 1 350 ? -3.588 -1.221 12.602 1.00 95.75 350 ASN A N 1
ATOM 2796 C CA . ASN A 1 350 ? -3.285 -1.777 13.918 1.00 95.75 350 ASN A CA 1
ATOM 2797 C C . ASN A 1 350 ? -2.548 -0.788 14.819 1.00 95.75 350 ASN A C 1
ATOM 2799 O O . ASN A 1 350 ? -2.787 -0.800 16.026 1.00 95.75 350 ASN A O 1
ATOM 2803 N N . SER A 1 351 ? -1.726 0.105 14.267 1.00 96.62 351 SER A N 1
ATOM 2804 C CA . SER A 1 351 ? -1.089 1.175 15.039 1.00 96.62 351 SER A CA 1
ATOM 2805 C C . SER A 1 351 ? -2.129 2.096 15.693 1.00 96.62 351 SER A C 1
ATOM 2807 O O . SER A 1 351 ? -2.010 2.432 16.875 1.00 96.62 351 SER A O 1
ATOM 2809 N N . PHE A 1 352 ? -3.228 2.399 14.989 1.00 93.62 352 PHE A N 1
ATOM 2810 C CA . PHE A 1 352 ? -4.320 3.225 15.510 1.00 93.62 352 PHE A CA 1
ATOM 2811 C C . PHE A 1 352 ? -5.003 2.601 16.735 1.00 93.62 352 PHE A C 1
ATOM 2813 O O . PHE A 1 352 ? -5.415 3.334 17.638 1.00 93.62 352 PHE A O 1
ATOM 2820 N N . LYS A 1 353 ? -5.051 1.258 16.840 1.00 88.56 353 LYS A N 1
ATOM 2821 C CA . LYS A 1 353 ? -5.544 0.544 18.044 1.00 88.56 353 LYS A CA 1
ATOM 2822 C C . LYS A 1 353 ? -4.873 1.055 19.317 1.00 88.56 353 LYS A C 1
ATOM 2824 O O . LYS A 1 353 ? -5.543 1.215 20.336 1.00 88.56 353 LYS A O 1
ATOM 2829 N N . TYR A 1 354 ? -3.573 1.316 19.243 1.00 89.62 354 TYR A N 1
ATOM 2830 C CA . TYR A 1 354 ? -2.741 1.652 20.393 1.00 89.62 354 TYR A CA 1
ATOM 2831 C C . TYR A 1 354 ? -2.452 3.150 20.521 1.00 89.62 354 TYR A C 1
ATOM 2833 O O . TYR A 1 354 ? -2.320 3.640 21.639 1.00 89.62 354 TYR A O 1
ATOM 2841 N N . LEU A 1 355 ? -2.356 3.874 19.401 1.00 89.69 355 LEU A N 1
ATOM 2842 C CA . LEU A 1 355 ? -1.980 5.292 19.386 1.00 89.69 355 LEU A CA 1
ATOM 2843 C C . LEU A 1 355 ? -3.179 6.241 19.424 1.00 89.69 355 LEU A C 1
ATOM 2845 O O . LEU A 1 355 ? -3.076 7.357 19.935 1.00 89.69 355 LEU A O 1
ATOM 2849 N N . SER A 1 356 ? -4.331 5.832 18.888 1.00 82.69 356 SER A N 1
ATOM 2850 C CA . SER A 1 356 ? -5.496 6.708 18.848 1.00 82.69 356 SER A CA 1
ATOM 2851 C C . SER A 1 356 ? -6.185 6.751 20.206 1.00 82.69 356 SER A C 1
ATOM 2853 O O . SER A 1 356 ? -6.779 5.766 20.660 1.00 82.69 356 SER A O 1
ATOM 2855 N N . LYS A 1 357 ? -6.183 7.934 20.823 1.00 71.31 357 LYS A N 1
ATOM 2856 C CA . LYS A 1 357 ? -7.027 8.220 21.987 1.00 71.31 357 LYS A CA 1
ATOM 2857 C C . LYS A 1 357 ? -8.502 8.151 21.555 1.00 71.31 357 LYS A C 1
ATOM 2859 O O . LYS A 1 357 ? -8.809 8.647 20.471 1.00 71.31 357 LYS A O 1
ATOM 2864 N N . PRO A 1 358 ? -9.410 7.538 22.329 1.00 62.31 358 PRO A N 1
ATOM 2865 C CA . PRO A 1 358 ? -10.839 7.667 22.057 1.00 62.31 358 PRO A CA 1
ATOM 2866 C C . PRO A 1 358 ? -11.227 9.154 22.097 1.00 62.31 358 PRO A C 1
ATOM 2868 O O . PRO A 1 358 ? -10.751 9.893 22.962 1.00 62.31 358 PRO A O 1
ATOM 2871 N N . ASP A 1 359 ? -12.033 9.613 21.137 1.00 60.12 359 ASP A N 1
ATOM 2872 C CA . ASP A 1 359 ? -12.705 10.907 21.274 1.00 60.12 359 ASP A CA 1
ATOM 2873 C C . ASP A 1 359 ? -13.725 10.749 22.415 1.00 60.12 359 ASP A C 1
ATOM 2875 O O . ASP A 1 359 ? -14.518 9.813 22.411 1.00 60.12 359 ASP A O 1
ATOM 2879 N N . ILE A 1 360 ? -13.668 11.623 23.425 1.00 52.19 360 ILE A N 1
ATOM 2880 C CA . ILE A 1 360 ? -14.411 11.491 24.699 1.00 52.19 360 ILE A CA 1
ATOM 2881 C C . ILE A 1 360 ? -15.934 11.729 24.534 1.00 52.19 360 ILE A C 1
ATOM 2883 O O . ILE A 1 360 ? -16.688 11.686 25.498 1.00 52.19 360 ILE A O 1
ATOM 2887 N N . TYR A 1 361 ? -16.442 11.911 23.314 1.00 51.50 361 TYR A N 1
ATOM 2888 C CA . TYR A 1 361 ? -17.868 12.148 23.086 1.00 51.50 361 TYR A CA 1
ATOM 2889 C C . TYR A 1 361 ? -18.612 10.855 22.742 1.00 51.50 361 TYR A C 1
ATOM 2891 O O . TYR A 1 361 ? -18.505 10.318 21.643 1.00 51.50 361 TYR A O 1
ATOM 2899 N N . SER A 1 362 ? -19.389 10.390 23.719 1.00 50.88 362 SER A N 1
ATOM 2900 C CA . SER A 1 362 ? -20.248 9.201 23.702 1.00 50.88 362 SER A CA 1
ATOM 2901 C C . SER A 1 362 ? -21.637 9.424 23.083 1.00 50.88 362 SER A C 1
ATOM 2903 O O . SER A 1 362 ? -22.448 8.500 23.074 1.00 50.88 362 SER A O 1
ATOM 2905 N N . SER A 1 363 ? -21.946 10.623 22.572 1.00 54.59 363 SER A N 1
ATOM 2906 C CA . SER A 1 363 ? -23.307 10.973 22.128 1.00 54.59 363 SER A CA 1
ATOM 2907 C C . SER A 1 363 ? -23.504 11.026 20.614 1.00 54.59 363 SER A C 1
ATOM 2909 O O . SER A 1 363 ? -24.640 10.925 20.149 1.00 54.59 363 SER A O 1
ATOM 2911 N N . THR A 1 364 ? -22.441 11.160 19.819 1.00 64.56 364 THR A N 1
ATOM 2912 C CA . THR A 1 364 ? -22.554 11.121 18.360 1.00 64.56 364 THR A CA 1
ATOM 2913 C C . THR A 1 364 ? -22.736 9.682 17.925 1.00 64.56 364 THR A C 1
ATOM 2915 O O . THR A 1 364 ? -21.843 8.858 18.085 1.00 64.56 364 THR A O 1
ATOM 2918 N N . ARG A 1 365 ? -23.906 9.371 17.375 1.00 72.56 365 ARG A N 1
ATOM 2919 C CA . ARG A 1 365 ? -24.140 8.100 16.703 1.00 72.56 365 ARG A CA 1
ATOM 2920 C C . ARG A 1 365 ? -24.117 8.335 15.200 1.00 72.56 365 ARG A C 1
ATOM 2922 O O . ARG A 1 365 ? -24.625 9.348 14.721 1.00 72.56 365 ARG A O 1
ATOM 2929 N N . VAL A 1 366 ? -23.505 7.419 14.464 1.00 80.50 366 VAL A N 1
ATOM 2930 C CA . VAL A 1 366 ? -23.362 7.531 13.008 1.00 80.50 366 VAL A CA 1
ATOM 2931 C C . VAL A 1 366 ? -24.102 6.362 12.358 1.00 80.50 366 VAL A C 1
ATOM 2933 O O . VAL A 1 366 ? -23.883 5.221 12.772 1.00 80.50 366 VAL A O 1
ATOM 2936 N N . PRO A 1 367 ? -24.957 6.600 11.345 1.00 83.62 367 PRO A N 1
ATOM 2937 C CA . PRO A 1 367 ? -25.610 5.515 10.621 1.00 83.62 367 PRO A CA 1
ATOM 2938 C C . PRO A 1 367 ? -24.591 4.507 10.082 1.00 83.62 367 PRO A C 1
ATOM 2940 O O . PRO A 1 367 ? -23.554 4.895 9.531 1.00 83.62 367 PRO A O 1
ATOM 2943 N N . ARG A 1 368 ? -24.893 3.207 10.191 1.00 84.00 368 ARG A N 1
ATOM 2944 C CA . ARG A 1 368 ? -23.992 2.121 9.748 1.00 84.00 368 ARG A CA 1
ATOM 2945 C C . ARG A 1 368 ? -23.516 2.278 8.296 1.00 84.00 368 ARG A C 1
ATOM 2947 O O . ARG A 1 368 ? -22.383 1.894 7.996 1.00 84.00 368 ARG A O 1
ATOM 2954 N N . GLY A 1 369 ? -24.340 2.884 7.437 1.00 86.94 369 GLY A N 1
ATOM 2955 C CA . GLY A 1 369 ? -24.032 3.164 6.032 1.00 86.94 369 GLY A CA 1
ATOM 2956 C C . GLY A 1 369 ? -22.755 3.982 5.818 1.00 86.94 369 GLY A C 1
ATOM 2957 O O . GLY A 1 369 ? -22.005 3.687 4.896 1.00 86.94 369 GLY A O 1
ATOM 2958 N N . TRP A 1 370 ? -22.416 4.922 6.706 1.00 89.44 370 TRP A N 1
ATOM 2959 C CA . TRP A 1 370 ? -21.194 5.729 6.562 1.00 89.44 370 TRP A CA 1
ATOM 2960 C C . TRP A 1 370 ? -19.921 4.925 6.799 1.00 89.44 370 TRP A C 1
ATOM 2962 O O . TRP A 1 370 ? -18.946 5.074 6.067 1.00 89.44 370 TRP A O 1
ATOM 2972 N N . ALA A 1 371 ? -19.933 4.029 7.789 1.00 86.69 371 ALA A N 1
ATOM 2973 C CA . ALA A 1 371 ? -18.807 3.130 8.025 1.00 86.69 371 ALA A CA 1
ATOM 2974 C C . ALA A 1 371 ? -18.612 2.167 6.841 1.00 86.69 371 ALA A C 1
ATOM 2976 O O . ALA A 1 371 ? -17.481 1.919 6.430 1.00 86.69 371 ALA A O 1
ATOM 2977 N N . MET A 1 372 ? -19.708 1.663 6.261 1.00 88.88 372 MET A N 1
ATOM 2978 C CA . MET A 1 372 ? -19.661 0.849 5.040 1.00 88.88 372 MET A CA 1
ATOM 2979 C C . MET A 1 372 ? -19.169 1.654 3.833 1.00 88.88 372 MET A C 1
ATOM 2981 O O . MET A 1 372 ? -18.342 1.154 3.076 1.00 88.88 372 MET A O 1
ATOM 2985 N N . GLY A 1 373 ? -19.594 2.912 3.703 1.00 94.12 373 GLY A N 1
ATOM 2986 C CA . GLY A 1 373 ? -19.135 3.824 2.658 1.00 94.12 373 GLY A CA 1
ATOM 2987 C C . GLY A 1 373 ? -17.619 4.005 2.670 1.00 94.12 373 GLY A C 1
ATOM 2988 O O . GLY A 1 373 ? -16.990 3.896 1.623 1.00 94.12 373 GLY A O 1
ATOM 2989 N N . VAL A 1 374 ? -16.997 4.162 3.847 1.00 94.88 374 VAL A N 1
ATOM 2990 C CA . VAL A 1 374 ? -15.526 4.245 3.936 1.00 94.88 374 VAL A CA 1
ATOM 2991 C C . VAL A 1 374 ? -14.847 2.944 3.503 1.00 94.88 374 VAL A C 1
ATOM 2993 O O . VAL A 1 374 ? -13.816 2.999 2.842 1.00 94.88 374 VAL A O 1
ATOM 2996 N N . HIS A 1 375 ? -15.413 1.774 3.813 1.00 94.06 375 HIS A N 1
ATOM 2997 C CA . HIS A 1 375 ? -14.885 0.506 3.293 1.00 94.06 375 HIS A CA 1
ATOM 2998 C C . HIS A 1 375 ? -15.005 0.406 1.763 1.00 94.06 375 HIS A C 1
ATOM 3000 O O . HIS A 1 375 ? -14.086 -0.099 1.116 1.00 94.06 375 HIS A O 1
ATOM 3006 N N . GLY A 1 376 ? -16.083 0.944 1.184 1.00 97.25 376 GLY A N 1
ATOM 3007 C CA . GLY A 1 376 ? -16.224 1.109 -0.265 1.00 97.25 376 GLY A CA 1
ATOM 3008 C C . GLY A 1 376 ? -15.131 2.006 -0.852 1.00 97.25 376 GLY A C 1
ATOM 3009 O O . GLY A 1 376 ? -14.453 1.601 -1.792 1.00 97.25 376 GLY A O 1
ATOM 3010 N N . LEU A 1 377 ? -14.880 3.170 -0.242 1.00 98.25 377 LEU A N 1
ATOM 3011 C CA . LEU A 1 377 ? -13.800 4.075 -0.658 1.00 98.25 377 LEU A CA 1
ATOM 3012 C C . LEU A 1 377 ? -12.419 3.422 -0.557 1.00 98.25 377 LEU A C 1
ATOM 3014 O O . LEU A 1 377 ? -11.627 3.539 -1.483 1.00 98.25 377 LEU A O 1
ATOM 3018 N N . LEU A 1 378 ? -12.129 2.711 0.537 1.00 98.12 378 LEU A N 1
ATOM 3019 C CA . LEU A 1 378 ? -10.867 1.982 0.708 1.00 98.12 378 LEU A CA 1
ATOM 3020 C C . LEU A 1 378 ? -10.657 0.951 -0.405 1.00 98.12 378 LEU A C 1
ATOM 3022 O O . LEU A 1 378 ? -9.561 0.855 -0.951 1.00 98.12 378 LEU A O 1
ATOM 3026 N N . SER A 1 379 ? -11.712 0.216 -0.756 1.00 97.75 379 SER A N 1
ATOM 3027 C CA . SER A 1 379 ? -11.669 -0.783 -1.828 1.00 97.75 379 SER A CA 1
ATOM 3028 C C . SER A 1 379 ? -11.432 -0.125 -3.188 1.00 97.75 379 SER A C 1
ATOM 3030 O O . SER A 1 379 ? -10.580 -0.575 -3.949 1.00 97.75 379 SER A O 1
ATOM 3032 N N . LEU A 1 380 ? -12.123 0.981 -3.471 1.00 98.62 380 LEU A N 1
ATOM 3033 C CA . LEU A 1 380 ? -11.977 1.725 -4.721 1.00 98.62 380 LEU A CA 1
ATOM 3034 C C . LEU A 1 380 ? -10.587 2.372 -4.862 1.00 98.62 380 LEU A C 1
ATOM 3036 O O . LEU A 1 380 ? -9.973 2.283 -5.926 1.00 98.62 380 LEU A O 1
ATOM 3040 N N . ILE A 1 381 ? -10.051 2.954 -3.783 1.00 98.69 381 ILE A N 1
ATOM 3041 C CA . ILE A 1 381 ? -8.674 3.473 -3.739 1.00 98.69 381 ILE A CA 1
ATOM 3042 C C . ILE A 1 381 ? -7.681 2.338 -4.013 1.00 98.69 381 ILE A C 1
ATOM 3044 O O . ILE A 1 381 ? -6.786 2.502 -4.838 1.00 98.69 381 ILE A O 1
ATOM 3048 N N . PHE A 1 382 ? -7.854 1.179 -3.372 1.00 98.31 382 PHE A N 1
ATOM 3049 C CA . PHE A 1 382 ? -6.978 0.023 -3.571 1.00 98.31 382 PHE A CA 1
ATOM 3050 C C . PHE A 1 382 ? -6.994 -0.479 -5.022 1.00 98.31 382 PHE A C 1
ATOM 3052 O O . PHE A 1 382 ? -5.934 -0.657 -5.617 1.00 98.31 382 PHE A O 1
ATOM 3059 N N . VAL A 1 383 ? -8.178 -0.640 -5.621 1.00 98.44 383 VAL A N 1
ATOM 3060 C CA . VAL A 1 383 ? -8.312 -1.035 -7.035 1.00 98.44 383 VAL A CA 1
ATOM 3061 C C . VAL A 1 383 ? -7.651 -0.011 -7.959 1.00 98.44 383 VAL A C 1
ATOM 3063 O O . VAL A 1 383 ? -6.948 -0.391 -8.892 1.00 98.44 383 VAL A O 1
ATOM 3066 N N . THR A 1 384 ? -7.807 1.283 -7.676 1.00 98.62 384 THR A N 1
ATOM 3067 C CA . THR A 1 384 ? -7.186 2.359 -8.465 1.00 98.62 384 THR A CA 1
ATOM 3068 C C . THR A 1 384 ? -5.660 2.320 -8.387 1.00 98.62 384 THR A C 1
ATOM 3070 O O . THR A 1 384 ? -4.998 2.479 -9.411 1.00 98.62 384 THR A O 1
ATOM 3073 N N . VAL A 1 385 ? -5.092 2.048 -7.206 1.00 97.81 385 VAL A N 1
ATOM 3074 C CA . VAL A 1 385 ? -3.643 1.847 -7.024 1.00 97.81 385 VAL A CA 1
ATOM 3075 C C . VAL A 1 385 ? -3.148 0.646 -7.828 1.00 97.81 385 VAL A C 1
ATOM 3077 O O . VAL A 1 385 ? -2.154 0.760 -8.541 1.00 97.81 385 VAL A O 1
ATOM 3080 N N . VAL A 1 386 ? -3.844 -0.492 -7.752 1.00 97.75 386 VAL A N 1
ATOM 3081 C CA . VAL A 1 386 ? -3.470 -1.702 -8.500 1.00 97.75 386 VAL A CA 1
ATOM 3082 C C . VAL A 1 386 ? -3.534 -1.450 -10.008 1.00 97.75 386 VAL A C 1
ATOM 3084 O O . VAL A 1 386 ? -2.597 -1.805 -10.715 1.00 97.75 386 VAL A O 1
ATOM 3087 N N . ALA A 1 387 ? -4.571 -0.767 -10.502 1.00 98.25 387 ALA A N 1
ATOM 3088 C CA . ALA A 1 387 ? -4.649 -0.345 -11.902 1.00 98.25 387 ALA A CA 1
ATOM 3089 C C . ALA A 1 387 ? -3.472 0.570 -12.298 1.00 98.25 387 ALA A C 1
ATOM 3091 O O . ALA A 1 387 ? -2.912 0.419 -13.382 1.00 98.25 387 ALA A O 1
ATOM 3092 N N . GLY A 1 388 ? -3.041 1.466 -11.404 1.00 97.44 388 GLY A N 1
ATOM 3093 C CA . GLY A 1 388 ? -1.857 2.307 -11.608 1.00 97.44 388 GLY A CA 1
ATOM 3094 C C . GLY A 1 388 ? -0.556 1.506 -11.740 1.00 97.44 388 GLY A C 1
ATOM 3095 O O . GLY A 1 388 ? 0.320 1.886 -12.512 1.00 97.44 388 GLY A O 1
ATOM 3096 N N . ALA A 1 389 ? -0.443 0.356 -11.066 1.00 96.31 389 ALA A N 1
ATOM 3097 C CA . ALA A 1 389 ? 0.701 -0.544 -11.223 1.00 96.31 389 ALA A CA 1
ATOM 3098 C C . ALA A 1 389 ? 0.786 -1.139 -12.636 1.00 96.31 389 ALA A C 1
ATOM 3100 O O . ALA A 1 389 ? 1.883 -1.266 -13.173 1.00 96.31 389 ALA A O 1
ATOM 3101 N N . PHE A 1 390 ? -0.353 -1.458 -13.260 1.00 96.44 390 PHE A N 1
ATOM 3102 C CA . PHE A 1 390 ? -0.384 -1.888 -14.661 1.00 96.44 390 PHE A CA 1
ATOM 3103 C C . PHE A 1 390 ? 0.005 -0.747 -15.606 1.00 96.44 390 PHE A C 1
ATOM 3105 O O . PHE A 1 390 ? 0.775 -0.977 -16.536 1.00 96.44 390 PHE A O 1
ATOM 3112 N N . VAL A 1 391 ? -0.449 0.487 -15.338 1.00 96.81 391 VAL A N 1
ATOM 3113 C CA . VAL A 1 391 ? -0.040 1.671 -16.119 1.00 96.81 391 VAL A CA 1
ATOM 3114 C C . VAL A 1 391 ? 1.474 1.855 -16.074 1.00 96.81 391 VAL A C 1
ATOM 3116 O O . VAL A 1 391 ? 2.096 2.034 -17.117 1.00 96.81 391 VAL A O 1
ATOM 3119 N N . ALA A 1 392 ? 2.070 1.782 -14.883 1.00 94.38 392 ALA A N 1
ATOM 3120 C CA . ALA A 1 392 ? 3.517 1.870 -14.720 1.00 94.38 392 ALA A CA 1
ATOM 3121 C C . ALA A 1 392 ? 4.236 0.673 -15.358 1.00 94.38 392 ALA A C 1
ATOM 3123 O O . ALA A 1 392 ? 5.256 0.854 -16.004 1.00 94.38 392 ALA A O 1
ATOM 3124 N N . GLY A 1 393 ? 3.705 -0.544 -15.211 1.00 91.69 393 GLY A N 1
ATOM 3125 C CA . GLY A 1 393 ? 4.306 -1.770 -15.739 1.00 91.69 393 GLY A CA 1
ATOM 3126 C C . GLY A 1 393 ? 4.413 -1.793 -17.261 1.00 91.69 393 GLY A C 1
ATOM 3127 O O . GLY A 1 393 ? 5.446 -2.212 -17.775 1.00 91.69 393 GLY A O 1
ATOM 3128 N N . LEU A 1 394 ? 3.385 -1.302 -17.955 1.00 91.81 394 LEU A N 1
ATOM 3129 C CA . LEU A 1 394 ? 3.314 -1.226 -19.419 1.00 91.81 394 LEU A CA 1
ATOM 3130 C C . LEU A 1 394 ? 3.897 0.070 -20.007 1.00 91.81 394 LEU A C 1
ATOM 3132 O O . LEU A 1 394 ? 3.771 0.292 -21.209 1.00 91.81 394 LEU A O 1
ATOM 3136 N N . ASP A 1 395 ? 4.442 0.960 -19.171 1.00 92.31 395 ASP A N 1
ATOM 3137 C CA . ASP A 1 395 ? 4.808 2.335 -19.549 1.00 92.31 395 ASP A CA 1
ATOM 3138 C C . ASP A 1 395 ? 3.647 3.089 -20.239 1.00 92.31 395 ASP A C 1
ATOM 3140 O O . ASP A 1 395 ? 3.825 4.014 -21.034 1.00 92.31 395 ASP A O 1
ATOM 3144 N N . ALA A 1 396 ? 2.410 2.719 -19.890 1.00 94.19 396 ALA A N 1
ATOM 3145 C CA . ALA A 1 396 ? 1.191 3.193 -20.535 1.00 94.19 396 ALA A CA 1
ATOM 3146 C C . ALA A 1 396 ? 0.922 4.685 -20.282 1.00 94.19 396 ALA A C 1
ATOM 3148 O O . ALA A 1 396 ? 0.122 5.303 -20.979 1.00 94.19 396 ALA A O 1
ATOM 3149 N N . GLY A 1 397 ? 1.603 5.288 -19.302 1.00 92.75 397 GLY A N 1
ATOM 3150 C CA . GLY A 1 397 ? 1.562 6.728 -19.050 1.00 92.75 397 GLY A CA 1
ATOM 3151 C C . GLY A 1 397 ? 2.026 7.572 -20.244 1.00 92.75 397 GLY A C 1
ATOM 3152 O O . GLY A 1 397 ? 1.583 8.708 -20.371 1.00 92.75 397 GLY A O 1
ATOM 3153 N N . LEU A 1 398 ? 2.843 7.010 -21.140 1.00 93.69 398 LEU A N 1
ATOM 3154 C CA . LEU A 1 398 ? 3.416 7.712 -22.293 1.00 93.69 398 LEU A CA 1
ATOM 3155 C C . LEU A 1 398 ? 2.551 7.647 -23.563 1.00 93.69 398 LEU A C 1
ATOM 3157 O O . LEU A 1 398 ? 2.857 8.340 -24.526 1.00 93.69 398 LEU A O 1
ATOM 3161 N N . VAL A 1 399 ? 1.480 6.841 -23.578 1.00 94.50 399 VAL A N 1
ATOM 3162 C CA . VAL A 1 399 ? 0.708 6.549 -24.803 1.00 94.50 399 VAL A CA 1
ATOM 3163 C C . VAL A 1 399 ? -0.099 7.767 -25.266 1.00 94.50 399 VAL A C 1
ATOM 3165 O O . VAL A 1 399 ? 0.129 8.270 -26.359 1.00 94.50 399 VAL A O 1
ATOM 3168 N N . TYR A 1 400 ? -1.012 8.281 -24.431 1.00 95.75 400 TYR A N 1
ATOM 3169 C CA . TYR A 1 400 ? -1.770 9.505 -24.729 1.00 95.75 400 TYR A CA 1
ATOM 3170 C C . TYR A 1 400 ? -1.475 10.632 -23.733 1.00 95.75 400 TYR A C 1
ATOM 3172 O O . TYR A 1 400 ? -2.196 10.747 -22.747 1.00 95.75 400 TYR A O 1
ATOM 3180 N N . PRO A 1 401 ? -0.509 11.530 -23.968 1.00 95.44 401 PRO A N 1
ATOM 3181 C CA . PRO A 1 401 ? -0.159 12.622 -23.046 1.00 95.44 401 PRO A CA 1
ATOM 3182 C C . PRO A 1 401 ? -1.163 13.799 -23.076 1.00 95.44 401 PRO A C 1
ATOM 3184 O O . PRO A 1 401 ? -0.797 14.963 -22.979 1.00 95.44 401 PRO A O 1
ATOM 3187 N N . THR A 1 402 ? -2.454 13.513 -23.243 1.00 96.62 402 THR A N 1
ATOM 3188 C CA . THR A 1 402 ? -3.550 14.487 -23.357 1.00 96.62 402 THR A CA 1
ATOM 3189 C C . THR A 1 402 ? -4.640 14.196 -22.330 1.00 96.62 402 THR A C 1
ATOM 3191 O O . THR A 1 402 ? -4.816 13.052 -21.909 1.00 96.62 402 THR A O 1
ATOM 3194 N N . PHE A 1 403 ? -5.363 15.230 -21.897 1.00 96.88 403 PHE A N 1
ATOM 3195 C CA . PHE A 1 403 ? -6.485 15.136 -20.958 1.00 96.88 403 PHE A CA 1
ATOM 3196 C C . PHE A 1 403 ? -7.482 16.282 -21.237 1.00 96.88 403 PHE A C 1
ATOM 3198 O O . PHE A 1 403 ? -7.028 17.382 -21.550 1.00 96.88 403 PHE A O 1
ATOM 3205 N N . PRO A 1 404 ? -8.815 16.095 -21.122 1.00 95.81 404 PRO A N 1
ATOM 3206 C CA . PRO A 1 404 ? -9.522 14.893 -20.661 1.00 95.81 404 PRO A CA 1
ATOM 3207 C C . PRO A 1 404 ? -9.680 13.801 -21.725 1.00 95.81 404 PRO A C 1
ATOM 3209 O O . PRO A 1 404 ? -9.850 12.636 -21.372 1.00 95.81 404 PRO A O 1
ATOM 3212 N N . LYS A 1 405 ? -9.595 14.162 -23.009 1.00 96.69 405 LYS A N 1
ATOM 3213 C CA . LYS A 1 405 ? -9.602 13.209 -24.124 1.00 96.69 405 LYS A CA 1
ATOM 3214 C C . LYS A 1 405 ? -8.261 12.481 -24.242 1.00 96.69 405 LYS A C 1
ATOM 3216 O O . LYS A 1 405 ? -7.248 12.947 -23.725 1.00 96.69 405 LYS A O 1
ATOM 3221 N N . MET A 1 406 ? -8.273 11.340 -24.920 1.00 97.12 406 MET A N 1
ATOM 3222 C CA . MET A 1 406 ? -7.091 10.584 -25.327 1.00 97.12 406 MET A CA 1
ATOM 3223 C C . MET A 1 406 ? -6.883 10.809 -26.827 1.00 97.12 406 MET A C 1
ATOM 3225 O O . MET A 1 406 ? -7.526 10.171 -27.660 1.00 97.12 406 MET A O 1
ATOM 3229 N N . GLY A 1 407 ? -6.043 11.794 -27.154 1.00 94.50 407 GLY A N 1
ATOM 3230 C CA . GLY A 1 407 ? -5.969 12.363 -28.500 1.00 94.50 407 GLY A CA 1
ATOM 3231 C C . GLY A 1 407 ? -7.278 13.080 -28.827 1.00 94.50 407 GLY A C 1
ATOM 3232 O O . GLY A 1 407 ? -7.803 13.828 -28.000 1.00 94.50 407 GLY A O 1
ATOM 3233 N N . ASP A 1 408 ? -7.853 12.785 -29.989 1.00 95.12 408 ASP A N 1
ATOM 3234 C CA . ASP A 1 408 ? -9.133 13.362 -30.416 1.00 95.12 408 ASP A CA 1
ATOM 3235 C C . ASP A 1 408 ? -10.363 12.599 -29.887 1.00 95.12 408 ASP A C 1
ATOM 3237 O O . ASP A 1 408 ? -11.507 13.038 -30.061 1.00 95.12 408 ASP A O 1
ATOM 3241 N N . HIS A 1 409 ? -10.149 11.488 -29.171 1.00 96.31 409 HIS A N 1
ATOM 3242 C CA . HIS A 1 409 ? -11.195 10.545 -28.781 1.00 96.31 409 HIS A CA 1
ATOM 3243 C C . HIS A 1 409 ? -11.473 10.539 -27.272 1.00 96.31 409 HIS A C 1
ATOM 3245 O O . HIS A 1 409 ? -10.585 10.710 -26.440 1.00 96.31 409 HIS A O 1
ATOM 3251 N N . TRP A 1 410 ? -12.732 10.293 -26.898 1.00 95.75 410 TRP A N 1
ATOM 3252 C CA . TRP A 1 410 ? -13.100 10.009 -25.504 1.00 95.75 410 TRP A CA 1
ATOM 3253 C C . TRP A 1 410 ? -12.757 8.574 -25.108 1.00 95.75 410 TRP A C 1
ATOM 3255 O O . TRP A 1 410 ? -12.258 8.350 -24.013 1.00 95.75 410 TRP A O 1
ATOM 3265 N N . ILE A 1 411 ? -13.002 7.626 -26.013 1.00 96.50 411 ILE A N 1
ATOM 3266 C CA . ILE A 1 411 ? -12.578 6.230 -25.911 1.00 96.50 411 ILE A CA 1
ATOM 3267 C C . ILE A 1 411 ? -11.696 5.969 -27.136 1.00 96.50 411 ILE A C 1
ATOM 3269 O O . ILE A 1 411 ? -12.205 6.086 -28.253 1.00 96.50 411 ILE A O 1
ATOM 3273 N N . PRO A 1 412 ? -10.399 5.673 -26.961 1.00 95.44 412 PRO A N 1
ATOM 3274 C CA . PRO A 1 412 ? -9.507 5.375 -28.077 1.00 95.44 412 PRO A CA 1
ATOM 3275 C C . PRO A 1 412 ? -9.990 4.170 -28.897 1.00 95.44 412 PRO A C 1
ATOM 3277 O O . PRO A 1 412 ? -10.437 3.183 -28.301 1.00 95.44 412 PRO A O 1
ATOM 3280 N N . PRO A 1 413 ? -9.876 4.197 -30.235 1.00 95.12 413 PRO A N 1
ATOM 3281 C CA . PRO A 1 413 ? -10.273 3.069 -31.080 1.00 95.12 413 PRO A CA 1
ATOM 3282 C C . PRO A 1 413 ? -9.477 1.786 -30.776 1.00 95.12 413 PRO A C 1
ATOM 3284 O O . PRO A 1 413 ? -10.008 0.681 -30.877 1.00 95.12 413 PRO A O 1
ATOM 3287 N N . GLU A 1 414 ? -8.237 1.913 -30.305 1.00 95.50 414 GLU A N 1
ATOM 3288 C CA . GLU A 1 414 ? -7.342 0.809 -29.954 1.00 95.50 414 GLU A CA 1
ATOM 3289 C C . GLU A 1 414 ? -7.703 0.141 -28.622 1.00 95.50 414 GLU A C 1
ATOM 3291 O O . GLU A 1 414 ? -7.073 -0.849 -28.253 1.00 95.50 414 GLU A O 1
ATOM 3296 N N . TYR A 1 415 ? -8.716 0.626 -27.891 1.00 96.50 415 TYR A N 1
ATOM 3297 C CA . TYR A 1 415 ? -9.114 0.065 -26.594 1.00 96.50 415 TYR A CA 1
ATOM 3298 C C . TYR A 1 415 ? -9.394 -1.447 -26.659 1.00 96.50 415 TYR A C 1
ATOM 3300 O O . TYR A 1 415 ? -9.130 -2.172 -25.705 1.00 96.50 415 TYR A O 1
ATOM 3308 N N . SER A 1 416 ? -9.913 -1.932 -27.789 1.00 95.44 416 SER A N 1
ATOM 3309 C CA . SER A 1 416 ? -10.301 -3.336 -27.991 1.00 95.44 416 SER A CA 1
ATOM 3310 C C . SER A 1 416 ? -9.373 -4.109 -28.939 1.00 95.44 416 SER A C 1
ATOM 3312 O O . SER A 1 416 ? -9.758 -5.152 -29.460 1.00 95.44 416 SER A O 1
ATOM 3314 N N . ALA A 1 417 ? -8.145 -3.622 -29.153 1.00 94.50 417 ALA A N 1
ATOM 3315 C CA . ALA A 1 417 ? -7.228 -4.152 -30.165 1.00 94.50 417 ALA A CA 1
ATOM 3316 C C . ALA A 1 417 ? -6.740 -5.595 -29.916 1.00 94.50 417 ALA A C 1
ATOM 3318 O O . ALA A 1 417 ? -6.421 -6.302 -30.870 1.00 94.50 417 ALA A O 1
ATOM 3319 N N . LEU A 1 418 ? -6.656 -6.050 -28.661 1.00 93.12 418 LEU A N 1
ATOM 3320 C CA . LEU A 1 418 ? -6.163 -7.394 -28.336 1.00 93.12 418 LEU A CA 1
ATOM 3321 C C . LEU A 1 418 ? -7.281 -8.445 -28.315 1.00 93.12 418 LEU A C 1
ATOM 3323 O O . LEU A 1 418 ? -8.383 -8.199 -27.823 1.00 93.12 418 LEU A O 1
ATOM 3327 N N . SER A 1 419 ? -6.942 -9.659 -28.757 1.00 93.00 419 SER A N 1
ATOM 3328 C CA . SER A 1 419 ? -7.765 -10.864 -28.615 1.00 93.00 419 SER A CA 1
ATOM 3329 C C . SER A 1 419 ? -7.037 -11.922 -27.765 1.00 93.00 419 SER A C 1
ATOM 3331 O O . SER A 1 419 ? -5.819 -12.089 -27.913 1.00 93.00 419 SER A O 1
ATOM 3333 N N . PRO A 1 420 ? -7.737 -12.656 -26.876 1.00 94.38 420 PRO A N 1
ATOM 3334 C CA . PRO A 1 420 ? -9.133 -12.461 -26.462 1.00 94.38 420 PRO A CA 1
ATOM 3335 C C . PRO A 1 420 ? -9.370 -11.133 -25.721 1.00 94.38 420 PRO A C 1
ATOM 3337 O O . PRO A 1 420 ? -8.459 -10.576 -25.110 1.00 94.38 420 PRO A O 1
ATOM 3340 N N . TRP A 1 421 ? -10.615 -10.638 -25.761 1.00 92.69 421 TRP A N 1
ATOM 3341 C CA . TRP A 1 421 ? -10.967 -9.257 -25.388 1.00 92.69 421 TRP A CA 1
ATOM 3342 C C . TRP A 1 421 ? -10.514 -8.837 -23.979 1.00 92.69 421 TRP A C 1
ATOM 3344 O O . TRP A 1 421 ? -10.127 -7.685 -23.779 1.00 92.69 421 TRP A O 1
ATOM 3354 N N . TYR A 1 422 ? -10.518 -9.757 -23.008 1.00 91.69 422 TYR A N 1
ATOM 3355 C CA . TYR A 1 422 ? -10.166 -9.464 -21.615 1.00 91.69 422 TYR A CA 1
ATOM 3356 C C . TYR A 1 422 ? -8.693 -9.071 -21.441 1.00 91.69 422 TYR A C 1
ATOM 3358 O O . TYR A 1 422 ? -8.357 -8.383 -20.478 1.00 91.69 422 TYR A O 1
ATOM 3366 N N . ARG A 1 423 ? -7.810 -9.445 -22.381 1.00 93.00 423 ARG A N 1
ATOM 3367 C CA . ARG A 1 423 ? -6.395 -9.041 -22.362 1.00 93.00 423 ARG A CA 1
ATOM 3368 C C . ARG A 1 423 ? -6.241 -7.528 -22.429 1.00 93.00 423 ARG A C 1
ATOM 3370 O O . ARG A 1 423 ? -5.320 -6.984 -21.828 1.00 93.00 423 ARG A O 1
ATOM 3377 N N . ASN A 1 424 ? -7.180 -6.823 -23.065 1.00 94.81 424 ASN A N 1
ATOM 3378 C CA . ASN A 1 424 ? -7.141 -5.364 -23.117 1.00 94.81 424 ASN A CA 1
ATOM 3379 C C . ASN A 1 424 ? -7.187 -4.721 -21.724 1.00 94.81 424 ASN A C 1
ATOM 3381 O O . ASN A 1 424 ? -6.613 -3.659 -21.519 1.00 94.81 424 ASN A O 1
ATOM 3385 N N . MET A 1 425 ? -7.799 -5.373 -20.733 1.00 93.19 425 MET A N 1
ATOM 3386 C CA . MET A 1 425 ? -7.880 -4.819 -19.381 1.00 93.19 425 MET A CA 1
ATOM 3387 C C . MET A 1 425 ? -6.529 -4.759 -18.656 1.00 93.19 425 MET A C 1
ATOM 3389 O O . MET A 1 425 ? -6.405 -3.975 -17.716 1.00 93.19 425 MET A O 1
ATOM 3393 N N . PHE A 1 426 ? -5.548 -5.571 -19.067 1.00 93.88 426 PHE A N 1
ATOM 3394 C CA . PHE A 1 426 ? -4.305 -5.788 -18.315 1.00 93.88 426 PHE A CA 1
ATOM 3395 C C . PHE A 1 426 ? -3.026 -5.667 -19.147 1.00 93.88 426 PHE A C 1
ATOM 3397 O O . PHE A 1 426 ? -1.971 -5.401 -18.579 1.00 93.88 426 PHE A O 1
ATOM 3404 N N . GLU A 1 427 ? -3.104 -5.864 -20.464 1.00 92.25 427 GLU A N 1
ATOM 3405 C CA . GLU A 1 427 ? -1.943 -5.960 -21.360 1.00 92.25 427 GLU A CA 1
ATOM 3406 C C . GLU A 1 427 ? -1.959 -4.911 -22.473 1.00 92.25 427 GLU A C 1
ATOM 3408 O O . GLU A 1 427 ? -0.908 -4.595 -23.013 1.00 92.25 427 GLU A O 1
ATOM 3413 N N . ASN A 1 428 ? -3.121 -4.336 -22.806 1.00 94.69 428 ASN A N 1
ATOM 3414 C CA . ASN A 1 428 ? -3.197 -3.248 -23.780 1.00 94.69 428 ASN A CA 1
ATOM 3415 C C . ASN A 1 428 ? -2.878 -1.911 -23.084 1.00 94.69 428 ASN A C 1
ATOM 3417 O O . ASN A 1 428 ? -3.683 -1.462 -22.259 1.00 94.69 428 ASN A O 1
ATOM 3421 N N . PRO A 1 429 ? -1.765 -1.231 -23.425 1.00 95.38 429 PRO A N 1
ATOM 3422 C CA . PRO A 1 429 ? -1.383 0.020 -22.776 1.00 95.38 429 PRO A CA 1
ATOM 3423 C C . PRO A 1 429 ? -2.459 1.108 -22.890 1.00 95.38 429 PRO A C 1
ATOM 3425 O O . PRO A 1 429 ? -2.719 1.821 -21.924 1.00 95.38 429 PRO A O 1
ATOM 3428 N N . VAL A 1 430 ? -3.144 1.199 -24.033 1.00 96.81 430 VAL A N 1
ATOM 3429 C CA . VAL A 1 430 ? -4.194 2.199 -24.286 1.00 96.81 430 VAL A CA 1
ATOM 3430 C C . VAL A 1 430 ? -5.375 1.980 -23.340 1.00 96.81 430 VAL A C 1
ATOM 3432 O O . VAL A 1 430 ? -5.822 2.903 -22.655 1.00 96.81 430 VAL A O 1
ATOM 3435 N N . ALA A 1 431 ? -5.860 0.741 -23.260 1.00 97.50 431 ALA A N 1
ATOM 3436 C CA . ALA A 1 431 ? -7.002 0.394 -22.425 1.00 97.50 431 ALA A CA 1
ATOM 3437 C C . ALA A 1 431 ? -6.671 0.448 -20.929 1.00 97.50 431 ALA A C 1
ATOM 3439 O O . ALA A 1 431 ? -7.469 0.964 -20.149 1.00 97.50 431 ALA A O 1
ATOM 3440 N N . VAL A 1 432 ? -5.480 0.004 -20.519 1.00 97.44 432 VAL A N 1
ATOM 3441 C CA . VAL A 1 432 ? -4.997 0.127 -19.134 1.00 97.44 432 VAL A CA 1
ATOM 3442 C C . VAL A 1 432 ? 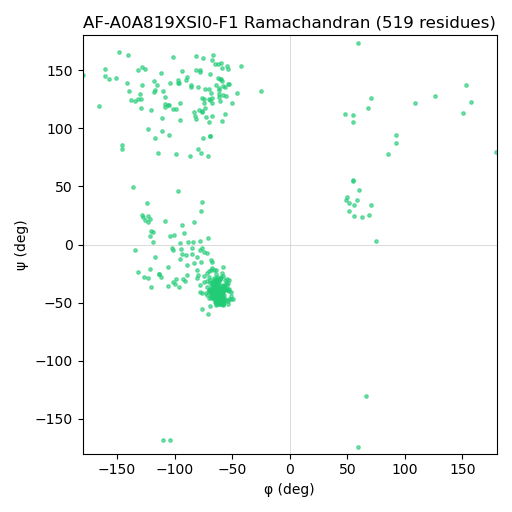-4.903 1.596 -18.716 1.00 97.44 432 VAL A C 1
ATOM 3444 O O . VAL A 1 432 ? -5.376 1.960 -17.635 1.00 97.44 432 VAL A O 1
ATOM 3447 N N . GLN A 1 433 ? -4.365 2.461 -19.582 1.00 97.94 433 GLN A N 1
ATOM 3448 C CA . GLN A 1 433 ? -4.301 3.899 -19.331 1.00 97.94 433 GLN A CA 1
ATOM 3449 C C . GLN A 1 433 ? -5.703 4.509 -19.201 1.00 97.94 433 GLN A C 1
ATOM 3451 O O . GLN A 1 433 ? -5.964 5.230 -18.236 1.00 97.94 433 GLN A O 1
ATOM 3456 N N . PHE A 1 434 ? -6.617 4.203 -20.127 1.00 98.00 434 PHE A N 1
ATOM 3457 C CA . PHE A 1 434 ? -8.009 4.660 -20.073 1.00 98.00 434 PHE A CA 1
ATOM 3458 C C . PHE A 1 434 ? -8.707 4.208 -18.782 1.00 98.00 434 PHE A C 1
ATOM 3460 O O . PHE A 1 434 ? -9.258 5.030 -18.047 1.00 98.00 434 PHE A O 1
ATOM 3467 N N . ASN A 1 435 ? -8.631 2.914 -18.460 1.00 97.88 435 ASN A N 1
ATOM 3468 C CA . ASN A 1 435 ? -9.271 2.325 -17.284 1.00 97.88 435 ASN A CA 1
ATOM 3469 C C . ASN A 1 435 ? -8.779 2.983 -15.992 1.00 97.88 435 ASN A C 1
ATOM 3471 O O . ASN A 1 435 ? -9.583 3.316 -15.121 1.00 97.88 435 ASN A O 1
ATOM 3475 N N . HIS A 1 436 ? -7.473 3.230 -15.874 1.00 98.19 436 HIS A N 1
ATOM 3476 C CA . HIS A 1 436 ? -6.916 3.913 -14.712 1.00 98.19 436 HIS A CA 1
ATOM 3477 C C . HIS A 1 436 ? -7.397 5.369 -14.597 1.00 98.19 436 HIS A C 1
ATOM 3479 O O . HIS A 1 436 ? -7.718 5.803 -13.491 1.00 98.19 436 HIS A O 1
ATOM 3485 N N . ARG A 1 437 ? -7.530 6.112 -15.708 1.00 97.94 437 ARG A N 1
ATOM 3486 C CA . ARG A 1 437 ? -8.110 7.474 -15.694 1.00 97.94 437 ARG A CA 1
ATOM 3487 C C . ARG A 1 437 ? -9.549 7.466 -15.194 1.00 97.94 437 ARG A C 1
ATOM 3489 O O . ARG A 1 437 ? -9.897 8.260 -14.322 1.00 97.94 437 ARG A O 1
ATOM 3496 N N . VAL A 1 438 ? -10.371 6.551 -15.709 1.00 98.31 438 VAL A N 1
ATOM 3497 C CA . VAL A 1 438 ? -11.773 6.405 -15.293 1.00 98.31 438 VAL A CA 1
ATOM 3498 C C . VAL A 1 438 ? -11.861 6.031 -13.813 1.00 98.31 438 VAL A C 1
ATOM 3500 O O . VAL A 1 438 ? -12.629 6.649 -13.074 1.00 98.31 438 VAL A O 1
ATOM 3503 N N . LEU A 1 439 ? -11.042 5.087 -13.344 1.00 98.50 439 LEU A N 1
ATOM 3504 C CA . LEU A 1 439 ? -10.958 4.720 -11.926 1.00 98.50 439 LEU A CA 1
ATOM 3505 C C . LEU A 1 439 ? -10.488 5.889 -11.049 1.00 98.50 439 LEU A C 1
ATOM 3507 O O . LEU A 1 439 ? -11.059 6.119 -9.983 1.00 98.50 439 LEU A O 1
ATOM 3511 N N . GLY A 1 440 ? -9.506 6.671 -11.499 1.00 98.56 440 GLY A N 1
ATOM 3512 C CA . GLY A 1 440 ? -9.015 7.863 -10.804 1.00 98.56 440 GLY A CA 1
ATOM 3513 C C . GLY A 1 440 ? -10.084 8.950 -10.658 1.00 98.56 440 GLY A C 1
ATOM 3514 O O . GLY A 1 440 ? -10.286 9.485 -9.563 1.00 98.56 440 GLY A O 1
ATOM 3515 N N . LEU A 1 441 ? -10.833 9.233 -11.729 1.00 98.56 441 LEU A N 1
ATOM 3516 C CA . LEU A 1 441 ? -11.959 10.173 -11.700 1.00 98.56 441 LEU A CA 1
ATOM 3517 C C . LEU A 1 441 ? -13.111 9.652 -10.837 1.00 98.56 441 LEU A C 1
ATOM 3519 O O . LEU A 1 441 ? -13.650 10.399 -10.022 1.00 98.56 441 LEU A O 1
ATOM 3523 N N . THR A 1 442 ? -13.437 8.363 -10.939 1.00 98.75 442 THR A N 1
ATOM 3524 C CA . THR A 1 442 ? -14.478 7.717 -10.123 1.00 98.75 442 THR A CA 1
ATOM 3525 C C . THR A 1 442 ? -14.113 7.743 -8.640 1.00 98.75 442 THR A C 1
ATOM 3527 O O . THR A 1 442 ? -14.961 8.040 -7.798 1.00 98.75 442 THR A O 1
ATOM 3530 N N . THR A 1 443 ? -12.845 7.498 -8.302 1.00 98.81 443 THR A N 1
ATOM 3531 C CA . THR A 1 443 ? -12.325 7.599 -6.931 1.00 98.81 443 THR A CA 1
ATOM 3532 C C . THR A 1 443 ? -12.441 9.022 -6.409 1.00 98.81 443 THR A C 1
ATOM 3534 O O . THR A 1 443 ? -12.971 9.229 -5.318 1.00 98.81 443 THR A O 1
ATOM 3537 N N . THR A 1 444 ? -12.014 10.005 -7.203 1.00 98.81 444 THR A N 1
ATOM 3538 C CA . THR A 1 444 ? -12.123 11.429 -6.863 1.00 98.81 444 THR A CA 1
ATOM 3539 C C . THR A 1 444 ? -13.572 11.827 -6.608 1.00 98.81 444 THR A C 1
ATOM 3541 O O . THR A 1 444 ? -13.887 12.336 -5.532 1.00 98.81 444 THR A O 1
ATOM 3544 N N . ALA A 1 445 ? -14.473 11.518 -7.540 1.00 98.81 445 ALA A N 1
ATOM 3545 C CA . ALA A 1 445 ? -15.895 11.810 -7.408 1.00 98.81 445 ALA A CA 1
ATOM 3546 C C . ALA A 1 445 ? -16.504 11.128 -6.175 1.00 98.81 445 ALA A C 1
ATOM 3548 O O . ALA A 1 445 ? -17.202 11.778 -5.403 1.00 98.81 445 ALA A O 1
ATOM 3549 N N . SER A 1 446 ? -16.188 9.853 -5.933 1.00 98.75 446 SER A N 1
ATOM 3550 C CA . SER A 1 446 ? -16.716 9.092 -4.792 1.00 98.75 446 SER A CA 1
ATOM 3551 C C . SER A 1 446 ? -16.237 9.648 -3.451 1.00 98.75 446 SER A C 1
ATOM 3553 O O . SER A 1 446 ? -17.030 9.790 -2.520 1.00 98.75 446 SER A O 1
ATOM 3555 N N . VAL A 1 447 ? -14.953 10.001 -3.338 1.00 98.75 447 VAL A N 1
ATOM 3556 C CA . VAL A 1 447 ? -14.386 10.595 -2.119 1.00 98.75 447 VAL A CA 1
ATOM 3557 C C . VAL A 1 447 ? -14.984 11.978 -1.854 1.00 98.75 447 VAL A C 1
ATOM 3559 O O . VAL A 1 447 ? -15.339 12.278 -0.709 1.00 98.75 447 VAL A O 1
ATOM 3562 N N . LEU A 1 448 ? -15.125 12.817 -2.883 1.00 98.69 448 LEU A N 1
ATOM 3563 C CA . LEU A 1 448 ? -15.723 14.146 -2.744 1.00 98.69 448 LEU A CA 1
ATOM 3564 C C . LEU A 1 448 ? -17.217 14.060 -2.425 1.00 98.69 448 LEU A C 1
ATOM 3566 O O . LEU A 1 448 ? -17.666 14.722 -1.492 1.00 98.69 448 LEU A O 1
ATOM 3570 N N . ALA A 1 449 ? -17.966 13.192 -3.107 1.00 98.44 449 ALA A N 1
ATOM 3571 C CA . ALA A 1 449 ? -19.381 12.954 -2.836 1.00 98.44 449 ALA A CA 1
ATOM 3572 C C . ALA A 1 449 ? -19.598 12.447 -1.406 1.00 98.44 449 ALA A C 1
ATOM 3574 O O . ALA A 1 449 ? -20.427 12.996 -0.683 1.00 98.44 449 ALA A O 1
ATOM 3575 N N . PHE A 1 450 ? -18.804 11.471 -0.952 1.00 97.62 450 PHE A N 1
ATOM 3576 C CA . PHE A 1 450 ? -18.825 11.019 0.439 1.00 97.62 450 PHE A CA 1
ATOM 3577 C C . PHE A 1 450 ? -18.540 12.178 1.402 1.00 97.62 450 PHE A C 1
ATOM 3579 O O . PHE A 1 450 ? -19.243 12.360 2.397 1.00 97.62 450 PHE A O 1
ATOM 3586 N N . SER A 1 451 ? -17.513 12.979 1.111 1.00 97.06 451 SER A N 1
ATOM 3587 C CA . SER A 1 451 ? -17.093 14.078 1.981 1.00 97.06 451 SER A CA 1
ATOM 3588 C C . SER A 1 451 ? -18.175 15.149 2.099 1.00 97.06 451 SER A C 1
ATOM 3590 O O . SER A 1 451 ? -18.513 15.525 3.220 1.00 97.06 451 SER A O 1
ATOM 3592 N N . LEU A 1 452 ? -18.772 15.563 0.979 1.00 97.06 452 LEU A N 1
ATOM 3593 C CA . LEU A 1 452 ? -19.872 16.527 0.924 1.00 97.06 452 LEU A CA 1
ATOM 3594 C C . LEU A 1 452 ? -21.135 15.987 1.595 1.00 97.06 452 LEU A C 1
ATOM 3596 O O . LEU A 1 452 ? -21.689 16.640 2.476 1.00 97.06 452 LEU A O 1
ATOM 3600 N N . ALA A 1 453 ? -21.560 14.770 1.255 1.00 95.19 453 ALA A N 1
ATOM 3601 C CA . ALA A 1 453 ? -22.763 14.175 1.828 1.00 95.19 453 ALA A CA 1
ATOM 3602 C C . ALA A 1 453 ? -22.624 13.975 3.351 1.00 95.19 453 ALA A C 1
ATOM 3604 O O . ALA A 1 453 ? -23.586 14.158 4.100 1.00 95.19 453 ALA A O 1
ATOM 3605 N N . SER A 1 454 ? -21.411 13.682 3.837 1.00 93.38 454 SER A N 1
ATOM 3606 C CA . SER A 1 454 ? -21.142 13.537 5.272 1.00 93.38 454 SER A CA 1
ATOM 3607 C C . SER A 1 454 ? -21.099 14.863 6.041 1.00 93.38 454 SER A C 1
ATOM 3609 O O . SER A 1 454 ? -21.013 14.834 7.266 1.00 93.38 454 SER A O 1
ATOM 3611 N N . LEU A 1 455 ? -21.172 16.028 5.379 1.00 91.81 455 LEU A N 1
ATOM 3612 C CA . LEU A 1 455 ? -21.314 17.323 6.066 1.00 91.81 455 LEU A CA 1
ATOM 3613 C C . LEU A 1 455 ? -22.634 17.414 6.840 1.00 91.81 455 LEU A C 1
ATOM 3615 O O . LEU A 1 455 ? -22.690 18.084 7.867 1.00 91.81 455 LEU A O 1
ATOM 3619 N N . SER A 1 456 ? -23.662 16.688 6.389 1.00 88.31 456 SER A N 1
ATOM 3620 C CA . SER A 1 456 ? -24.943 16.556 7.095 1.00 88.31 456 SER A CA 1
ATOM 3621 C C . SER A 1 456 ? -24.838 15.759 8.405 1.00 88.31 456 SER A C 1
ATOM 3623 O O . SER A 1 456 ? -25.749 15.792 9.232 1.00 88.31 456 SER A O 1
ATOM 3625 N N . VAL A 1 457 ? -23.721 15.057 8.627 1.00 86.56 457 VAL A N 1
ATOM 3626 C CA . VAL A 1 457 ? -23.501 14.183 9.780 1.00 86.56 457 VAL A CA 1
ATOM 3627 C C . VAL A 1 457 ? -22.460 14.789 10.713 1.00 86.56 457 VAL A C 1
ATOM 3629 O O . VAL A 1 457 ? -21.359 15.170 10.316 1.00 86.56 457 VAL A O 1
ATOM 3632 N N . LYS A 1 458 ? -22.777 14.823 12.008 1.00 85.56 458 LYS A N 1
ATOM 3633 C CA . LYS A 1 458 ? -21.843 15.283 13.039 1.00 85.56 458 LYS A CA 1
ATOM 3634 C C . LYS A 1 458 ? -20.785 14.214 13.310 1.00 85.56 458 LYS A C 1
ATOM 3636 O O . LYS A 1 458 ? -20.969 13.330 14.142 1.00 85.56 458 LYS A O 1
ATOM 3641 N N . PHE A 1 459 ? -19.661 14.289 12.607 1.00 87.12 459 PHE A N 1
ATOM 3642 C CA . PHE A 1 459 ? -18.468 13.511 12.935 1.00 87.12 459 PHE A CA 1
ATOM 3643 C C . PHE A 1 459 ? -17.704 14.129 14.113 1.00 87.12 459 PHE A C 1
ATOM 3645 O O . PHE A 1 459 ? -17.673 15.347 14.283 1.00 87.12 459 PHE A O 1
ATOM 3652 N N . GLY A 1 460 ? -17.049 13.284 14.917 1.00 85.38 460 GLY A N 1
ATOM 3653 C CA . GLY A 1 460 ? -16.077 13.749 15.911 1.00 85.38 460 GLY A CA 1
ATOM 3654 C C . GLY A 1 460 ? -14.919 14.500 15.245 1.00 85.38 460 GLY A C 1
ATOM 3655 O O . GLY A 1 460 ? -14.632 14.276 14.066 1.00 85.38 460 GLY A O 1
ATOM 3656 N N . ARG A 1 461 ? -14.231 15.378 15.989 1.00 87.88 461 ARG A N 1
ATOM 3657 C CA . ARG A 1 461 ? -13.189 16.272 15.445 1.00 87.88 461 ARG A CA 1
ATOM 3658 C C . ARG A 1 461 ? -12.153 15.518 14.612 1.00 87.88 461 ARG A C 1
ATOM 3660 O O . ARG A 1 461 ? -11.834 15.960 13.516 1.00 87.88 461 ARG A O 1
ATOM 3667 N N . ARG A 1 462 ? -11.666 14.364 15.085 1.00 89.50 462 ARG A N 1
ATOM 3668 C CA . ARG A 1 462 ? -10.664 13.572 14.353 1.00 89.50 462 ARG A CA 1
ATOM 3669 C C . ARG A 1 462 ? -11.201 12.980 13.057 1.00 89.50 462 ARG A C 1
ATOM 3671 O O . ARG A 1 462 ? -10.519 13.050 12.042 1.00 89.50 462 ARG A O 1
ATOM 3678 N N . ALA A 1 463 ? -12.418 12.438 13.075 1.00 91.19 463 ALA A N 1
ATOM 3679 C CA . ALA A 1 463 ? -13.067 11.926 11.870 1.00 91.19 463 ALA A CA 1
ATOM 3680 C C . ALA A 1 463 ? -13.354 13.054 10.863 1.00 91.19 463 ALA A C 1
ATOM 3682 O O . ALA A 1 463 ? -13.100 12.888 9.675 1.00 91.19 463 ALA A O 1
ATOM 3683 N N . ALA A 1 464 ? -13.799 14.225 11.326 1.00 92.81 464 ALA A N 1
ATOM 3684 C CA . ALA A 1 464 ? -14.001 15.396 10.474 1.00 92.81 464 ALA A CA 1
ATOM 3685 C C . ALA A 1 464 ? -12.682 15.893 9.853 1.00 92.81 464 ALA A C 1
ATOM 3687 O O . ALA A 1 464 ? -12.634 16.168 8.656 1.00 92.81 464 ALA A O 1
ATOM 3688 N N . THR A 1 465 ? -11.595 15.947 10.632 1.00 94.75 465 THR A N 1
ATOM 3689 C CA . THR A 1 465 ? -10.256 16.272 10.117 1.00 94.75 465 THR A CA 1
ATOM 3690 C C . THR A 1 465 ? -9.787 15.243 9.090 1.00 94.75 465 THR A C 1
ATOM 3692 O O . THR A 1 465 ? -9.360 15.634 8.008 1.00 94.75 465 THR A O 1
ATOM 3695 N N . ALA A 1 466 ? -9.910 13.945 9.384 1.00 95.81 466 ALA A N 1
ATOM 3696 C CA . ALA A 1 466 ? -9.529 12.875 8.463 1.00 95.81 466 ALA A CA 1
ATOM 3697 C C . ALA A 1 466 ? -10.302 12.959 7.140 1.00 95.81 466 ALA A C 1
ATOM 3699 O O . ALA A 1 466 ? -9.700 12.863 6.077 1.00 95.81 466 ALA A O 1
ATOM 3700 N N . ARG A 1 467 ? -11.616 13.212 7.195 1.00 96.44 467 ARG A N 1
ATOM 3701 C CA . ARG A 1 467 ? -12.453 13.451 6.011 1.00 96.44 467 ARG A CA 1
ATOM 3702 C C . ARG A 1 467 ? -11.969 14.655 5.202 1.00 96.44 467 ARG A C 1
ATOM 3704 O O . ARG A 1 467 ? -11.831 14.547 3.991 1.00 96.44 467 ARG A O 1
ATOM 3711 N N . ASN A 1 468 ? -11.722 15.798 5.843 1.00 98.00 468 ASN A N 1
ATOM 3712 C CA . ASN A 1 468 ? -11.301 17.009 5.130 1.00 98.00 468 ASN A CA 1
ATOM 3713 C C . ASN A 1 468 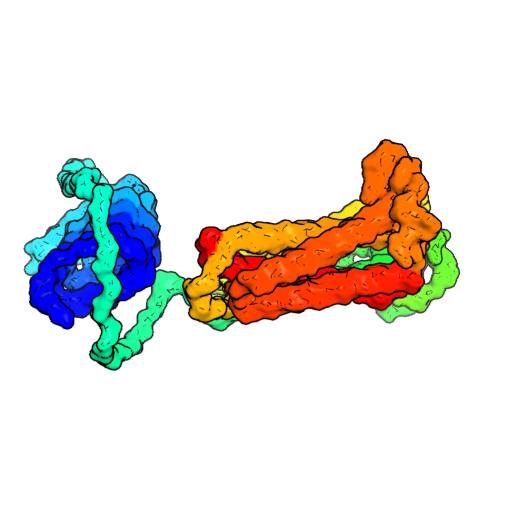? -9.932 16.822 4.459 1.00 98.00 468 ASN A C 1
ATOM 3715 O O . ASN A 1 468 ? -9.751 17.226 3.314 1.00 98.00 468 ASN A O 1
ATOM 3719 N N . LEU A 1 469 ? -8.989 16.170 5.146 1.00 98.56 469 LEU A N 1
ATOM 3720 C CA . LEU A 1 469 ? -7.681 15.838 4.579 1.00 98.56 469 LEU A CA 1
ATOM 3721 C C . LEU A 1 469 ? -7.793 14.817 3.445 1.00 98.56 469 LEU A C 1
ATOM 3723 O O . LEU A 1 469 ? -7.111 14.962 2.438 1.00 98.56 469 LEU A O 1
ATOM 3727 N N . LEU A 1 470 ? -8.685 13.830 3.567 1.00 98.62 470 LEU A N 1
ATOM 3728 C CA . LEU A 1 470 ? -8.986 12.882 2.496 1.00 98.62 470 LEU A CA 1
ATOM 3729 C C . LEU A 1 470 ? -9.524 13.600 1.244 1.00 98.62 470 LEU A C 1
ATOM 3731 O O . LEU A 1 470 ? -9.056 13.327 0.142 1.00 98.62 470 LEU A O 1
ATOM 3735 N N . ALA A 1 471 ? -10.454 14.546 1.412 1.00 98.69 471 ALA A N 1
ATOM 3736 C CA . ALA A 1 471 ? -11.005 15.347 0.317 1.00 98.69 471 ALA A CA 1
ATOM 3737 C C . ALA A 1 471 ? -9.949 16.250 -0.347 1.00 98.69 471 ALA A C 1
ATOM 3739 O O . ALA A 1 471 ? -9.869 16.309 -1.571 1.00 98.69 471 ALA A O 1
ATOM 3740 N N . ALA A 1 472 ? -9.104 16.921 0.438 1.00 98.69 472 ALA A N 1
ATOM 3741 C CA . ALA A 1 472 ? -8.022 17.742 -0.105 1.00 98.69 472 ALA A CA 1
ATOM 3742 C C . ALA A 1 472 ? -6.980 16.888 -0.848 1.00 98.69 472 ALA A C 1
ATOM 3744 O O . ALA A 1 472 ? -6.571 17.215 -1.963 1.00 98.69 472 ALA A O 1
ATOM 3745 N N . MET A 1 473 ? -6.589 15.758 -0.256 1.00 98.69 473 MET A N 1
ATOM 3746 C CA . MET A 1 473 ? -5.594 14.859 -0.830 1.00 98.69 473 MET A CA 1
ATOM 3747 C C . MET A 1 473 ? -6.088 14.199 -2.119 1.00 98.69 473 MET A C 1
ATOM 3749 O O . MET A 1 473 ? -5.278 14.002 -3.016 1.00 98.69 473 MET A O 1
ATOM 3753 N N . VAL A 1 474 ? -7.383 13.880 -2.265 1.00 98.81 474 VAL A N 1
ATOM 3754 C CA . VAL A 1 474 ? -7.875 13.269 -3.516 1.00 98.81 474 VAL A CA 1
ATOM 3755 C C . VAL A 1 474 ? -7.825 14.244 -4.690 1.00 98.81 474 VAL A C 1
ATOM 3757 O O . VAL A 1 474 ? -7.465 13.843 -5.793 1.00 98.81 474 VAL A O 1
ATOM 3760 N N . ILE A 1 475 ? -8.095 15.532 -4.445 1.00 98.69 475 ILE A N 1
ATOM 3761 C CA . ILE A 1 475 ? -7.945 16.588 -5.455 1.00 98.69 475 ILE A CA 1
ATOM 3762 C C . ILE A 1 475 ? -6.474 16.707 -5.846 1.00 98.69 475 ILE A C 1
ATOM 3764 O O . ILE A 1 475 ? -6.143 16.653 -7.026 1.00 98.69 475 ILE A O 1
ATOM 3768 N N . PHE A 1 476 ? -5.582 16.798 -4.856 1.00 98.62 476 PHE A N 1
ATOM 3769 C CA . PHE A 1 476 ? -4.146 16.865 -5.113 1.00 98.62 476 PHE A CA 1
ATOM 3770 C C . PHE A 1 476 ? -3.635 15.627 -5.868 1.00 98.62 476 PHE A C 1
ATOM 3772 O O . PHE A 1 476 ? -2.861 15.758 -6.811 1.00 98.62 476 PHE A O 1
ATOM 3779 N N . GLN A 1 477 ? -4.118 14.434 -5.517 1.00 98.69 477 GLN A N 1
ATOM 3780 C CA . GLN A 1 477 ? -3.761 13.181 -6.176 1.00 98.69 477 GLN A CA 1
ATOM 3781 C C . GLN A 1 477 ? -4.220 13.142 -7.639 1.00 98.69 477 GLN A C 1
ATOM 3783 O O . GLN A 1 477 ? -3.452 12.711 -8.500 1.00 98.69 477 GLN A O 1
ATOM 3788 N N . ALA A 1 478 ? -5.440 13.603 -7.931 1.00 98.62 478 ALA A N 1
ATOM 3789 C CA . ALA A 1 478 ? -5.948 13.715 -9.296 1.00 98.62 478 ALA A CA 1
ATOM 3790 C C . ALA A 1 478 ? -5.124 14.718 -10.115 1.00 98.62 478 ALA A C 1
ATOM 3792 O O . ALA A 1 478 ? -4.697 14.393 -11.222 1.00 98.62 478 ALA A O 1
ATOM 3793 N N . SER A 1 479 ? -4.817 15.886 -9.542 1.00 98.38 479 SER A N 1
ATOM 3794 C CA . SER A 1 479 ? -3.950 16.888 -10.172 1.00 98.38 479 SER A CA 1
ATOM 3795 C C . SER A 1 479 ? -2.547 16.346 -10.443 1.00 98.38 479 SER A C 1
ATOM 3797 O O . SER A 1 479 ? -2.024 16.553 -11.533 1.00 98.38 479 SER A O 1
ATOM 3799 N N . LEU A 1 480 ? -1.952 15.601 -9.502 1.00 98.06 480 LEU A N 1
ATOM 3800 C CA . LEU A 1 480 ? -0.665 14.931 -9.713 1.00 98.06 480 LEU A CA 1
ATOM 3801 C C . LEU A 1 480 ? -0.732 13.890 -10.835 1.00 98.06 480 LEU A C 1
ATOM 3803 O O . LEU A 1 480 ? 0.202 13.802 -11.625 1.00 98.06 480 LEU A O 1
ATOM 3807 N N . GLY A 1 481 ? -1.812 13.108 -10.922 1.00 98.06 481 GLY A N 1
ATOM 3808 C CA . GLY A 1 481 ? -1.983 12.095 -11.970 1.00 98.06 481 GLY A CA 1
ATOM 3809 C C . GLY A 1 481 ? -2.121 12.714 -13.361 1.00 98.06 481 GLY A C 1
ATOM 3810 O O . GLY A 1 481 ? -1.445 12.292 -14.297 1.00 98.06 481 GLY A O 1
ATOM 3811 N N . ILE A 1 482 ? -2.936 13.768 -13.477 1.00 98.31 482 ILE A N 1
ATOM 3812 C CA . ILE A 1 482 ? -3.094 14.547 -14.714 1.00 98.31 482 ILE A CA 1
ATOM 3813 C C . ILE A 1 482 ? -1.776 15.240 -15.077 1.00 98.31 482 ILE A C 1
ATOM 3815 O O . ILE A 1 482 ? -1.351 15.173 -16.224 1.00 98.31 482 ILE A O 1
ATOM 3819 N N . GLY A 1 483 ? -1.082 15.848 -14.113 1.00 97.94 483 GLY A N 1
ATOM 3820 C CA . GLY A 1 483 ? 0.231 16.448 -14.347 1.00 97.94 483 GLY A CA 1
ATOM 3821 C C . GLY A 1 483 ? 1.262 15.423 -14.821 1.00 97.94 483 GLY A C 1
ATOM 3822 O O . GLY A 1 483 ? 1.946 15.659 -15.812 1.00 97.94 483 GLY A O 1
ATOM 3823 N N . THR A 1 484 ? 1.331 14.255 -14.171 1.00 97.00 484 THR A N 1
ATOM 3824 C CA . THR A 1 484 ? 2.270 13.180 -14.544 1.00 97.00 484 THR A CA 1
ATOM 3825 C C . THR A 1 484 ? 2.059 12.784 -15.998 1.00 97.00 484 THR A C 1
ATOM 3827 O O . THR A 1 484 ? 3.017 12.546 -16.720 1.00 97.00 484 THR A O 1
ATOM 3830 N N . LEU A 1 485 ? 0.808 12.760 -16.442 1.00 95.56 485 LEU A N 1
ATOM 3831 C CA . LEU A 1 485 ? 0.456 12.478 -17.818 1.00 95.56 485 LEU A CA 1
ATOM 3832 C C . LEU A 1 485 ? 0.875 13.594 -18.790 1.00 95.56 485 LEU A C 1
ATOM 3834 O O . LEU A 1 485 ? 1.541 13.317 -19.784 1.00 95.56 485 LEU A O 1
ATOM 3838 N N . LEU A 1 486 ? 0.483 14.840 -18.510 1.00 97.12 486 LEU A N 1
ATOM 3839 C CA . LEU A 1 486 ? 0.701 15.985 -19.404 1.00 97.12 486 LEU A CA 1
ATOM 3840 C C . LEU A 1 486 ? 2.184 16.337 -19.571 1.00 97.12 486 LEU A C 1
ATOM 3842 O O . LEU A 1 486 ? 2.590 16.815 -20.624 1.00 97.12 486 LEU A O 1
ATOM 3846 N N . TYR A 1 487 ? 2.997 16.090 -18.544 1.00 97.12 487 TYR A N 1
ATOM 3847 C CA . TYR A 1 487 ? 4.438 16.347 -18.571 1.00 97.12 487 TYR A CA 1
ATOM 3848 C C . TYR A 1 487 ? 5.271 15.124 -18.984 1.00 97.12 487 TYR A C 1
ATOM 3850 O O . TYR A 1 487 ? 6.475 15.114 -18.750 1.00 97.12 487 TYR A O 1
ATOM 3858 N N . HIS A 1 488 ? 4.662 14.099 -19.593 1.00 96.00 488 HIS A N 1
ATOM 3859 C CA . HIS A 1 488 ? 5.357 12.898 -20.084 1.00 96.00 488 HIS A CA 1
ATOM 3860 C C . HIS A 1 488 ? 6.094 12.095 -18.994 1.00 96.00 488 HIS A C 1
ATOM 3862 O O . HIS A 1 488 ? 7.231 11.665 -19.160 1.00 96.00 488 HIS A O 1
ATOM 3868 N N . VAL A 1 489 ? 5.412 11.856 -17.875 1.00 96.06 489 VAL A N 1
ATOM 3869 C CA . VAL A 1 489 ? 5.841 11.000 -16.756 1.00 96.06 489 VAL A CA 1
ATOM 3870 C C . VAL A 1 489 ? 7.214 11.387 -16.165 1.00 96.06 489 VAL A C 1
ATOM 3872 O O . VAL A 1 489 ? 8.097 10.535 -16.048 1.00 96.06 489 VAL A O 1
ATOM 3875 N N . PRO A 1 490 ? 7.437 12.644 -15.716 1.00 96.75 490 PRO A N 1
ATOM 3876 C CA . PRO A 1 490 ? 8.685 12.992 -15.039 1.00 96.75 490 PRO A CA 1
ATOM 3877 C C . PRO A 1 490 ? 8.841 12.167 -13.759 1.00 96.75 490 PRO A C 1
ATOM 3879 O O . PRO A 1 490 ? 7.914 12.117 -12.944 1.00 96.75 490 PRO A O 1
ATOM 3882 N N . VAL A 1 491 ? 10.024 11.580 -13.539 1.00 94.50 491 VAL A N 1
ATOM 3883 C CA . VAL A 1 491 ? 10.292 10.690 -12.390 1.00 94.50 491 VAL A CA 1
ATOM 3884 C C . VAL A 1 491 ? 9.844 11.294 -11.049 1.00 94.50 491 VAL A C 1
ATOM 3886 O O . VAL A 1 491 ? 9.134 10.601 -10.318 1.00 94.50 491 VAL A O 1
ATOM 3889 N N . PRO A 1 492 ? 10.143 12.571 -10.712 1.00 96.44 492 PRO A N 1
ATOM 3890 C CA . PRO A 1 492 ? 9.696 13.145 -9.442 1.00 96.44 492 PRO A CA 1
ATOM 3891 C C . PRO A 1 492 ? 8.171 13.224 -9.317 1.00 96.44 492 PRO A C 1
ATOM 3893 O O . PRO A 1 492 ? 7.631 12.990 -8.239 1.00 96.44 492 PRO A O 1
ATOM 3896 N N . MET A 1 493 ? 7.464 13.525 -10.409 1.00 96.94 493 MET A N 1
ATOM 3897 C CA . MET A 1 493 ? 6.009 13.676 -10.401 1.00 96.94 493 MET A CA 1
ATOM 3898 C C . MET A 1 493 ? 5.307 12.319 -10.338 1.00 96.94 493 MET A C 1
ATOM 3900 O O . MET A 1 493 ? 4.390 12.144 -9.539 1.00 96.94 493 MET A O 1
ATOM 3904 N N . ALA A 1 494 ? 5.798 11.335 -11.094 1.00 96.38 494 ALA A N 1
ATOM 3905 C CA . ALA A 1 494 ? 5.306 9.963 -11.043 1.00 96.38 494 ALA A CA 1
ATOM 3906 C C . ALA A 1 494 ? 5.551 9.324 -9.663 1.00 96.38 494 ALA A C 1
ATOM 3908 O O . ALA A 1 494 ? 4.642 8.726 -9.082 1.00 96.38 494 ALA A O 1
ATOM 3909 N N . ALA A 1 495 ? 6.739 9.527 -9.080 1.00 96.00 495 ALA A N 1
ATOM 3910 C CA . ALA A 1 495 ? 7.047 9.088 -7.721 1.00 96.00 495 ALA A CA 1
ATOM 3911 C C . ALA A 1 495 ? 6.174 9.806 -6.677 1.00 96.00 495 ALA A C 1
ATOM 3913 O O . ALA A 1 495 ? 5.678 9.165 -5.746 1.00 96.00 495 ALA A O 1
ATOM 3914 N N . ALA A 1 496 ? 5.926 11.112 -6.838 1.00 97.69 496 ALA A N 1
ATOM 3915 C CA . ALA A 1 496 ? 5.017 11.867 -5.977 1.00 97.69 496 ALA A CA 1
ATOM 3916 C C . ALA A 1 496 ? 3.570 11.374 -6.097 1.00 97.69 496 ALA A C 1
ATOM 3918 O O . ALA A 1 496 ? 2.902 11.229 -5.078 1.00 97.69 496 ALA A O 1
ATOM 3919 N N . HIS A 1 497 ? 3.094 11.050 -7.301 1.00 98.12 497 HIS A N 1
ATOM 3920 C CA . HIS A 1 497 ? 1.766 10.478 -7.514 1.00 98.12 497 HIS A CA 1
ATOM 3921 C C . HIS A 1 497 ? 1.641 9.107 -6.837 1.00 98.12 497 HIS A C 1
ATOM 3923 O O . HIS A 1 497 ? 0.702 8.872 -6.076 1.00 98.12 497 HIS A O 1
ATOM 3929 N N . GLN A 1 498 ? 2.619 8.214 -7.000 1.00 96.06 498 GLN A N 1
ATOM 3930 C CA . GLN A 1 498 ? 2.623 6.930 -6.296 1.00 96.06 498 GLN A CA 1
ATOM 3931 C C . GLN A 1 498 ? 2.635 7.117 -4.769 1.00 96.06 498 GLN A C 1
ATOM 3933 O O . GLN A 1 498 ? 1.827 6.515 -4.060 1.00 96.06 498 GLN A O 1
ATOM 3938 N N . SER A 1 499 ? 3.502 7.989 -4.255 1.00 96.38 499 SER A N 1
ATOM 3939 C CA . SER A 1 499 ? 3.615 8.281 -2.817 1.00 96.38 499 SER A CA 1
ATOM 3940 C C . SER A 1 499 ? 2.344 8.926 -2.256 1.00 96.38 499 SER A C 1
ATOM 3942 O O . SER A 1 499 ? 1.883 8.574 -1.170 1.00 96.38 499 SER A O 1
ATOM 3944 N N . GLY A 1 500 ? 1.725 9.830 -3.014 1.00 97.88 500 GLY A N 1
ATOM 3945 C CA . GLY A 1 500 ? 0.475 10.498 -2.665 1.00 97.88 500 GLY A CA 1
ATOM 3946 C C . GLY A 1 500 ? -0.688 9.520 -2.507 1.00 97.88 500 GLY A C 1
ATOM 3947 O O . GLY A 1 500 ? -1.527 9.701 -1.624 1.00 97.88 500 GLY A O 1
ATOM 3948 N N . SER A 1 501 ? -0.695 8.413 -3.254 1.00 97.94 501 SER A N 1
ATOM 3949 C CA . SER A 1 501 ? -1.715 7.370 -3.091 1.00 97.94 501 SER A CA 1
ATOM 3950 C C . SER A 1 501 ? -1.663 6.685 -1.713 1.00 97.94 501 SER A C 1
ATOM 3952 O O . SER A 1 501 ? -2.714 6.380 -1.145 1.00 97.94 501 SER A O 1
ATOM 3954 N N . LEU A 1 502 ? -0.473 6.526 -1.111 1.00 97.94 502 LEU A N 1
ATOM 3955 C CA . LEU A 1 502 ? -0.324 6.034 0.269 1.00 97.94 502 LEU A CA 1
ATOM 3956 C C . LEU A 1 502 ? -0.864 7.044 1.285 1.00 97.94 502 LEU A C 1
ATOM 3958 O O . LEU A 1 502 ? -1.519 6.656 2.255 1.00 97.94 502 LEU A O 1
ATOM 3962 N N . VAL A 1 503 ? -0.626 8.339 1.063 1.00 98.38 503 VAL A N 1
ATOM 3963 C CA . VAL A 1 503 ? -1.152 9.414 1.920 1.00 98.38 503 VAL A CA 1
ATOM 3964 C C . VAL A 1 503 ? -2.680 9.453 1.849 1.00 98.38 503 VAL A C 1
ATOM 3966 O O . VAL A 1 503 ? -3.351 9.488 2.883 1.00 98.38 503 VAL A O 1
ATOM 3969 N N . LEU A 1 504 ? -3.243 9.352 0.644 1.00 98.69 504 LEU A N 1
ATOM 3970 C CA . LEU A 1 504 ? -4.685 9.261 0.427 1.00 98.69 504 LEU A CA 1
ATOM 3971 C C . LEU A 1 504 ? -5.288 8.060 1.173 1.00 98.69 504 LEU A C 1
ATOM 3973 O O . LEU A 1 504 ? -6.251 8.210 1.931 1.00 98.69 504 LEU A O 1
ATOM 3977 N N . LEU A 1 505 ? -4.682 6.880 1.017 1.00 98.44 505 LEU A N 1
ATOM 3978 C CA . LEU A 1 505 ? -5.091 5.662 1.714 1.00 98.44 505 LEU A CA 1
ATOM 3979 C C . LEU A 1 505 ? -4.984 5.806 3.238 1.00 98.44 505 LEU A C 1
ATOM 3981 O O . LEU A 1 505 ? -5.866 5.350 3.963 1.00 98.44 505 LEU A O 1
ATOM 3985 N N . SER A 1 506 ? -3.954 6.490 3.738 1.00 98.38 506 SER A N 1
ATOM 3986 C CA . SER A 1 506 ? -3.770 6.758 5.169 1.00 98.38 506 SER A CA 1
ATOM 3987 C C . SER A 1 506 ? -4.916 7.566 5.758 1.00 98.38 506 SER A C 1
ATOM 3989 O O . SER A 1 506 ? -5.434 7.213 6.820 1.00 98.38 506 SER A O 1
ATOM 3991 N N . PHE A 1 507 ? -5.348 8.628 5.072 1.00 98.56 507 PHE A N 1
ATOM 3992 C CA . PHE A 1 507 ? -6.484 9.432 5.522 1.00 98.56 507 PHE A CA 1
ATOM 3993 C C . PHE A 1 507 ? -7.794 8.641 5.478 1.00 98.56 507 PHE A C 1
ATOM 3995 O O . PHE A 1 507 ? -8.588 8.738 6.417 1.00 98.56 507 PHE A O 1
ATOM 4002 N N . ALA A 1 508 ? -7.994 7.793 4.465 1.00 98.38 508 ALA A N 1
ATOM 4003 C CA . ALA A 1 508 ? -9.155 6.905 4.391 1.00 98.38 508 ALA A CA 1
ATOM 4004 C C . ALA A 1 508 ? -9.162 5.861 5.525 1.00 98.38 508 ALA A C 1
ATOM 4006 O O . ALA A 1 508 ? -10.188 5.662 6.181 1.00 98.38 508 ALA A O 1
ATOM 4007 N N . LEU A 1 509 ? -8.014 5.240 5.822 1.00 97.81 509 LEU A N 1
ATOM 4008 C CA . LEU A 1 509 ? -7.858 4.301 6.939 1.00 97.81 509 LEU A CA 1
ATOM 4009 C C . LEU A 1 509 ? -8.092 4.997 8.279 1.00 97.81 509 LEU A C 1
ATOM 4011 O O . LEU A 1 509 ? -8.773 4.451 9.148 1.00 97.81 509 LEU A O 1
ATOM 4015 N N . TRP A 1 510 ? -7.568 6.211 8.449 1.00 96.12 510 TRP A N 1
ATOM 4016 C CA . TRP A 1 510 ? -7.762 6.988 9.668 1.00 96.12 510 TRP A CA 1
ATOM 4017 C C . TRP A 1 510 ? -9.234 7.358 9.868 1.00 96.12 510 TRP A C 1
ATOM 4019 O O . TRP A 1 510 ? -9.775 7.167 10.961 1.00 96.12 510 TRP A O 1
ATOM 4029 N N . LEU A 1 511 ? -9.917 7.813 8.816 1.00 95.12 511 LEU A N 1
ATOM 4030 C CA . LEU A 1 511 ? -11.353 8.083 8.847 1.00 95.12 511 LEU A CA 1
ATOM 4031 C C . LEU A 1 511 ? -12.147 6.824 9.219 1.00 95.12 511 LEU A C 1
ATOM 4033 O O . LEU A 1 511 ? -12.931 6.849 10.171 1.00 95.12 511 LEU A O 1
ATOM 4037 N N . GLY A 1 512 ? -11.899 5.708 8.530 1.00 94.06 512 GLY A N 1
ATOM 4038 C CA . GLY A 1 512 ? -12.582 4.436 8.776 1.00 94.06 512 GLY A CA 1
ATOM 4039 C C . GLY A 1 512 ? -12.357 3.914 10.191 1.00 94.06 512 GLY A C 1
ATOM 4040 O O . GLY A 1 512 ? -13.288 3.422 10.833 1.00 94.06 512 GLY A O 1
ATOM 4041 N N . TYR A 1 513 ? -11.145 4.082 10.722 1.00 92.44 513 TYR A N 1
ATOM 4042 C CA . TYR A 1 513 ? -10.818 3.683 12.084 1.00 92.44 513 TYR A CA 1
ATOM 4043 C C . TYR A 1 513 ? -11.590 4.504 13.123 1.00 92.44 513 TYR A C 1
ATOM 4045 O O . TYR A 1 513 ? -12.121 3.934 14.079 1.00 92.44 513 TYR A O 1
ATOM 4053 N N . ASN A 1 514 ? -11.704 5.823 12.932 1.00 89.75 514 ASN A N 1
ATOM 4054 C CA . ASN A 1 514 ? -12.497 6.659 13.834 1.00 89.75 514 ASN A CA 1
ATOM 4055 C C . ASN A 1 514 ? -13.985 6.296 13.763 1.00 89.75 514 ASN A C 1
ATOM 4057 O O . ASN A 1 514 ? -14.591 6.087 14.809 1.00 89.75 514 ASN A O 1
ATOM 4061 N N . LEU A 1 515 ? -14.561 6.136 12.565 1.00 88.75 515 LEU A N 1
ATOM 4062 C CA . LEU A 1 515 ? -15.979 5.774 12.417 1.00 88.75 515 LEU A CA 1
ATOM 4063 C C . LEU A 1 515 ? -16.302 4.382 12.976 1.00 88.75 515 LEU A C 1
ATOM 4065 O O . LEU A 1 515 ? -17.394 4.170 13.495 1.00 88.75 515 LEU A O 1
ATOM 4069 N N . LYS A 1 516 ? -15.353 3.437 12.945 1.00 86.00 516 LYS A N 1
ATOM 4070 C CA . LYS A 1 516 ? -15.525 2.114 13.565 1.00 86.00 516 LYS A CA 1
ATOM 4071 C C . LYS A 1 516 ? -15.746 2.185 15.080 1.00 86.00 516 LYS A C 1
ATOM 4073 O O . LYS A 1 516 ? -16.391 1.295 15.629 1.00 86.00 516 LYS A O 1
ATOM 4078 N N . ARG A 1 517 ? -15.186 3.191 15.758 1.00 78.12 517 ARG A N 1
ATOM 4079 C CA . ARG A 1 517 ? -15.285 3.350 17.221 1.00 78.12 517 ARG A CA 1
ATOM 4080 C C . ARG A 1 517 ? -16.559 4.065 17.668 1.00 78.12 517 ARG A C 1
ATOM 4082 O O . ARG A 1 517 ? -16.813 4.123 18.866 1.00 78.12 517 ARG A O 1
ATOM 4089 N N . VAL A 1 518 ? -17.334 4.607 16.732 1.00 75.56 518 VAL A N 1
ATOM 4090 C CA . VAL A 1 518 ? -18.566 5.336 17.029 1.00 75.56 518 VAL A CA 1
ATOM 4091 C C . VAL A 1 518 ? -19.740 4.351 17.144 1.00 75.56 518 VAL A C 1
ATOM 4093 O O . VAL A 1 518 ? -19.856 3.456 16.298 1.00 75.56 518 VAL A O 1
ATOM 4096 N N . PRO A 1 519 ? -20.624 4.487 18.153 1.00 70.31 519 PRO A N 1
ATOM 4097 C CA . PRO A 1 519 ? -21.861 3.717 18.219 1.00 70.31 519 PRO A CA 1
ATOM 4098 C C . PRO A 1 519 ? -22.709 3.924 16.958 1.00 70.31 519 PRO A C 1
ATOM 4100 O O . PRO A 1 519 ? -22.874 5.048 16.477 1.00 70.31 519 PRO A O 1
ATOM 4103 N N . LYS A 1 520 ? -23.245 2.833 16.412 1.00 75.75 520 LYS A N 1
ATOM 4104 C CA . LYS A 1 520 ? -24.060 2.870 15.192 1.00 75.75 520 LYS A CA 1
ATOM 4105 C C . LYS A 1 520 ? -25.535 3.065 15.556 1.00 75.75 520 LYS A C 1
ATOM 4107 O O . LYS A 1 520 ? -25.968 2.514 16.567 1.00 75.75 520 LYS A O 1
ATOM 4112 N N . ILE A 1 521 ? -26.257 3.865 14.762 1.00 68.12 521 ILE A N 1
ATOM 4113 C CA . ILE A 1 521 ? -27.737 3.893 14.751 1.00 68.12 521 ILE A CA 1
ATOM 4114 C C . ILE A 1 521 ? -28.221 2.792 13.823 1.00 68.12 521 ILE A C 1
ATOM 4116 O O . ILE A 1 521 ? -27.594 2.647 12.740 1.00 68.12 521 ILE A O 1
#